Protein AF-A0A7W5HGT6-F1 (afdb_monomer)

Mean predicted aligned error: 14.91 Å

Nearest PDB structures (foldseek):
  8cgm-assembly2_B  TM=2.294E-01  e=2.022E+00  Porphyromonas gingivalis ATCC 33277
  1k1x-assembly2_B  TM=2.881E-01  e=6.699E+00  Thermococcus litoralis

pLDDT: mean 79.39, std 22.46, range [26.78, 98.5]

Radius of gyration: 27.7 Å; Cα contacts (8 Å, |Δi|>4): 678; chains: 1; bounding box: 78×86×66 Å

Solvent-accessible surface area (backbone atoms only — not comparable to full-atom values): 24335 Å² total; per-residue (Å²): 142,84,90,82,86,81,83,86,85,85,80,81,90,80,87,81,89,77,80,88,76,83,77,79,81,73,81,77,75,82,81,78,83,77,76,74,78,76,84,65,77,84,66,85,77,46,35,70,59,36,45,49,50,52,50,36,47,47,54,49,59,38,70,46,61,30,38,87,65,56,42,66,70,56,50,25,62,51,67,74,44,77,58,46,75,80,46,97,55,34,27,38,36,75,44,79,59,59,98,71,29,30,38,36,42,37,36,32,55,61,50,103,90,34,60,31,28,46,34,44,34,57,41,35,81,56,85,82,58,74,42,44,54,59,54,65,38,33,70,66,57,52,46,65,52,30,42,86,56,63,30,46,77,42,59,42,67,33,97,73,65,53,67,41,28,48,33,37,34,33,70,90,26,40,46,30,29,44,52,78,30,49,48,63,25,94,80,76,47,65,19,51,35,36,44,30,28,61,70,31,72,82,72,47,59,32,86,71,71,42,46,52,69,53,48,51,53,48,48,57,48,47,59,51,52,48,67,66,53,72,79,73,76,82,89,88,82,87,89,80,90,82,90,86,89,83,91,78,87,85,77,92,61,83,76,68,73,73,70,41,41,50,62,54,56,49,52,52,49,49,52,50,62,44,67,45,75,30,32,89,65,56,43,71,67,57,50,27,62,73,70,69,47,75,64,47,76,48,74,82,68,27,29,34,38,78,45,67,39,66,48,79,80,74,33,27,39,31,42,35,38,37,58,66,55,101,87,43,62,23,28,47,32,46,29,60,45,50,82,50,90,82,59,67,45,58,69,52,54,70,38,37,71,66,56,52,50,68,54,32,42,85,59,64,30,46,79,52,72,43,69,34,97,86,64,60,63,43,27,46,35,36,35,35,88,58,27,27,43,38,33,46,55,84,29,51,47,66,22,91,84,72,49,69,18,44,39,33,41,35,40,42,58,89,123

Structure (mmCIF, N/CA/C/O backbone):
data_AF-A0A7W5HGT6-F1
#
_entry.id   AF-A0A7W5HGT6-F1
#
loop_
_atom_site.group_PDB
_atom_site.id
_atom_site.type_symbol
_atom_site.label_atom_id
_atom_site.label_alt_id
_atom_site.label_comp_id
_atom_site.label_asym_id
_atom_site.label_entity_id
_atom_site.label_seq_id
_atom_site.pdbx_PDB_ins_code
_atom_site.Cartn_x
_atom_site.Cartn_y
_atom_site.Cartn_z
_atom_site.occupancy
_atom_site.B_iso_or_equiv
_atom_site.auth_seq_id
_atom_site.auth_comp_id
_atom_site.auth_asym_id
_atom_site.auth_atom_id
_atom_site.pdbx_PDB_model_num
ATOM 1 N N . MET A 1 1 ? 51.230 -29.986 37.903 1.00 49.47 1 MET A N 1
ATOM 2 C CA . MET A 1 1 ? 51.004 -31.434 37.758 1.00 49.47 1 MET A CA 1
ATOM 3 C C . MET A 1 1 ? 50.325 -31.876 39.030 1.00 49.47 1 MET A C 1
ATOM 5 O O . MET A 1 1 ? 50.980 -31.807 40.050 1.00 49.47 1 MET A O 1
ATOM 9 N N . ASP A 1 2 ? 49.024 -32.147 38.969 1.00 49.47 2 ASP A N 1
ATOM 10 C CA . ASP A 1 2 ? 48.313 -33.095 39.834 1.00 49.47 2 ASP A CA 1
ATOM 11 C C . ASP A 1 2 ? 46.868 -33.190 39.334 1.00 49.47 2 ASP A C 1
ATOM 13 O O . ASP A 1 2 ? 46.125 -32.210 39.281 1.00 49.47 2 ASP A O 1
ATOM 17 N N . ASN A 1 3 ? 46.537 -34.387 38.851 1.00 42.62 3 ASN A N 1
ATOM 18 C CA . ASN A 1 3 ? 45.282 -34.751 38.208 1.00 42.62 3 ASN A CA 1
ATOM 19 C C . ASN A 1 3 ? 44.178 -34.927 39.251 1.00 42.62 3 ASN A C 1
ATOM 21 O O . ASN A 1 3 ? 44.339 -35.703 40.194 1.00 42.62 3 ASN A O 1
ATOM 25 N N . LYS A 1 4 ? 43.012 -34.314 39.019 1.00 54.56 4 LYS A N 1
ATOM 26 C CA . LYS A 1 4 ? 41.766 -34.727 39.670 1.00 54.56 4 LYS A CA 1
ATOM 27 C C . LYS A 1 4 ? 40.753 -35.200 38.635 1.00 54.56 4 LYS A C 1
ATOM 29 O O . LYS A 1 4 ? 40.168 -34.426 37.887 1.00 54.56 4 LYS A O 1
ATOM 34 N N . THR A 1 5 ? 40.615 -36.516 38.626 1.00 52.94 5 THR A N 1
ATOM 35 C CA . THR A 1 5 ? 39.651 -37.354 37.922 1.00 52.94 5 THR A CA 1
ATOM 36 C C . THR A 1 5 ? 38.223 -36.983 38.326 1.00 52.94 5 THR A C 1
ATOM 38 O O . THR A 1 5 ? 37.915 -36.960 39.518 1.00 52.94 5 THR A O 1
ATOM 41 N N . ILE A 1 6 ? 37.345 -36.730 37.352 1.00 60.34 6 ILE A N 1
ATOM 42 C CA . ILE A 1 6 ? 35.894 -36.654 37.567 1.00 60.34 6 ILE A CA 1
ATOM 43 C C . ILE A 1 6 ? 35.242 -37.769 36.751 1.00 60.34 6 ILE A C 1
ATOM 45 O O . ILE A 1 6 ? 35.359 -37.831 35.529 1.00 60.34 6 ILE A O 1
ATOM 49 N N . THR A 1 7 ? 34.597 -38.673 37.477 1.00 57.16 7 THR A N 1
ATOM 50 C CA . THR A 1 7 ? 33.832 -39.828 37.003 1.00 57.16 7 THR A CA 1
ATOM 51 C C . THR A 1 7 ? 32.498 -39.380 36.389 1.00 57.16 7 THR A C 1
ATOM 53 O O . THR A 1 7 ? 31.822 -38.551 37.001 1.00 57.16 7 THR A O 1
ATOM 56 N N . PRO A 1 8 ? 32.050 -39.935 35.247 1.00 55.66 8 PRO A N 1
ATOM 57 C CA . PRO A 1 8 ? 30.702 -39.697 34.747 1.00 55.66 8 PRO A CA 1
ATOM 58 C C . PRO A 1 8 ? 29.702 -40.646 35.425 1.00 55.66 8 PRO A C 1
ATOM 60 O O . PRO A 1 8 ? 29.887 -41.863 35.436 1.00 55.66 8 PRO A O 1
ATOM 63 N N . VAL A 1 9 ? 28.621 -40.087 35.971 1.00 55.00 9 VAL A N 1
ATOM 64 C CA . VAL A 1 9 ? 27.439 -40.847 36.395 1.00 55.00 9 VAL A CA 1
ATOM 65 C C . VAL A 1 9 ? 26.492 -40.952 35.204 1.00 55.00 9 VAL A C 1
ATOM 67 O O . VAL A 1 9 ? 25.949 -39.958 34.732 1.00 55.00 9 VAL A O 1
ATOM 70 N N . ALA A 1 10 ? 26.303 -42.181 34.733 1.00 45.44 10 ALA A N 1
ATOM 71 C CA . ALA A 1 10 ? 25.196 -42.570 33.878 1.00 45.44 10 ALA A CA 1
ATOM 72 C C . ALA A 1 10 ? 23.921 -42.682 34.726 1.00 45.44 10 ALA A C 1
ATOM 74 O O . ALA A 1 10 ? 23.933 -43.375 35.742 1.00 45.44 10 ALA A O 1
ATOM 75 N N . MET A 1 11 ? 22.813 -42.073 34.293 1.00 44.81 11 MET A N 1
ATOM 76 C CA . MET A 1 11 ? 21.482 -42.467 34.759 1.00 44.81 11 MET A CA 1
ATOM 77 C C . MET A 1 11 ? 20.435 -42.404 33.643 1.00 44.81 11 MET A C 1
ATOM 79 O O . MET A 1 11 ? 20.136 -41.352 33.092 1.00 44.81 11 MET A O 1
ATOM 83 N N . ALA A 1 12 ? 19.897 -43.599 33.391 1.00 47.81 12 ALA A N 1
ATOM 84 C CA . ALA A 1 12 ? 18.493 -43.940 33.191 1.00 47.81 12 ALA A CA 1
ATOM 85 C C . ALA A 1 12 ? 17.704 -43.250 32.065 1.00 47.81 12 ALA A C 1
ATOM 87 O O . ALA A 1 12 ? 17.107 -42.189 32.220 1.00 47.81 12 ALA A O 1
ATOM 88 N N . ALA A 1 13 ? 17.573 -44.003 30.972 1.00 42.81 13 ALA A N 1
ATOM 89 C CA . ALA A 1 13 ? 16.436 -43.948 30.070 1.00 42.81 13 ALA A CA 1
ATOM 90 C C . ALA A 1 13 ? 15.128 -44.285 30.816 1.00 42.81 13 ALA A C 1
ATOM 92 O O . ALA A 1 13 ? 15.040 -45.322 31.475 1.00 42.81 13 ALA A O 1
ATOM 93 N N . MET A 1 14 ? 14.097 -43.452 30.654 1.00 50.00 14 MET A N 1
ATOM 94 C CA . MET A 1 14 ? 12.705 -43.850 30.870 1.00 50.00 14 MET A CA 1
ATOM 95 C C . MET A 1 14 ? 12.014 -43.986 29.517 1.00 50.00 14 MET A C 1
ATOM 97 O O . MET A 1 14 ? 11.868 -43.021 28.770 1.00 50.00 14 MET A O 1
ATOM 101 N N . ALA A 1 15 ? 11.594 -45.212 29.219 1.00 47.47 15 ALA A N 1
ATOM 102 C CA . ALA A 1 15 ? 10.674 -45.520 28.142 1.00 47.47 15 ALA A CA 1
ATOM 103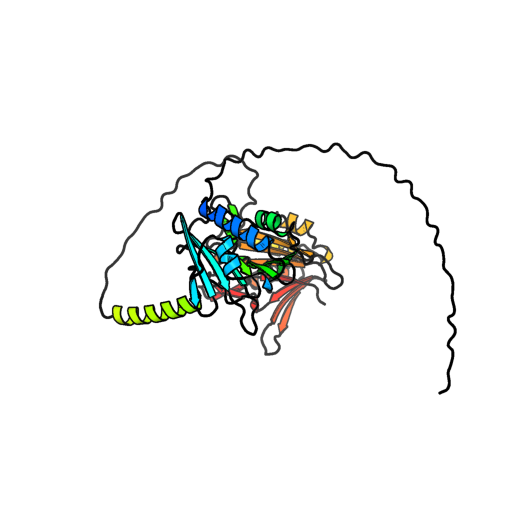 C C . ALA A 1 15 ? 9.259 -45.095 28.557 1.00 47.47 15 ALA A C 1
ATOM 105 O O . ALA A 1 15 ? 8.732 -45.587 29.554 1.00 47.47 15 ALA A O 1
ATOM 106 N N . VAL A 1 16 ? 8.634 -44.213 27.778 1.00 53.81 16 VAL A N 1
ATOM 107 C CA . VAL A 1 16 ? 7.191 -43.962 27.854 1.00 53.81 16 VAL A CA 1
ATOM 108 C C . VAL A 1 16 ? 6.536 -44.745 26.723 1.00 53.81 16 VAL A C 1
ATOM 110 O O . VAL A 1 16 ? 6.652 -44.394 25.551 1.00 53.81 16 VAL A O 1
ATOM 113 N N . ALA A 1 17 ? 5.868 -45.837 27.088 1.00 50.50 17 ALA A N 1
ATOM 114 C CA . ALA A 1 17 ? 4.910 -46.517 26.231 1.00 50.50 17 ALA A CA 1
ATOM 115 C C . ALA A 1 17 ? 3.614 -45.691 26.200 1.00 50.50 17 ALA A C 1
ATOM 117 O O . ALA A 1 17 ? 3.025 -45.423 27.245 1.00 50.50 17 ALA A O 1
ATOM 118 N N . GLY A 1 18 ? 3.178 -45.286 25.006 1.00 37.19 18 GLY A N 1
ATOM 119 C CA . GLY A 1 18 ? 1.977 -44.478 24.799 1.00 37.19 18 GLY A CA 1
ATOM 120 C C . GLY A 1 18 ? 1.190 -44.936 23.574 1.00 37.19 18 GLY A C 1
ATOM 121 O O . GLY A 1 18 ? 1.466 -44.507 22.464 1.00 37.19 18 GLY A O 1
ATOM 122 N N . LEU A 1 19 ? 0.250 -45.850 23.828 1.00 42.34 19 LEU A N 1
ATOM 123 C CA . LEU A 1 19 ? -1.029 -46.111 23.148 1.00 42.34 19 LEU A CA 1
ATOM 124 C C . LEU A 1 19 ? -1.162 -45.741 21.657 1.00 42.34 19 LEU A C 1
ATOM 126 O O . LEU A 1 19 ? -1.397 -44.596 21.278 1.00 42.34 19 LEU A O 1
ATOM 130 N N . SER A 1 20 ? -1.175 -46.783 20.825 1.00 40.31 20 SER A N 1
ATOM 131 C CA . SER A 1 20 ? -1.692 -46.767 19.458 1.00 40.31 20 SER A CA 1
ATOM 132 C C . SER A 1 20 ? -3.186 -46.415 19.447 1.00 40.31 20 SER A C 1
ATOM 134 O O . SER A 1 20 ? -4.017 -47.208 19.887 1.00 40.31 20 SER A O 1
ATOM 136 N N . GLN A 1 21 ? -3.542 -45.248 18.910 1.00 48.22 21 GLN A N 1
ATOM 137 C CA . GLN A 1 21 ? -4.915 -44.966 18.492 1.00 48.22 21 GLN A CA 1
ATOM 138 C C . GLN A 1 21 ? -5.109 -45.491 17.067 1.00 48.22 21 GLN A C 1
ATOM 140 O O . GLN A 1 21 ? -4.453 -45.046 16.125 1.00 48.22 21 GLN A O 1
ATOM 145 N N . ALA A 1 22 ? -6.004 -46.466 16.915 1.00 42.09 22 ALA A N 1
ATOM 146 C CA . ALA A 1 22 ? -6.499 -46.899 15.620 1.00 42.09 22 ALA A CA 1
ATOM 147 C C . ALA A 1 22 ? -7.291 -45.744 14.991 1.00 42.09 22 ALA A C 1
ATOM 149 O O . ALA A 1 22 ? -8.395 -45.423 15.424 1.00 42.09 22 ALA A O 1
ATOM 150 N N . SER A 1 23 ? -6.708 -45.100 13.982 1.00 44.94 23 SER A N 1
ATOM 151 C CA . SER A 1 23 ? -7.397 -44.097 13.179 1.00 44.94 23 SER A CA 1
ATOM 152 C C . SER A 1 23 ? -8.302 -44.820 12.181 1.00 44.94 23 SER A C 1
ATOM 154 O O . SER A 1 23 ? -7.845 -45.383 11.184 1.00 44.94 23 SER A O 1
ATOM 156 N N . THR A 1 24 ? -9.600 -44.869 12.475 1.00 47.44 24 THR A N 1
ATOM 157 C CA . THR A 1 24 ? -10.623 -45.243 11.497 1.00 47.44 24 THR A CA 1
ATOM 158 C C . THR A 1 24 ? -10.604 -44.223 10.365 1.00 47.44 24 THR A C 1
ATOM 160 O O . THR A 1 24 ? -10.987 -43.069 10.538 1.00 47.44 24 THR A O 1
ATOM 163 N N . LYS A 1 25 ? -10.125 -44.673 9.205 1.00 46.06 25 LYS A N 1
ATOM 164 C CA . LYS A 1 25 ? -10.094 -43.950 7.935 1.00 46.06 25 LYS A CA 1
ATOM 165 C C . LYS A 1 25 ? -11.521 -43.559 7.535 1.00 46.06 25 LYS A C 1
ATOM 167 O O . LYS A 1 25 ? -12.269 -44.386 7.020 1.00 46.06 25 LYS A O 1
ATOM 172 N N . ILE A 1 26 ? -11.894 -42.309 7.796 1.00 51.31 26 ILE A N 1
ATOM 173 C CA . ILE A 1 26 ? -13.119 -41.703 7.267 1.00 51.31 26 ILE A CA 1
ATOM 174 C C . ILE A 1 26 ? -12.934 -41.580 5.742 1.00 51.31 26 ILE A C 1
ATOM 176 O O . ILE A 1 26 ? -11.910 -41.044 5.308 1.00 51.31 26 ILE A O 1
ATOM 180 N N . PRO A 1 27 ? -13.848 -42.108 4.909 1.00 50.38 27 PRO A N 1
ATOM 181 C CA . PRO A 1 27 ? -13.774 -41.924 3.465 1.00 50.38 27 PRO A CA 1
ATOM 182 C C . PRO A 1 27 ? -13.894 -40.433 3.132 1.00 50.38 27 PRO A C 1
ATOM 184 O O . PRO A 1 27 ? -14.812 -39.757 3.594 1.00 50.38 27 PRO A O 1
ATOM 187 N N . ALA A 1 28 ? -12.941 -39.929 2.347 1.00 52.34 28 ALA A N 1
ATOM 188 C CA . ALA A 1 28 ? -12.975 -38.566 1.839 1.00 52.34 28 ALA A CA 1
ATOM 189 C C . ALA A 1 28 ? -14.273 -38.346 1.036 1.00 52.34 28 ALA A C 1
ATOM 191 O O . ALA A 1 28 ? -14.639 -39.219 0.241 1.00 52.34 28 ALA A O 1
ATOM 192 N N . PRO A 1 29 ? -14.975 -37.214 1.222 1.00 52.47 29 PRO A N 1
ATOM 193 C CA . PRO A 1 29 ? -16.090 -36.861 0.358 1.00 52.47 29 PRO A CA 1
ATOM 194 C C . PRO A 1 29 ? -15.592 -36.699 -1.089 1.00 52.47 29 PRO A C 1
ATOM 196 O O . PRO A 1 29 ? -14.430 -36.336 -1.301 1.00 52.47 29 PRO A O 1
ATOM 199 N N . PRO A 1 30 ? -16.442 -36.985 -2.090 1.00 47.34 30 PRO A N 1
ATOM 200 C CA . PRO A 1 30 ? -16.075 -36.834 -3.489 1.00 47.34 30 PRO A CA 1
ATOM 201 C C . PRO A 1 30 ? -15.625 -35.395 -3.750 1.00 47.34 30 PRO A C 1
ATOM 203 O O . PRO A 1 30 ? -16.349 -34.442 -3.463 1.00 47.34 30 PRO A O 1
ATOM 206 N N . VAL A 1 31 ? -14.411 -35.259 -4.287 1.00 38.34 31 VAL A N 1
ATOM 207 C CA . VAL A 1 31 ? -13.892 -34.007 -4.832 1.00 38.34 31 VAL A CA 1
ATOM 208 C C . VAL A 1 31 ? -14.835 -33.604 -5.962 1.00 38.34 31 VAL A C 1
ATOM 210 O O . VAL A 1 31 ? -14.863 -34.239 -7.015 1.00 38.34 31 VAL A O 1
ATOM 213 N N . LEU A 1 32 ? -15.661 -32.588 -5.716 1.00 38.69 32 LEU A N 1
ATOM 214 C CA . LEU A 1 32 ? -16.380 -31.898 -6.775 1.00 38.69 32 LEU A CA 1
ATOM 215 C C . LEU A 1 32 ? -15.331 -31.174 -7.622 1.00 38.69 32 LEU A C 1
ATOM 217 O O . LEU A 1 32 ? -14.803 -30.139 -7.218 1.00 38.69 32 LEU A O 1
ATOM 221 N N . ASP A 1 33 ? -15.034 -31.743 -8.789 1.00 40.06 33 ASP A N 1
ATOM 222 C CA . ASP A 1 33 ? -14.357 -31.074 -9.898 1.00 40.06 33 ASP A CA 1
ATOM 223 C C . ASP A 1 33 ? -15.244 -29.918 -10.395 1.00 40.06 33 ASP A C 1
ATOM 225 O O . ASP A 1 33 ? -15.897 -29.980 -11.437 1.00 40.06 33 ASP A O 1
ATOM 229 N N . SER A 1 34 ? -15.279 -28.823 -9.635 1.00 38.06 34 SER A N 1
ATOM 230 C CA . SER A 1 34 ? -15.801 -27.538 -10.094 1.00 38.06 34 SER A CA 1
ATOM 231 C C . SER A 1 34 ? -14.736 -26.859 -10.943 1.00 38.06 34 SER A C 1
ATOM 233 O O . SER A 1 34 ? -14.168 -25.830 -10.583 1.00 38.06 34 SER A O 1
ATOM 235 N N . ARG A 1 35 ? -14.464 -27.441 -12.113 1.00 36.66 35 ARG A N 1
ATOM 236 C CA . ARG A 1 35 ? -13.770 -26.748 -13.198 1.00 36.66 35 ARG A CA 1
ATOM 237 C C . ARG A 1 35 ? -14.776 -25.796 -13.844 1.00 36.66 35 ARG A C 1
ATOM 239 O O . ARG A 1 35 ? -15.299 -26.050 -14.926 1.00 36.66 35 ARG A O 1
ATOM 246 N N . ALA A 1 36 ? -15.093 -24.717 -13.132 1.00 38.06 36 ALA A N 1
ATOM 247 C CA . ALA A 1 36 ? -15.781 -23.580 -13.714 1.00 38.06 36 ALA A CA 1
ATOM 248 C C . ALA A 1 36 ? -14.837 -22.985 -14.764 1.00 38.06 36 ALA A C 1
ATOM 250 O O . ALA A 1 36 ? -13.840 -22.338 -14.449 1.00 38.06 36 ALA A O 1
ATOM 251 N N . THR A 1 37 ? -15.115 -23.279 -16.030 1.00 35.91 37 THR A N 1
ATOM 252 C CA . THR A 1 37 ? -14.542 -22.558 -17.160 1.00 35.91 37 THR A CA 1
ATOM 253 C C . THR A 1 37 ? -15.118 -21.149 -17.105 1.00 35.91 37 THR A C 1
ATOM 255 O O . THR A 1 37 ? -16.231 -20.894 -17.556 1.00 35.91 37 THR A O 1
ATOM 258 N N . SER A 1 38 ? -14.393 -20.243 -16.445 1.00 36.16 38 SER A N 1
ATOM 259 C CA . SER A 1 38 ? -14.712 -18.819 -16.465 1.00 36.16 38 SER A CA 1
ATOM 260 C C . SER A 1 38 ? -14.553 -18.334 -17.900 1.00 36.16 38 SER A C 1
ATOM 262 O O . SER A 1 38 ? -13.443 -18.086 -18.364 1.00 36.16 38 SER A O 1
ATOM 264 N N . ASN A 1 39 ? -15.673 -18.244 -18.618 1.00 38.56 39 ASN A N 1
ATOM 265 C CA . ASN A 1 39 ? -15.778 -17.613 -19.930 1.00 38.56 39 ASN A CA 1
ATOM 266 C C . ASN A 1 39 ? -15.731 -16.089 -19.765 1.00 38.56 39 ASN A C 1
ATOM 268 O O . ASN A 1 39 ? -16.678 -15.379 -20.102 1.00 38.56 39 ASN A O 1
ATOM 272 N N . THR A 1 40 ? -14.638 -15.591 -19.197 1.00 42.12 40 THR A N 1
ATOM 273 C CA . THR A 1 40 ? -14.333 -14.167 -19.206 1.00 42.12 40 THR A CA 1
ATOM 274 C C . THR A 1 40 ? -13.893 -13.814 -20.629 1.00 42.12 40 THR A C 1
ATOM 276 O O . THR A 1 40 ? -13.033 -14.518 -21.170 1.00 42.12 40 THR A O 1
ATOM 279 N N . PRO A 1 41 ? -14.481 -12.790 -21.274 1.00 46.03 41 PRO A N 1
ATOM 280 C CA . PRO A 1 41 ? -14.025 -12.326 -22.579 1.00 46.03 41 PRO A CA 1
ATOM 281 C C . PRO A 1 41 ? -12.505 -12.107 -22.556 1.00 46.03 41 PRO A C 1
ATOM 283 O O . PRO A 1 41 ? -11.998 -11.593 -21.556 1.00 46.03 41 PRO A O 1
ATOM 286 N N . PRO A 1 42 ? -11.762 -12.505 -23.604 1.00 56.78 42 PRO A N 1
ATOM 287 C CA . PRO A 1 42 ? -10.334 -12.242 -23.663 1.00 56.78 42 PRO A CA 1
ATOM 288 C C . PRO A 1 42 ? -10.122 -10.728 -23.621 1.00 56.78 42 PRO A C 1
ATOM 290 O O . PRO A 1 42 ? -10.569 -10.005 -24.512 1.00 56.78 42 PRO A O 1
ATOM 293 N N . TYR A 1 43 ? -9.488 -10.266 -22.547 1.00 51.53 43 TYR A N 1
ATOM 294 C CA . TYR A 1 43 ? -9.083 -8.878 -22.372 1.00 51.53 43 TYR A CA 1
ATOM 295 C C . TYR A 1 43 ? -8.221 -8.426 -23.557 1.00 51.53 43 TYR A C 1
ATOM 297 O O . TYR A 1 43 ? -7.528 -9.266 -24.150 1.00 51.53 43 TYR A O 1
ATOM 305 N N . PRO A 1 44 ? -8.231 -7.128 -23.917 1.00 59.44 44 PRO A N 1
ATOM 306 C CA . PRO A 1 44 ? -7.251 -6.617 -24.862 1.00 59.44 44 PRO A CA 1
ATOM 307 C C . PRO A 1 44 ? -5.853 -7.027 -24.373 1.00 59.44 44 PRO A C 1
ATOM 309 O O . PRO A 1 44 ? -5.549 -6.864 -23.187 1.00 59.44 44 PRO A O 1
ATOM 312 N N . PRO A 1 45 ? -5.030 -7.645 -25.236 1.00 68.94 45 PRO A N 1
ATOM 313 C CA . PRO A 1 45 ? -3.749 -8.170 -24.807 1.00 68.94 45 PRO A CA 1
ATOM 314 C C . PRO A 1 45 ? -2.882 -7.008 -24.337 1.00 68.94 45 PRO A C 1
ATOM 316 O O . PRO A 1 45 ? -2.763 -5.988 -25.021 1.00 68.94 45 PRO A O 1
ATOM 319 N N . ALA A 1 46 ? -2.274 -7.168 -23.165 1.00 74.25 46 ALA A N 1
ATOM 320 C CA . ALA A 1 46 ? -1.215 -6.273 -22.741 1.00 74.25 46 ALA A CA 1
ATOM 321 C C . ALA A 1 46 ? -0.091 -6.262 -23.791 1.00 74.25 46 ALA A C 1
ATOM 323 O O . ALA A 1 46 ? 0.043 -7.192 -24.591 1.00 74.25 46 ALA A O 1
ATOM 324 N N . SER A 1 47 ? 0.727 -5.211 -23.799 1.00 85.50 47 SER A N 1
ATOM 325 C CA . SER A 1 47 ? 1.804 -5.111 -24.779 1.00 85.50 47 SER A CA 1
ATOM 326 C C . SER A 1 47 ? 2.777 -6.284 -24.637 1.00 85.50 47 SER A C 1
ATOM 328 O O . SER A 1 47 ? 3.335 -6.499 -23.558 1.00 85.50 47 SER A O 1
ATOM 330 N N . ASP A 1 48 ? 3.069 -6.979 -25.742 1.00 92.12 48 ASP A N 1
ATOM 331 C CA . ASP A 1 48 ? 4.090 -8.037 -25.795 1.00 92.12 48 ASP A CA 1
ATOM 332 C C . ASP A 1 48 ? 5.439 -7.562 -25.231 1.00 92.12 48 ASP A C 1
ATOM 334 O O . ASP A 1 48 ? 6.207 -8.344 -24.670 1.00 92.12 48 ASP A O 1
ATOM 338 N N . VAL A 1 49 ? 5.737 -6.265 -25.365 1.00 94.69 49 VAL A N 1
ATOM 339 C CA . VAL A 1 49 ? 6.956 -5.651 -24.832 1.00 94.69 49 VAL A CA 1
ATOM 340 C C . VAL A 1 49 ? 6.931 -5.610 -23.303 1.00 94.69 49 VAL A C 1
ATOM 342 O O . VAL A 1 49 ? 7.936 -5.948 -22.675 1.00 94.69 49 VAL A O 1
ATOM 345 N N . ALA A 1 50 ? 5.805 -5.220 -22.698 1.00 96.19 50 ALA A N 1
ATOM 346 C CA . ALA A 1 50 ? 5.655 -5.206 -21.244 1.00 96.19 50 ALA A CA 1
ATOM 347 C C . ALA A 1 50 ? 5.708 -6.629 -20.676 1.00 96.19 50 ALA A C 1
ATOM 349 O O . ALA A 1 50 ? 6.438 -6.883 -19.718 1.00 96.19 50 ALA A O 1
ATOM 350 N N . GLU A 1 51 ? 5.015 -7.564 -21.324 1.00 96.81 51 GLU A N 1
ATOM 351 C CA . GLU A 1 51 ? 4.958 -8.977 -20.946 1.00 96.81 51 GLU A CA 1
ATOM 352 C C . GLU A 1 51 ? 6.352 -9.628 -20.960 1.00 96.81 51 GLU A C 1
ATOM 354 O O . GLU A 1 51 ? 6.765 -10.300 -20.006 1.00 96.81 51 GLU A O 1
ATOM 359 N N . GLN A 1 52 ? 7.131 -9.366 -22.015 1.00 96.94 52 GLN A N 1
ATOM 360 C CA . GLN A 1 52 ? 8.518 -9.817 -22.112 1.00 96.94 52 GLN A CA 1
ATOM 361 C C . GLN A 1 52 ? 9.410 -9.171 -21.049 1.00 96.94 52 GLN A C 1
ATOM 363 O O . GLN A 1 52 ? 10.246 -9.861 -20.465 1.00 96.94 52 GLN A O 1
ATOM 368 N N . ALA A 1 53 ? 9.251 -7.871 -20.780 1.00 97.44 53 ALA A N 1
ATOM 369 C CA . ALA A 1 53 ? 10.034 -7.177 -19.759 1.00 97.44 53 ALA A CA 1
ATOM 370 C C . ALA A 1 53 ? 9.758 -7.737 -18.354 1.00 97.44 53 ALA A C 1
ATOM 372 O O . ALA A 1 53 ? 10.705 -8.032 -17.624 1.00 97.44 53 ALA A O 1
ATOM 373 N N . ALA A 1 54 ? 8.486 -7.946 -17.998 1.00 98.00 54 ALA A N 1
ATOM 374 C CA . ALA A 1 54 ? 8.089 -8.537 -16.723 1.00 98.00 54 ALA A CA 1
ATOM 375 C C . ALA A 1 54 ? 8.606 -9.977 -16.578 1.00 98.00 54 ALA A C 1
ATOM 377 O O . ALA A 1 54 ? 9.176 -10.323 -15.546 1.00 98.00 54 ALA A O 1
ATOM 378 N N . THR A 1 55 ? 8.490 -10.798 -17.627 1.00 98.25 55 THR A N 1
ATOM 379 C CA . THR A 1 55 ? 8.997 -12.181 -17.618 1.00 98.25 55 THR A CA 1
ATOM 380 C C . THR A 1 55 ? 10.510 -12.227 -17.411 1.00 98.25 55 THR A C 1
ATOM 382 O O . THR A 1 55 ? 10.980 -12.867 -16.473 1.00 98.25 55 THR A O 1
ATOM 385 N N . ARG A 1 56 ? 11.279 -11.479 -18.217 1.00 98.38 56 ARG A N 1
ATOM 386 C CA . ARG A 1 56 ? 12.748 -11.410 -18.097 1.00 98.38 56 ARG A CA 1
ATOM 387 C C . ARG A 1 56 ? 13.186 -10.925 -16.718 1.00 98.38 56 ARG A C 1
ATOM 389 O O . ARG A 1 56 ? 14.159 -11.432 -16.163 1.00 98.38 56 ARG A O 1
ATOM 396 N N . PHE A 1 57 ? 12.466 -9.954 -16.158 1.00 98.44 57 PHE A N 1
ATOM 397 C CA . PHE A 1 57 ? 12.733 -9.452 -14.818 1.00 98.44 57 PHE A CA 1
ATOM 398 C C . PHE A 1 57 ? 12.505 -10.511 -13.743 1.00 98.44 57 PHE A C 1
ATOM 400 O O . PHE A 1 57 ? 13.379 -10.731 -12.909 1.00 98.44 57 PHE A O 1
ATOM 407 N N . LEU A 1 58 ? 11.343 -11.167 -13.756 1.00 98.50 58 LEU 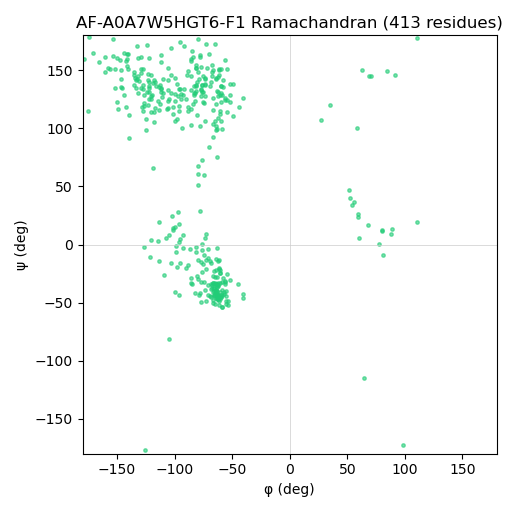A N 1
ATOM 408 C CA . LEU A 1 58 ? 11.010 -12.184 -12.765 1.00 98.50 58 LEU A CA 1
ATOM 409 C C . LEU A 1 58 ? 11.960 -13.379 -12.858 1.00 98.50 58 LEU A C 1
ATOM 411 O O . LEU A 1 58 ? 12.414 -13.852 -11.821 1.00 98.50 58 LEU A O 1
ATOM 415 N N . ASP A 1 59 ? 12.343 -13.794 -14.067 1.00 98.50 59 ASP A N 1
ATOM 416 C CA . ASP A 1 59 ? 13.356 -14.832 -14.280 1.00 98.50 59 ASP A CA 1
ATOM 417 C C . ASP A 1 59 ? 14.728 -14.419 -13.731 1.00 98.50 59 ASP A C 1
ATOM 419 O O . ASP A 1 59 ? 15.393 -15.214 -13.059 1.00 98.50 59 ASP A O 1
ATOM 423 N N . PHE A 1 60 ? 15.139 -13.166 -13.962 1.00 98.50 60 PHE A N 1
ATOM 424 C CA . PHE A 1 60 ? 16.365 -12.614 -13.389 1.00 98.50 60 PHE A CA 1
ATOM 425 C C . PHE A 1 60 ? 16.332 -12.670 -11.860 1.00 98.50 60 PHE A C 1
ATOM 427 O O . PHE A 1 60 ? 17.233 -13.256 -11.265 1.00 98.50 60 PHE A O 1
ATOM 434 N N . VAL A 1 61 ? 15.286 -12.127 -11.224 1.00 98.31 61 VAL A N 1
ATOM 435 C CA . VAL A 1 61 ? 15.158 -12.085 -9.757 1.00 98.31 61 VAL A CA 1
ATOM 436 C C . VAL A 1 61 ? 15.081 -13.493 -9.165 1.00 98.31 61 VAL A C 1
ATOM 438 O O . VAL A 1 61 ? 15.772 -13.788 -8.191 1.00 98.31 61 VAL A O 1
ATOM 441 N N . ALA A 1 62 ? 14.306 -14.388 -9.776 1.00 98.31 62 ALA A N 1
ATOM 442 C CA . ALA A 1 62 ? 14.174 -15.785 -9.371 1.00 98.31 62 ALA A CA 1
ATOM 443 C C . ALA A 1 62 ? 15.512 -16.548 -9.379 1.00 98.31 62 ALA A C 1
ATOM 445 O O . ALA A 1 62 ? 15.707 -17.470 -8.576 1.00 98.31 62 ALA A O 1
ATOM 446 N N . GLY A 1 63 ? 16.421 -16.178 -10.288 1.00 98.31 63 GLY A N 1
ATOM 447 C CA . GLY A 1 63 ? 17.765 -16.740 -10.406 1.00 98.31 63 GLY A CA 1
ATOM 448 C C . GLY A 1 63 ? 18.757 -16.256 -9.345 1.00 98.31 63 GLY A C 1
ATOM 449 O O . GLY A 1 63 ? 19.781 -16.908 -9.140 1.00 98.31 63 GLY A O 1
ATOM 450 N N . LEU A 1 64 ? 18.465 -15.158 -8.642 1.00 98.06 64 LEU A N 1
ATOM 451 C CA . LEU A 1 64 ? 19.346 -14.620 -7.605 1.00 98.06 64 LEU A CA 1
ATOM 452 C C . LEU A 1 64 ? 19.272 -15.466 -6.327 1.00 98.06 64 LEU A C 1
ATOM 454 O O . LEU A 1 64 ? 18.214 -15.982 -5.943 1.00 98.06 64 LEU A O 1
ATOM 458 N N . SER A 1 65 ? 20.409 -15.595 -5.646 1.00 97.44 65 SER A N 1
ATOM 459 C CA . SER A 1 65 ? 20.511 -16.212 -4.320 1.00 97.44 65 SER A CA 1
ATOM 460 C C . SER A 1 65 ? 20.798 -15.185 -3.228 1.00 97.44 65 SER A C 1
ATOM 462 O O . SER A 1 65 ? 20.425 -15.410 -2.081 1.00 97.44 65 SER A O 1
ATOM 464 N N . SER A 1 66 ? 21.431 -14.064 -3.575 1.00 96.50 66 SER A N 1
ATOM 465 C CA . SER A 1 66 ? 21.711 -12.942 -2.677 1.00 96.50 66 SER A CA 1
ATOM 466 C C . SER A 1 66 ? 21.828 -11.625 -3.452 1.00 96.50 66 SER A C 1
ATOM 468 O O . SER A 1 66 ? 21.806 -11.604 -4.683 1.00 96.50 66 SER A O 1
ATOM 470 N N . THR A 1 67 ? 22.023 -10.505 -2.751 1.00 95.31 67 THR A N 1
ATOM 471 C CA . THR A 1 67 ? 22.328 -9.227 -3.413 1.00 95.31 67 THR A CA 1
ATOM 472 C C . THR A 1 67 ? 23.650 -9.264 -4.180 1.00 95.31 67 THR A C 1
ATOM 474 O O . THR A 1 67 ? 23.780 -8.560 -5.167 1.00 95.31 67 THR A O 1
ATOM 477 N N . ALA A 1 68 ? 24.631 -10.081 -3.779 1.00 95.00 68 ALA A N 1
ATOM 478 C CA . ALA A 1 68 ? 25.929 -10.144 -4.461 1.00 95.00 68 ALA A CA 1
ATOM 479 C C . ALA A 1 68 ? 25.829 -10.661 -5.910 1.00 95.00 68 ALA A C 1
ATOM 481 O O . ALA A 1 68 ? 26.694 -10.357 -6.728 1.00 95.00 68 ALA A O 1
ATOM 482 N N . ASP A 1 69 ? 24.756 -11.387 -6.234 1.00 97.38 69 ASP A N 1
ATOM 483 C CA . ASP A 1 69 ? 24.489 -11.883 -7.587 1.00 97.38 69 ASP A CA 1
ATOM 484 C C . ASP A 1 69 ? 23.954 -10.775 -8.515 1.00 97.38 69 ASP A C 1
ATOM 486 O O . ASP A 1 69 ? 23.949 -10.919 -9.742 1.00 97.38 69 ASP A O 1
ATOM 490 N N . ILE A 1 70 ? 23.514 -9.646 -7.944 1.00 97.12 70 ILE A N 1
ATOM 491 C CA . ILE A 1 70 ? 23.059 -8.484 -8.702 1.00 97.12 70 ILE A CA 1
ATOM 492 C C . ILE A 1 70 ? 24.283 -7.799 -9.301 1.00 97.12 70 ILE A C 1
ATOM 494 O O . ILE A 1 70 ? 25.040 -7.108 -8.621 1.00 97.12 70 ILE A O 1
ATOM 498 N N . THR A 1 71 ? 24.446 -7.954 -10.609 1.00 97.75 71 THR A N 1
ATOM 499 C CA . THR A 1 71 ? 25.527 -7.338 -11.378 1.00 97.75 71 THR A CA 1
ATOM 500 C C . THR A 1 71 ? 24.962 -6.605 -12.588 1.00 97.75 71 THR A C 1
ATOM 502 O O . THR A 1 71 ? 23.944 -7.021 -13.147 1.00 97.75 71 THR A O 1
ATOM 505 N N . GLN A 1 72 ? 25.654 -5.552 -13.036 1.00 97.62 72 GLN A N 1
ATOM 506 C CA . GLN A 1 72 ? 25.303 -4.843 -14.272 1.00 97.62 72 GLN A CA 1
ATOM 507 C C . GLN A 1 72 ? 25.210 -5.819 -15.450 1.00 97.62 72 GLN A C 1
ATOM 509 O O . GLN A 1 72 ? 24.177 -5.898 -16.103 1.00 97.62 72 GLN A O 1
ATOM 514 N N . ALA A 1 73 ? 26.253 -6.628 -15.656 1.00 98.31 73 ALA A N 1
ATOM 515 C CA . ALA A 1 73 ? 26.317 -7.592 -16.753 1.00 98.31 73 ALA A CA 1
ATOM 516 C C . ALA A 1 73 ? 25.212 -8.660 -16.677 1.00 98.31 73 ALA A C 1
ATOM 518 O O . ALA A 1 73 ? 24.714 -9.116 -17.705 1.00 98.31 73 ALA A O 1
ATOM 519 N N . GLY A 1 74 ? 24.819 -9.078 -15.468 1.00 98.06 74 GLY A N 1
ATOM 520 C CA . GLY A 1 74 ? 23.687 -9.983 -15.274 1.00 98.06 74 GLY A CA 1
ATOM 521 C C . GLY A 1 74 ? 22.374 -9.364 -15.749 1.00 98.06 74 GLY A C 1
ATOM 522 O O . GLY A 1 74 ? 21.608 -10.023 -16.449 1.00 98.06 74 GLY A O 1
ATOM 523 N N . MET A 1 75 ? 22.151 -8.089 -15.430 1.00 97.62 75 MET A N 1
ATOM 524 C CA . MET A 1 75 ? 20.958 -7.359 -15.851 1.00 97.62 75 MET A CA 1
ATOM 525 C C . MET A 1 75 ? 20.963 -7.043 -17.352 1.00 97.62 75 MET A C 1
ATOM 527 O O . MET A 1 75 ? 19.956 -7.265 -18.018 1.00 97.62 75 MET A O 1
ATOM 531 N N . GLU A 1 76 ? 22.094 -6.610 -17.909 1.00 98.25 76 GLU A N 1
ATOM 532 C CA . GLU A 1 76 ? 22.246 -6.384 -19.354 1.00 98.25 76 GLU A CA 1
ATOM 533 C C . GLU A 1 76 ? 21.942 -7.653 -20.153 1.00 98.25 76 GLU A C 1
ATOM 535 O O . GLU A 1 76 ? 21.218 -7.608 -21.146 1.00 98.25 76 GLU A O 1
ATOM 540 N N . ARG A 1 77 ? 22.426 -8.805 -19.669 1.00 98.44 77 ARG A N 1
ATOM 541 C CA . ARG A 1 77 ? 22.134 -10.113 -20.263 1.00 98.44 77 ARG A CA 1
ATOM 542 C C . ARG A 1 77 ? 20.661 -10.492 -20.137 1.00 98.44 77 ARG A C 1
ATOM 544 O O . ARG A 1 77 ? 20.093 -10.991 -21.100 1.00 98.44 77 ARG A O 1
ATOM 551 N N . ALA A 1 78 ? 20.048 -10.278 -18.972 1.00 97.81 78 ALA A N 1
ATOM 552 C CA . ALA A 1 78 ? 18.643 -10.618 -18.751 1.00 97.81 78 ALA A CA 1
ATOM 553 C C . ALA A 1 78 ? 17.700 -9.825 -19.669 1.00 97.81 78 ALA A C 1
ATOM 555 O O . ALA A 1 78 ? 16.698 -10.363 -20.137 1.00 97.81 78 ALA A O 1
ATOM 556 N N . PHE A 1 79 ? 18.026 -8.562 -19.954 1.00 97.00 79 PHE A N 1
ATOM 557 C CA . PHE A 1 79 ? 17.187 -7.688 -20.775 1.00 97.00 79 PHE A CA 1
ATOM 558 C C . PHE A 1 79 ? 17.616 -7.576 -22.234 1.00 97.00 79 PHE A C 1
ATOM 560 O O . PHE A 1 79 ? 16.859 -6.995 -23.013 1.00 97.00 79 PHE A O 1
ATOM 567 N N . ASP A 1 80 ? 18.755 -8.160 -22.609 1.00 96.88 80 ASP A N 1
ATOM 568 C CA . ASP A 1 80 ? 19.360 -8.016 -23.937 1.00 96.88 80 ASP A CA 1
ATOM 569 C C . ASP A 1 80 ? 19.501 -6.534 -24.330 1.00 96.88 80 ASP A C 1
ATOM 571 O O . ASP A 1 80 ? 19.069 -6.081 -25.390 1.00 96.88 80 ASP A O 1
ATOM 575 N N . SER A 1 81 ? 20.012 -5.732 -23.394 1.00 94.50 81 SER A N 1
ATOM 576 C CA . SER A 1 81 ? 20.173 -4.289 -23.567 1.00 94.50 81 SER A CA 1
ATOM 577 C C . SER A 1 81 ? 21.340 -3.785 -22.727 1.00 94.50 81 SER A C 1
ATOM 579 O O . SER A 1 81 ? 21.397 -4.113 -21.541 1.00 94.50 81 SER A O 1
ATOM 581 N N . PRO A 1 82 ? 22.227 -2.937 -23.277 1.00 97.44 82 PRO A N 1
ATOM 582 C CA . PRO A 1 82 ? 23.239 -2.267 -22.470 1.00 97.44 82 PRO A CA 1
ATOM 583 C C . PRO A 1 82 ? 22.569 -1.322 -21.465 1.00 97.44 82 PRO A C 1
ATOM 585 O O . PRO A 1 82 ? 21.567 -0.673 -21.790 1.00 97.44 82 PRO A O 1
ATOM 588 N N . LEU A 1 83 ? 23.125 -1.233 -20.256 1.00 96.69 83 LEU A N 1
ATOM 589 C CA . LEU A 1 83 ? 22.725 -0.243 -19.265 1.00 96.69 83 LEU A CA 1
ATOM 590 C C . LEU A 1 83 ? 23.695 0.935 -19.341 1.00 96.69 83 LEU A C 1
ATOM 592 O O . LEU A 1 83 ? 24.910 0.770 -19.260 1.00 96.69 83 LEU A O 1
ATOM 596 N N . ASN A 1 84 ? 23.156 2.142 -19.465 1.00 95.62 84 ASN A N 1
ATOM 597 C CA . ASN A 1 84 ? 23.964 3.353 -19.533 1.00 95.62 84 ASN A CA 1
ATOM 598 C C . ASN A 1 84 ? 24.076 3.969 -18.144 1.00 95.62 84 ASN A C 1
ATOM 600 O O . ASN A 1 84 ? 23.070 4.103 -17.443 1.00 95.62 84 ASN A O 1
ATOM 604 N N . GLU A 1 85 ? 25.288 4.357 -17.752 1.00 95.31 85 GLU A N 1
ATOM 605 C CA . GLU A 1 85 ? 25.493 5.090 -16.509 1.00 95.31 85 GLU A CA 1
ATOM 606 C C . GLU A 1 85 ? 24.845 6.469 -16.619 1.00 95.31 85 GLU A C 1
ATOM 608 O O . GLU A 1 85 ? 25.240 7.293 -17.441 1.00 95.31 85 GLU A O 1
ATOM 613 N N . VAL A 1 86 ? 23.832 6.719 -15.794 1.00 92.06 86 VAL A N 1
ATOM 614 C CA . VAL A 1 86 ? 23.165 8.031 -15.733 1.00 92.06 86 VAL A CA 1
ATOM 615 C C . VAL A 1 86 ? 23.688 8.891 -14.596 1.00 92.06 86 VAL A C 1
ATOM 617 O O . VAL A 1 86 ? 23.532 10.108 -14.611 1.00 92.06 86 VAL A O 1
ATOM 620 N N . ARG A 1 87 ? 24.326 8.257 -13.610 1.00 87.31 87 ARG A N 1
ATOM 621 C CA . ARG A 1 87 ? 25.091 8.900 -12.543 1.00 87.31 87 ARG A CA 1
ATOM 622 C C . ARG A 1 87 ? 26.051 7.883 -11.925 1.00 87.31 87 ARG A C 1
ATOM 624 O O . ARG A 1 87 ? 25.773 6.688 -12.030 1.00 87.31 87 ARG A O 1
ATOM 631 N N . PRO A 1 88 ? 27.097 8.326 -11.205 1.00 92.62 88 PRO A N 1
ATOM 632 C CA . PRO A 1 88 ? 28.087 7.433 -10.616 1.00 92.62 88 PRO A CA 1
ATOM 633 C C . PRO A 1 88 ? 27.466 6.268 -9.834 1.00 92.62 88 PRO A C 1
ATOM 635 O O . PRO A 1 88 ? 26.881 6.460 -8.755 1.00 92.62 88 PRO A O 1
ATOM 638 N N . GLY A 1 89 ? 27.600 5.057 -10.374 1.00 92.00 89 GLY A N 1
ATOM 639 C CA . GLY A 1 89 ? 27.087 3.821 -9.785 1.00 92.00 89 GLY A CA 1
ATOM 640 C C . GLY A 1 89 ? 25.594 3.543 -10.004 1.00 92.00 89 GLY A C 1
ATOM 641 O O . GLY A 1 89 ? 25.047 2.686 -9.315 1.00 92.00 89 GLY A O 1
ATOM 642 N N . THR A 1 90 ? 24.899 4.255 -10.894 1.00 92.81 90 THR A N 1
ATOM 643 C CA . THR A 1 90 ? 23.513 3.953 -11.306 1.00 92.81 90 THR A CA 1
ATOM 644 C C . THR A 1 90 ? 23.439 3.842 -12.822 1.00 92.81 90 THR A C 1
ATOM 646 O O . THR A 1 90 ? 23.734 4.796 -13.542 1.00 92.81 90 THR A O 1
ATOM 649 N N . TYR A 1 91 ? 22.984 2.688 -13.289 1.00 95.62 91 TYR A N 1
ATOM 650 C CA . TYR A 1 91 ? 22.933 2.322 -14.695 1.00 95.62 91 TYR A CA 1
ATOM 651 C C . TYR A 1 91 ? 21.493 2.001 -15.063 1.00 95.62 91 TYR A C 1
ATOM 653 O O . TYR A 1 91 ? 20.810 1.320 -14.298 1.00 95.62 91 TYR A O 1
ATOM 661 N N . LEU A 1 92 ? 21.017 2.475 -16.212 1.00 95.44 92 LEU A N 1
ATOM 662 C CA . LEU A 1 92 ? 19.653 2.201 -16.650 1.00 95.44 92 LEU A CA 1
ATOM 663 C C . LEU A 1 92 ? 19.533 1.945 -18.147 1.00 95.44 92 LEU A C 1
ATOM 665 O O . LEU A 1 92 ? 20.311 2.452 -18.956 1.00 95.44 92 LEU A O 1
ATOM 669 N N . ALA A 1 93 ? 18.502 1.185 -18.502 1.00 95.12 93 ALA A N 1
ATOM 670 C CA . ALA A 1 93 ? 17.969 1.106 -19.852 1.00 95.12 93 ALA A CA 1
ATOM 671 C C . ALA A 1 93 ? 16.486 1.468 -19.824 1.00 95.12 93 ALA A C 1
ATOM 673 O O . ALA A 1 93 ? 15.759 1.106 -18.897 1.00 95.12 93 ALA A O 1
ATOM 674 N N . LYS A 1 94 ? 16.054 2.193 -20.855 1.00 95.06 94 LYS A N 1
ATOM 675 C CA . LYS A 1 94 ? 14.671 2.627 -21.065 1.00 95.06 94 LYS A CA 1
ATOM 676 C C . LYS A 1 94 ? 14.192 2.099 -22.402 1.00 95.06 94 LYS A C 1
ATOM 678 O O . LYS A 1 94 ? 14.942 2.144 -23.377 1.00 95.06 94 LYS A O 1
ATOM 683 N N . ARG A 1 95 ? 12.944 1.646 -22.466 1.00 95.94 95 ARG A N 1
ATOM 684 C CA . ARG A 1 95 ? 12.335 1.207 -23.722 1.00 95.94 95 ARG A CA 1
ATOM 685 C C . ARG A 1 95 ? 10.853 1.545 -23.754 1.00 95.94 95 ARG A C 1
ATOM 687 O O . ARG A 1 95 ? 10.139 1.323 -22.778 1.00 95.94 95 ARG A O 1
ATOM 694 N N . ALA A 1 96 ? 10.415 2.090 -24.883 1.00 95.75 96 ALA A N 1
ATOM 695 C CA . ALA A 1 96 ? 9.007 2.365 -25.127 1.00 95.75 96 ALA A CA 1
ATOM 696 C C . ALA A 1 96 ? 8.206 1.056 -25.167 1.00 95.75 96 ALA A C 1
ATOM 698 O O . ALA A 1 96 ? 8.694 0.043 -25.672 1.00 95.75 96 ALA A O 1
ATOM 699 N N . VAL A 1 97 ? 6.986 1.107 -24.637 1.00 95.25 97 VAL A N 1
ATOM 700 C CA . VAL A 1 97 ? 6.007 0.018 -24.668 1.00 95.25 97 VAL A CA 1
ATOM 701 C C . VAL A 1 97 ? 4.932 0.360 -25.704 1.00 95.25 97 VAL A C 1
ATOM 703 O O . VAL A 1 97 ? 5.022 -0.085 -26.844 1.00 95.25 97 VAL A O 1
ATOM 706 N N . SER A 1 98 ? 3.954 1.190 -25.333 1.00 92.69 98 SER A N 1
ATOM 707 C CA . SER A 1 98 ? 2.866 1.693 -26.183 1.00 92.69 98 SER A CA 1
ATOM 708 C C . SER A 1 98 ? 2.173 2.871 -25.488 1.00 92.69 98 SER A C 1
ATOM 710 O O . SER A 1 98 ? 2.263 2.993 -24.274 1.00 92.69 98 SER A O 1
ATOM 712 N N . GLU A 1 99 ? 1.492 3.750 -26.232 1.00 92.25 99 GLU A N 1
ATOM 713 C CA . GLU A 1 99 ? 0.615 4.793 -25.646 1.00 92.25 99 GLU A CA 1
ATOM 714 C C . GLU A 1 99 ? 1.312 5.712 -24.618 1.00 92.25 99 GLU A C 1
ATOM 716 O O . GLU A 1 99 ? 0.756 6.105 -23.597 1.00 92.25 99 GLU A O 1
ATOM 721 N N . GLY A 1 100 ? 2.584 6.035 -24.868 1.00 93.44 100 GLY A N 1
ATOM 722 C CA . GLY A 1 100 ? 3.399 6.853 -23.962 1.00 93.44 100 GLY A CA 1
ATOM 723 C C . GLY A 1 100 ? 3.995 6.089 -22.774 1.00 93.44 100 GLY A C 1
ATOM 724 O O . GLY A 1 100 ? 4.893 6.614 -22.110 1.00 93.44 100 GLY A O 1
ATOM 725 N N . TRP A 1 101 ? 3.593 4.836 -22.550 1.00 96.69 101 TRP A N 1
ATOM 726 C CA . TRP A 1 101 ? 4.208 3.970 -21.554 1.00 96.69 101 TRP A CA 1
ATOM 727 C C . TRP A 1 101 ? 5.631 3.586 -21.945 1.00 96.69 101 TRP A C 1
ATOM 729 O O . TRP A 1 101 ? 5.948 3.272 -23.096 1.00 96.69 101 TRP A O 1
ATOM 739 N N . THR A 1 102 ? 6.503 3.580 -20.947 1.00 95.81 102 THR A N 1
ATOM 740 C CA . THR A 1 102 ? 7.906 3.183 -21.046 1.00 95.81 102 THR A CA 1
ATOM 741 C C . THR A 1 102 ? 8.225 2.279 -19.865 1.00 95.81 102 THR A C 1
ATOM 743 O O . THR A 1 102 ? 7.753 2.526 -18.753 1.00 95.81 102 THR A O 1
ATOM 746 N N . TYR A 1 103 ? 9.055 1.257 -20.073 1.00 96.75 103 TYR A N 1
ATOM 747 C CA . TYR A 1 103 ? 9.668 0.545 -18.957 1.00 96.75 103 TYR A CA 1
ATOM 748 C C . TYR A 1 103 ? 11.124 0.969 -18.774 1.00 96.75 103 TYR A C 1
ATOM 750 O O . TYR A 1 103 ? 11.838 1.273 -19.733 1.00 96.75 103 TYR A O 1
ATOM 758 N N . THR A 1 104 ? 11.562 1.002 -17.519 1.00 96.12 104 THR A N 1
ATOM 759 C CA . THR A 1 104 ? 12.948 1.240 -17.122 1.00 96.12 104 THR A CA 1
ATOM 760 C C . THR A 1 104 ? 13.436 0.065 -16.300 1.00 96.12 104 THR A C 1
ATOM 762 O O . THR A 1 104 ? 12.753 -0.369 -15.374 1.00 96.12 104 THR A O 1
ATOM 765 N N . VAL A 1 105 ? 14.638 -0.404 -16.607 1.00 97.12 105 VAL A N 1
ATOM 766 C CA . VAL A 1 105 ? 15.398 -1.300 -15.736 1.00 97.12 105 VAL A CA 1
ATOM 767 C C . VAL A 1 105 ? 16.602 -0.548 -15.214 1.00 97.12 105 VAL A C 1
ATOM 769 O O . VAL A 1 105 ? 17.271 0.155 -15.972 1.00 97.12 105 VAL A O 1
ATOM 772 N N . ALA A 1 106 ? 16.848 -0.654 -13.917 1.00 96.44 106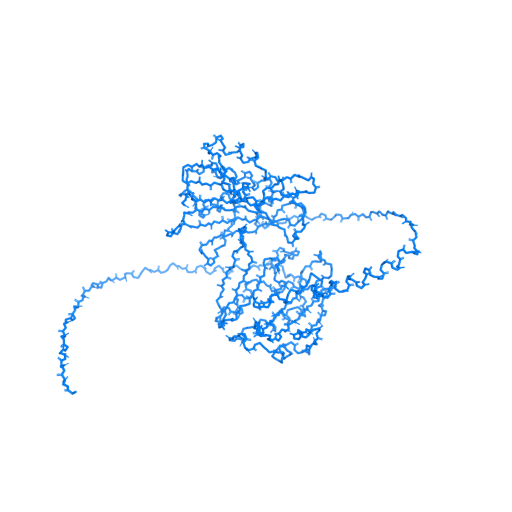 ALA A N 1
ATOM 773 C CA . ALA A 1 106 ? 17.944 0.034 -13.264 1.00 96.44 106 ALA A CA 1
ATOM 774 C C . ALA A 1 106 ? 18.782 -0.950 -12.458 1.00 96.44 106 ALA A C 1
ATOM 776 O O . ALA A 1 106 ? 18.243 -1.777 -11.726 1.00 96.44 106 ALA A O 1
ATOM 777 N N . TYR A 1 107 ? 20.096 -0.796 -12.557 1.00 96.75 107 TYR A N 1
ATOM 778 C CA . TYR A 1 107 ? 21.088 -1.424 -11.702 1.00 96.75 107 TYR A CA 1
ATOM 779 C C . TYR A 1 107 ? 21.783 -0.343 -10.880 1.00 96.75 107 TYR A C 1
ATOM 781 O O . TYR A 1 107 ? 22.194 0.698 -11.402 1.00 96.75 107 TYR A O 1
ATOM 789 N N . ARG A 1 108 ? 21.957 -0.605 -9.588 1.00 95.38 108 ARG A N 1
ATOM 790 C CA . ARG A 1 108 ? 22.783 0.214 -8.708 1.00 95.38 108 ARG A CA 1
ATOM 791 C C . ARG A 1 108 ? 24.002 -0.586 -8.284 1.00 95.38 108 ARG A C 1
ATOM 793 O O . ARG A 1 108 ? 23.862 -1.633 -7.660 1.00 95.38 108 ARG A O 1
ATOM 800 N N . ALA A 1 109 ? 25.180 -0.065 -8.602 1.00 95.38 109 ALA A N 1
ATOM 801 C CA . ALA A 1 109 ? 26.439 -0.611 -8.125 1.00 95.38 109 ALA A CA 1
ATOM 802 C C . ALA A 1 109 ? 26.565 -0.420 -6.604 1.00 95.38 109 ALA A C 1
ATOM 804 O O . ALA A 1 109 ? 26.056 0.574 -6.071 1.00 95.38 109 ALA A O 1
ATOM 805 N N . PRO A 1 110 ? 27.248 -1.339 -5.901 1.00 94.12 110 PRO A N 1
ATOM 806 C CA . PRO A 1 110 ? 27.467 -1.189 -4.471 1.00 94.12 110 PRO A CA 1
ATOM 807 C C . PRO A 1 110 ? 28.285 0.073 -4.169 1.00 94.12 110 PRO A C 1
ATOM 809 O O . PRO A 1 110 ? 29.206 0.421 -4.911 1.00 94.12 110 PRO A O 1
ATOM 812 N N . LYS A 1 111 ? 27.974 0.738 -3.054 1.00 89.69 111 LYS A N 1
ATOM 813 C CA . LYS A 1 111 ? 28.820 1.782 -2.440 1.00 89.69 111 LYS A CA 1
ATOM 814 C C . LYS A 1 111 ? 29.113 1.393 -0.988 1.00 89.69 111 LYS A C 1
ATOM 816 O O . LYS A 1 111 ? 28.554 0.415 -0.509 1.00 89.69 111 LYS A O 1
ATOM 821 N N . MET A 1 112 ? 30.003 2.125 -0.307 1.00 85.50 112 MET A N 1
ATOM 822 C CA . MET A 1 112 ? 30.585 1.729 0.994 1.00 85.50 112 MET A CA 1
ATOM 823 C C . MET A 1 112 ? 29.583 1.178 2.026 1.00 85.50 112 MET A C 1
ATOM 825 O O . MET A 1 112 ? 29.932 0.285 2.789 1.00 85.50 112 MET A O 1
ATOM 829 N N . ASP A 1 113 ? 28.353 1.681 2.030 1.00 85.19 113 ASP A N 1
ATOM 830 C CA . ASP A 1 113 ? 27.270 1.342 2.954 1.00 85.19 113 ASP A CA 1
ATOM 831 C C . ASP A 1 113 ? 26.012 0.775 2.266 1.00 85.19 113 ASP A C 1
ATOM 833 O O . ASP A 1 113 ? 25.008 0.515 2.928 1.00 85.19 113 ASP A O 1
ATOM 837 N N . THR A 1 114 ? 26.034 0.571 0.945 1.00 87.25 114 THR A N 1
ATOM 838 C CA . THR A 1 114 ? 24.862 0.125 0.177 1.00 87.25 114 THR A CA 1
ATOM 839 C C . THR A 1 114 ? 25.172 -1.107 -0.657 1.00 87.25 114 THR A C 1
ATOM 841 O O . THR A 1 114 ? 26.130 -1.155 -1.431 1.00 87.25 114 THR A O 1
ATOM 844 N N . LYS A 1 115 ? 24.314 -2.118 -0.514 1.00 93.69 115 LYS A N 1
ATOM 845 C CA . LYS A 1 115 ? 24.338 -3.323 -1.345 1.00 93.69 115 LYS A CA 1
ATOM 846 C C . LYS A 1 115 ? 23.954 -2.970 -2.789 1.00 93.69 115 LYS A C 1
ATOM 848 O O . LYS A 1 115 ? 23.237 -1.984 -2.996 1.00 93.69 115 LYS A O 1
ATOM 853 N N . PRO A 1 116 ? 24.391 -3.755 -3.791 1.00 95.69 116 PRO A N 1
ATOM 854 C CA . PRO A 1 116 ? 23.886 -3.575 -5.144 1.00 95.69 116 PRO A CA 1
ATOM 855 C C . PRO A 1 116 ? 22.367 -3.768 -5.174 1.00 95.69 116 PRO A C 1
ATOM 857 O O . PRO A 1 116 ? 21.799 -4.513 -4.369 1.00 95.69 116 PRO A O 1
ATOM 860 N N . GLY A 1 117 ? 21.717 -3.096 -6.113 1.00 96.31 117 GLY A N 1
ATOM 861 C CA . GLY A 1 117 ? 20.266 -3.087 -6.206 1.00 96.31 117 GLY A CA 1
ATOM 862 C C . GLY A 1 117 ? 19.757 -3.134 -7.629 1.00 96.31 117 GLY A C 1
ATOM 863 O O . GLY A 1 117 ? 20.491 -2.862 -8.581 1.00 96.31 117 GLY A O 1
ATOM 864 N N . PHE A 1 118 ? 18.476 -3.453 -7.752 1.00 97.12 118 PHE A N 1
ATOM 865 C CA . PHE A 1 118 ? 17.757 -3.402 -9.014 1.00 97.12 118 PHE A CA 1
ATOM 866 C C . PHE A 1 118 ? 16.424 -2.677 -8.876 1.00 97.12 118 PHE A C 1
ATOM 868 O O . PHE A 1 118 ? 15.868 -2.575 -7.779 1.00 97.12 118 PHE A O 1
ATOM 875 N N . ALA A 1 119 ? 15.888 -2.236 -10.010 1.00 97.12 119 ALA A N 1
ATOM 876 C CA . ALA A 1 119 ? 14.483 -1.886 -10.152 1.00 97.12 119 ALA A CA 1
ATOM 877 C C . ALA A 1 119 ? 13.979 -2.218 -11.563 1.00 97.12 119 ALA A C 1
ATOM 879 O O . ALA A 1 119 ? 14.701 -1.997 -12.536 1.00 97.12 119 ALA A O 1
ATOM 880 N N . LEU A 1 120 ? 12.739 -2.694 -11.667 1.00 97.50 120 LEU A N 1
ATOM 881 C CA . LEU A 1 120 ? 11.932 -2.630 -12.887 1.00 97.50 120 LEU A CA 1
ATOM 882 C C . LEU A 1 120 ? 10.781 -1.668 -12.621 1.00 97.50 120 LEU A C 1
ATOM 884 O O . LEU A 1 120 ? 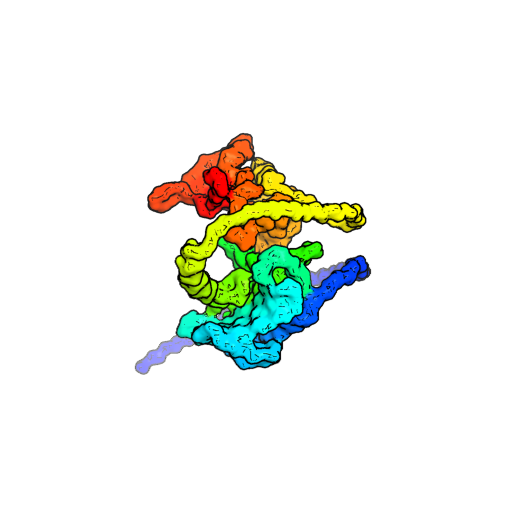10.089 -1.811 -11.616 1.00 97.50 120 LEU A O 1
ATOM 888 N N . ARG A 1 121 ? 10.565 -0.724 -13.535 1.00 95.88 121 ARG A N 1
ATOM 889 C CA . ARG A 1 121 ? 9.457 0.224 -13.471 1.00 95.88 121 ARG A CA 1
ATOM 890 C C . ARG A 1 121 ? 8.742 0.355 -14.802 1.00 95.88 121 ARG A C 1
ATOM 892 O O . ARG A 1 121 ? 9.407 0.620 -15.798 1.00 95.88 121 ARG A O 1
ATOM 899 N N . PHE A 1 122 ? 7.418 0.337 -14.785 1.00 96.19 122 PHE A N 1
ATOM 900 C CA . PHE A 1 122 ? 6.564 0.879 -15.837 1.00 96.19 122 PHE A CA 1
ATOM 901 C C . PHE A 1 122 ? 6.132 2.299 -15.463 1.00 96.19 122 PHE A C 1
ATOM 903 O O . PHE A 1 122 ? 5.781 2.572 -14.314 1.00 96.19 122 PHE A O 1
ATOM 910 N N . TYR A 1 123 ? 6.220 3.238 -16.401 1.00 92.81 123 TYR A N 1
ATOM 911 C CA . TYR A 1 123 ? 5.802 4.617 -16.163 1.00 92.81 123 TYR A CA 1
ATOM 912 C C . TYR A 1 123 ? 5.227 5.260 -17.422 1.00 92.81 123 TYR A C 1
ATOM 914 O O . TYR A 1 123 ? 5.649 4.956 -18.541 1.00 92.81 123 TYR A O 1
ATOM 922 N N . ASN A 1 124 ? 4.301 6.190 -17.211 1.00 93.38 124 ASN A N 1
ATOM 923 C CA . ASN A 1 124 ? 3.794 7.111 -18.214 1.00 93.38 124 ASN A CA 1
ATOM 924 C C . ASN A 1 124 ? 4.017 8.542 -17.707 1.00 93.38 124 ASN A C 1
ATOM 926 O O . ASN A 1 124 ? 4.020 8.788 -16.499 1.00 93.38 124 ASN A O 1
ATOM 930 N N . LYS A 1 125 ? 4.276 9.484 -18.619 1.00 86.56 125 LYS A N 1
ATOM 931 C CA . LYS A 1 125 ? 4.378 10.904 -18.249 1.00 86.56 125 LYS A CA 1
ATOM 932 C C . LYS A 1 125 ? 3.024 11.455 -17.812 1.00 86.56 125 LYS A C 1
ATOM 934 O O . LYS A 1 125 ? 2.986 12.294 -16.916 1.00 86.56 125 LYS A O 1
ATOM 939 N N . ASP A 1 126 ? 1.954 10.974 -18.439 1.00 86.31 126 ASP A N 1
ATOM 940 C CA . ASP A 1 126 ? 0.590 11.207 -17.997 1.00 86.31 126 ASP A CA 1
ATOM 941 C C . ASP A 1 126 ? 0.265 10.241 -16.852 1.00 86.31 126 ASP A C 1
ATOM 943 O O . ASP A 1 126 ? 0.177 9.030 -17.041 1.00 86.31 126 ASP A O 1
ATOM 947 N N . LEU A 1 127 ? 0.113 10.786 -15.647 1.00 79.50 127 LEU A N 1
ATOM 948 C CA . LEU A 1 127 ? -0.179 10.014 -14.436 1.00 79.50 127 LEU A CA 1
ATOM 949 C C . LEU A 1 127 ? -1.605 9.454 -14.411 1.00 79.50 127 LEU A C 1
ATOM 951 O O . LEU A 1 127 ? -1.913 8.644 -13.542 1.00 79.50 127 LEU A O 1
ATOM 955 N N . THR A 1 128 ? -2.462 9.913 -15.322 1.00 81.06 128 THR A N 1
ATOM 956 C CA . THR A 1 128 ? -3.846 9.458 -15.478 1.00 81.06 128 THR A CA 1
ATOM 957 C C . THR A 1 128 ? -4.004 8.431 -16.597 1.00 81.06 128 THR A C 1
ATOM 959 O O . THR A 1 128 ? -5.107 7.936 -16.814 1.00 81.06 128 THR A O 1
ATOM 962 N N . ALA A 1 129 ? -2.914 8.090 -17.296 1.00 88.50 129 ALA A N 1
ATOM 963 C CA . ALA A 1 129 ? -2.938 7.091 -18.353 1.00 88.50 129 ALA A CA 1
ATOM 964 C C . ALA A 1 129 ? -3.400 5.728 -17.818 1.00 88.50 129 ALA A C 1
ATOM 966 O O . ALA A 1 129 ? -2.925 5.269 -16.778 1.00 88.50 129 ALA A O 1
ATOM 967 N N . ASP A 1 130 ? -4.278 5.061 -18.571 1.00 92.12 130 ASP A N 1
ATOM 968 C CA . ASP A 1 130 ? -4.730 3.702 -18.268 1.00 92.12 130 ASP A CA 1
ATOM 969 C C . ASP A 1 130 ? -3.518 2.746 -18.247 1.00 92.12 130 ASP A C 1
ATOM 971 O O . ASP A 1 130 ? -2.783 2.669 -19.243 1.00 92.12 130 ASP A O 1
ATOM 975 N N . PRO A 1 131 ? -3.264 2.026 -17.136 1.00 93.25 131 PRO A N 1
ATOM 976 C CA . PRO A 1 131 ? -2.143 1.104 -17.038 1.00 93.25 131 PRO A CA 1
ATOM 977 C C . PRO A 1 131 ? -2.371 -0.207 -17.792 1.00 93.25 131 PRO A C 1
ATOM 979 O O . PRO A 1 131 ? -1.425 -0.986 -17.877 1.00 93.25 131 PRO A O 1
ATOM 982 N N . THR A 1 132 ? -3.551 -0.463 -18.377 1.00 94.56 132 THR A N 1
ATOM 983 C CA . THR A 1 132 ? -3.869 -1.695 -19.132 1.00 94.56 132 THR A CA 1
ATOM 984 C C . THR A 1 132 ? -2.720 -2.190 -20.030 1.00 94.56 132 THR A C 1
ATOM 986 O O . THR A 1 132 ? -2.380 -3.374 -19.939 1.00 94.56 132 THR A O 1
ATOM 989 N N . PRO A 1 133 ? -2.027 -1.346 -20.830 1.00 95.75 133 PRO A N 1
ATOM 990 C CA . PRO A 1 133 ? -0.953 -1.815 -21.712 1.00 95.75 133 PRO A CA 1
ATOM 991 C C . PRO A 1 133 ? 0.285 -2.373 -20.990 1.00 95.75 133 PRO A C 1
ATOM 993 O O . PRO A 1 133 ? 1.044 -3.144 -21.582 1.00 95.75 133 PRO A O 1
ATOM 996 N N . VAL A 1 134 ? 0.503 -1.977 -19.732 1.00 96.25 134 VAL A N 1
ATOM 997 C CA . VAL A 1 134 ? 1.619 -2.402 -18.868 1.00 96.25 134 VAL A CA 1
ATOM 998 C C . VAL A 1 134 ? 1.163 -3.218 -17.655 1.00 96.25 134 VAL A C 1
ATOM 1000 O O . VAL A 1 134 ? 1.993 -3.615 -16.837 1.00 96.25 134 VAL A O 1
ATOM 1003 N N . CYS A 1 135 ? -0.135 -3.500 -17.536 1.00 95.50 135 CYS A N 1
ATOM 1004 C CA . CYS A 1 135 ? -0.736 -4.249 -16.438 1.00 95.50 135 CYS A CA 1
ATOM 1005 C C . CYS A 1 135 ? -0.531 -5.760 -16.639 1.00 95.50 135 CYS A C 1
ATOM 1007 O O . CYS A 1 135 ? -1.467 -6.537 -16.820 1.00 95.50 135 CYS A O 1
ATOM 1009 N N . VAL A 1 136 ? 0.743 -6.157 -16.690 1.00 95.94 136 VAL A N 1
ATOM 1010 C CA . VAL A 1 136 ? 1.210 -7.525 -16.980 1.00 95.94 136 VAL A CA 1
ATOM 1011 C C . VAL A 1 136 ? 1.666 -8.276 -15.735 1.00 95.94 136 VAL A C 1
ATOM 1013 O O . VAL A 1 136 ? 1.857 -9.488 -15.765 1.00 95.94 136 VAL A O 1
ATOM 1016 N N . MET A 1 137 ? 1.898 -7.566 -14.636 1.00 95.38 137 MET A N 1
ATOM 1017 C CA . MET A 1 137 ? 2.481 -8.128 -13.428 1.00 95.38 137 MET A CA 1
ATOM 1018 C C . MET A 1 137 ? 1.563 -7.846 -12.249 1.00 95.38 137 MET A C 1
ATOM 1020 O O . MET A 1 137 ? 1.597 -6.755 -11.702 1.00 95.38 137 MET A O 1
ATOM 1024 N N . ASP A 1 138 ? 0.752 -8.820 -11.860 1.00 94.00 138 ASP A N 1
ATOM 1025 C CA . ASP A 1 138 ? 0.011 -8.801 -10.597 1.00 94.00 138 ASP A CA 1
ATOM 1026 C C . ASP A 1 138 ? 0.813 -9.498 -9.478 1.00 94.00 138 ASP A C 1
ATOM 1028 O O . ASP A 1 138 ? 1.867 -10.107 -9.711 1.00 94.00 138 ASP A O 1
ATOM 1032 N N . LEU A 1 139 ? 0.334 -9.394 -8.236 1.00 92.38 139 LEU A N 1
ATOM 1033 C CA . LEU A 1 139 ? 0.992 -10.021 -7.086 1.00 92.38 139 LEU A CA 1
ATOM 1034 C C . LEU A 1 139 ? 1.027 -11.553 -7.189 1.00 92.38 139 LEU A C 1
ATOM 1036 O O . LEU A 1 139 ? 2.009 -12.163 -6.764 1.00 92.38 139 LEU A O 1
ATOM 1040 N N . ASP A 1 140 ? 0.011 -12.186 -7.775 1.00 92.38 140 ASP A N 1
ATOM 1041 C CA . ASP A 1 140 ? -0.069 -13.646 -7.883 1.00 92.38 140 ASP A CA 1
ATOM 1042 C C . ASP A 1 140 ? 0.949 -14.206 -8.878 1.00 92.38 140 ASP A C 1
ATOM 1044 O O . ASP A 1 140 ? 1.567 -15.249 -8.629 1.00 92.38 140 ASP A O 1
ATOM 1048 N N . ARG A 1 141 ? 1.223 -13.479 -9.960 1.00 96.75 141 ARG A N 1
ATOM 1049 C CA . ARG A 1 141 ? 2.302 -13.772 -10.899 1.00 96.75 141 ARG A CA 1
ATOM 1050 C C . ARG A 1 141 ? 3.662 -13.666 -10.220 1.00 96.75 141 ARG A C 1
ATOM 1052 O O . ARG A 1 141 ? 4.493 -14.560 -10.387 1.00 96.75 141 ARG A O 1
ATOM 1059 N N . ILE A 1 142 ? 3.893 -12.616 -9.428 1.00 98.06 142 ILE A N 1
ATOM 1060 C CA . ILE A 1 142 ? 5.148 -12.454 -8.676 1.00 98.06 142 ILE A CA 1
ATOM 1061 C C . ILE A 1 142 ? 5.320 -13.600 -7.675 1.00 98.06 142 ILE A C 1
ATOM 1063 O O . ILE A 1 142 ? 6.377 -14.231 -7.640 1.00 98.06 142 ILE A O 1
ATOM 1067 N N . ARG A 1 143 ? 4.274 -13.932 -6.910 1.00 97.75 143 ARG A N 1
ATOM 1068 C CA . ARG A 1 143 ? 4.267 -15.080 -5.989 1.00 97.75 143 ARG A CA 1
ATOM 1069 C C . ARG A 1 143 ? 4.607 -16.378 -6.709 1.00 97.75 143 ARG A C 1
ATOM 1071 O O . ARG A 1 143 ? 5.497 -17.105 -6.269 1.00 97.75 143 ARG A O 1
ATOM 1078 N N . SER A 1 144 ? 3.949 -16.635 -7.838 1.00 97.00 144 SER A N 1
ATOM 1079 C CA . SER A 1 144 ? 4.147 -17.838 -8.652 1.00 97.00 144 SER A CA 1
ATOM 1080 C C . SER A 1 144 ? 5.568 -17.941 -9.212 1.00 97.00 144 SER A C 1
ATOM 1082 O O . SER A 1 144 ? 6.104 -19.043 -9.321 1.00 97.00 144 SER A O 1
ATOM 1084 N N . ALA A 1 145 ? 6.204 -16.811 -9.528 1.00 98.06 145 ALA A N 1
ATOM 1085 C CA . ALA A 1 145 ? 7.584 -16.780 -10.002 1.00 98.06 145 ALA A CA 1
ATOM 1086 C C . ALA A 1 145 ? 8.612 -16.948 -8.868 1.00 98.06 145 ALA A C 1
ATOM 1088 O O . ALA A 1 145 ? 9.610 -17.654 -9.032 1.00 98.06 145 ALA A O 1
ATOM 1089 N N . LEU A 1 146 ? 8.388 -16.305 -7.718 1.00 98.25 146 LEU A N 1
ATOM 1090 C CA . LEU A 1 146 ? 9.408 -16.162 -6.677 1.00 98.25 146 LEU A CA 1
ATOM 1091 C C . LEU A 1 146 ? 9.308 -17.217 -5.566 1.00 98.25 146 LEU A C 1
ATOM 1093 O O . LEU A 1 146 ? 10.333 -17.783 -5.175 1.00 98.25 146 LEU A O 1
ATOM 1097 N N . ILE A 1 147 ? 8.110 -17.536 -5.066 1.00 97.75 147 ILE A N 1
ATOM 1098 C CA . ILE A 1 147 ? 7.942 -18.452 -3.919 1.00 97.75 147 ILE A CA 1
ATOM 1099 C C . ILE A 1 147 ? 8.497 -19.857 -4.219 1.00 97.75 147 ILE A C 1
ATOM 1101 O O . ILE A 1 147 ? 9.308 -20.349 -3.428 1.00 97.75 147 ILE A O 1
ATOM 1105 N N . PRO A 1 148 ? 8.201 -20.495 -5.374 1.00 97.88 148 PRO A N 1
ATOM 1106 C CA . PRO A 1 148 ? 8.777 -21.803 -5.709 1.00 97.88 148 PRO A CA 1
ATOM 1107 C C . PRO A 1 148 ? 10.308 -21.797 -5.841 1.00 97.88 148 PRO A C 1
ATOM 1109 O O . PRO A 1 148 ? 10.936 -22.854 -5.862 1.00 97.88 148 PRO A O 1
ATOM 1112 N N . ARG A 1 149 ? 10.925 -20.613 -5.943 1.00 98.38 149 ARG A N 1
ATOM 1113 C CA . ARG A 1 149 ? 12.377 -20.415 -6.065 1.00 98.38 149 ARG A CA 1
ATOM 1114 C C . ARG A 1 149 ? 13.038 -20.033 -4.741 1.00 98.38 149 ARG A C 1
ATOM 1116 O O . ARG A 1 149 ? 14.201 -19.619 -4.735 1.00 98.38 149 ARG A O 1
ATOM 1123 N N . GLY A 1 150 ? 12.324 -20.224 -3.631 1.00 97.12 150 GLY A N 1
ATOM 1124 C CA . GLY A 1 150 ? 12.837 -20.082 -2.272 1.00 97.12 150 GLY A CA 1
ATOM 1125 C C . GLY A 1 150 ? 12.724 -18.672 -1.699 1.00 97.12 150 GLY A C 1
ATOM 1126 O O . GLY A 1 150 ? 13.354 -18.398 -0.680 1.00 97.12 150 GLY A O 1
ATOM 1127 N N . PHE A 1 151 ? 11.960 -17.781 -2.336 1.00 98.19 151 PHE A N 1
ATOM 1128 C CA . PHE A 1 151 ? 11.632 -16.494 -1.732 1.00 98.19 151 PHE A CA 1
ATOM 1129 C C . PHE A 1 151 ? 10.551 -16.663 -0.663 1.00 98.19 151 PHE A C 1
ATOM 1131 O O . PHE A 1 151 ? 9.552 -17.353 -0.868 1.00 98.19 151 PHE A O 1
ATOM 1138 N N . ARG A 1 152 ? 10.735 -15.982 0.466 1.00 97.25 152 ARG A N 1
ATOM 1139 C CA . ARG A 1 152 ? 9.728 -15.830 1.514 1.00 97.25 152 ARG A CA 1
ATOM 1140 C C . ARG A 1 152 ? 8.996 -14.508 1.315 1.00 97.25 152 ARG A C 1
ATOM 1142 O O . ARG A 1 152 ? 9.626 -13.455 1.380 1.00 97.25 152 ARG A O 1
ATOM 1149 N N . GLU A 1 153 ? 7.686 -14.566 1.098 1.00 95.12 153 GLU A N 1
ATOM 1150 C CA . GLU A 1 153 ? 6.832 -13.374 1.090 1.00 95.12 153 GLU A CA 1
ATOM 1151 C C . GLU A 1 153 ? 6.576 -12.896 2.524 1.00 95.12 153 GLU A C 1
ATOM 1153 O O . GLU A 1 153 ? 6.317 -13.693 3.430 1.00 95.12 153 GLU A O 1
ATOM 1158 N N . TRP A 1 154 ? 6.652 -11.587 2.734 1.00 89.00 154 TRP A N 1
ATOM 1159 C CA . TRP A 1 154 ? 6.273 -10.925 3.970 1.00 89.00 154 TRP A CA 1
ATOM 1160 C C . TRP A 1 154 ? 5.828 -9.484 3.663 1.00 89.00 154 TRP A C 1
ATOM 1162 O O . TRP A 1 154 ? 6.246 -8.887 2.678 1.00 89.00 154 TRP A O 1
ATOM 1172 N N . MET A 1 155 ? 4.942 -8.919 4.470 1.00 84.25 155 MET A N 1
ATOM 1173 C CA . MET A 1 155 ? 4.397 -7.575 4.298 1.00 84.25 155 MET A CA 1
ATOM 1174 C C . MET A 1 155 ? 4.927 -6.647 5.396 1.00 84.25 155 MET A C 1
ATOM 1176 O O . MET A 1 155 ? 5.122 -7.060 6.542 1.00 84.25 155 MET A O 1
ATOM 1180 N N . GLU A 1 156 ? 5.203 -5.398 5.036 1.00 80.94 156 GLU A N 1
ATOM 1181 C CA . GLU A 1 156 ? 5.562 -4.341 5.979 1.00 80.94 156 GLU A CA 1
ATOM 1182 C C . GLU A 1 156 ? 4.331 -3.463 6.208 1.00 80.94 156 GLU A C 1
ATOM 1184 O O . GLU A 1 156 ? 3.912 -2.778 5.271 1.00 80.94 156 GLU A O 1
ATOM 1189 N N . PRO A 1 157 ? 3.726 -3.455 7.405 1.00 70.56 157 PRO A N 1
ATOM 1190 C CA . PRO A 1 157 ? 2.666 -2.505 7.694 1.00 70.56 157 PRO A CA 1
ATOM 1191 C C . PRO A 1 157 ? 3.235 -1.085 7.715 1.00 70.56 157 PRO A C 1
ATOM 1193 O O . PRO A 1 157 ? 4.400 -0.862 8.051 1.00 70.56 157 PRO A O 1
ATOM 1196 N N . MET A 1 158 ? 2.412 -0.108 7.364 1.00 68.12 158 MET A N 1
ATOM 1197 C CA . MET A 1 158 ? 2.767 1.294 7.565 1.00 68.12 158 MET A CA 1
ATOM 1198 C C . MET A 1 158 ? 2.490 1.726 9.010 1.00 68.12 158 MET A C 1
ATOM 1200 O O . MET A 1 158 ? 1.610 1.188 9.679 1.00 68.12 158 MET A O 1
ATOM 1204 N N . MET A 1 159 ? 3.248 2.719 9.490 1.00 48.34 159 MET A N 1
ATOM 1205 C CA . MET A 1 159 ? 3.134 3.259 10.857 1.00 48.34 159 MET A CA 1
ATOM 1206 C C . MET A 1 159 ? 1.712 3.743 11.185 1.00 48.34 159 MET A C 1
ATOM 1208 O O . MET A 1 159 ? 1.263 3.654 12.326 1.00 48.34 159 MET A O 1
ATOM 1212 N N . ILE A 1 160 ? 1.004 4.217 10.160 1.00 51.81 160 ILE A N 1
ATOM 1213 C CA . ILE A 1 160 ? -0.355 4.753 10.230 1.00 51.81 160 ILE A CA 1
ATOM 1214 C C . ILE A 1 160 ? -1.420 3.708 9.857 1.00 51.81 160 ILE A C 1
ATOM 1216 O O . ILE A 1 160 ? -2.475 4.069 9.365 1.00 51.81 160 ILE A O 1
ATOM 1220 N N . GLY A 1 161 ? -1.160 2.411 10.060 1.00 51.22 161 GLY A N 1
ATOM 1221 C CA . GLY A 1 161 ? -2.099 1.346 9.689 1.00 51.22 161 GLY A CA 1
ATOM 1222 C C . GLY A 1 161 ? -2.248 1.185 8.171 1.00 51.22 161 GLY A C 1
ATOM 1223 O O . GLY A 1 161 ? -2.144 2.138 7.416 1.00 51.22 161 GLY A O 1
ATOM 1224 N N . GLY A 1 162 ? -2.438 -0.044 7.699 1.00 64.38 162 GLY A N 1
ATOM 1225 C CA . GLY A 1 162 ? -2.399 -0.359 6.267 1.00 64.38 162 GLY A CA 1
ATOM 1226 C C . GLY A 1 162 ? -1.052 -0.931 5.828 1.00 64.38 162 GLY A C 1
ATOM 1227 O O . GLY A 1 162 ? -0.189 -1.264 6.648 1.00 64.38 162 GLY A O 1
ATOM 1228 N N . LEU A 1 163 ? -0.884 -1.097 4.521 1.00 71.19 163 LEU A N 1
ATOM 1229 C CA . LEU A 1 163 ? 0.237 -1.822 3.938 1.00 71.19 163 LEU A CA 1
ATOM 1230 C C . LEU A 1 163 ? 1.247 -0.858 3.311 1.00 71.19 163 LEU A C 1
ATOM 1232 O O . LEU A 1 163 ? 0.935 -0.150 2.358 1.00 71.19 163 LEU A O 1
ATOM 1236 N N . SER A 1 164 ? 2.472 -0.839 3.839 1.00 83.19 164 SER A N 1
ATOM 1237 C CA . SER A 1 164 ? 3.585 -0.077 3.262 1.00 83.19 164 SER A CA 1
ATOM 1238 C C . SER A 1 164 ? 4.146 -0.797 2.041 1.00 83.19 164 SER A C 1
ATOM 1240 O O . SER A 1 164 ? 4.315 -0.198 0.976 1.00 83.19 164 SER A O 1
ATOM 1242 N N . SER A 1 165 ? 4.435 -2.097 2.185 1.00 87.88 165 SER A N 1
ATOM 1243 C CA . SER A 1 165 ? 5.043 -2.874 1.107 1.00 87.88 165 SER A CA 1
ATOM 1244 C C . SER A 1 165 ? 4.831 -4.384 1.188 1.00 87.88 165 SER A C 1
ATOM 1246 O O . SER A 1 165 ? 4.747 -4.957 2.274 1.00 87.88 165 SER A O 1
ATOM 1248 N N . TRP A 1 166 ? 4.830 -5.037 0.026 1.00 93.94 166 TRP A N 1
ATOM 1249 C CA . TRP A 1 166 ? 5.052 -6.475 -0.119 1.00 93.94 166 TRP A CA 1
ATOM 1250 C C . TRP A 1 166 ? 6.537 -6.712 -0.354 1.00 93.94 166 TRP A C 1
ATOM 1252 O O . TRP A 1 166 ? 7.166 -6.039 -1.170 1.00 93.94 166 TRP A O 1
ATOM 1262 N N . ASN A 1 167 ? 7.097 -7.682 0.351 1.00 95.50 167 ASN A N 1
ATOM 1263 C CA . ASN A 1 167 ? 8.511 -8.005 0.321 1.00 95.50 167 ASN A CA 1
ATOM 1264 C C . ASN A 1 167 ? 8.694 -9.492 0.030 1.00 95.50 167 ASN A C 1
ATOM 1266 O O . ASN A 1 167 ? 8.065 -10.343 0.650 1.00 95.50 167 ASN A O 1
ATOM 1270 N N . PHE A 1 168 ? 9.607 -9.806 -0.878 1.00 97.75 168 PHE A N 1
ATOM 1271 C CA . PHE A 1 168 ? 10.021 -11.158 -1.219 1.00 97.75 168 PHE A CA 1
ATOM 1272 C C . PHE A 1 168 ? 11.500 -11.289 -0.883 1.00 97.75 168 PHE A C 1
ATOM 1274 O O . PHE A 1 168 ? 12.348 -10.629 -1.489 1.00 97.75 168 PHE A O 1
ATOM 1281 N N . GLU A 1 169 ? 11.816 -12.132 0.095 1.00 97.38 169 GLU A N 1
ATOM 1282 C CA . GLU A 1 169 ? 13.162 -12.256 0.646 1.00 97.38 169 GLU A CA 1
ATOM 1283 C C . GLU A 1 169 ? 13.821 -13.598 0.317 1.00 97.38 169 GLU A C 1
ATOM 1285 O O . GLU A 1 169 ? 13.219 -14.651 0.517 1.00 97.38 169 GLU A O 1
ATOM 1290 N N . LYS A 1 170 ? 15.089 -13.568 -0.108 1.00 97.75 170 LYS A N 1
ATOM 1291 C CA . LYS A 1 170 ? 15.934 -14.757 -0.293 1.00 97.75 170 LYS A CA 1
ATOM 1292 C C . LYS A 1 170 ? 17.403 -14.416 -0.047 1.00 97.75 170 LYS A C 1
ATOM 1294 O O . LYS A 1 170 ? 17.941 -13.528 -0.690 1.00 97.75 170 LYS A O 1
ATOM 1299 N N . GLY A 1 171 ? 18.065 -15.094 0.894 1.00 94.06 171 GLY A N 1
ATOM 1300 C CA . GLY A 1 171 ? 19.509 -14.919 1.137 1.00 94.06 171 GLY A CA 1
ATOM 1301 C C . GLY A 1 171 ? 19.958 -13.463 1.352 1.00 94.06 171 GLY A C 1
ATOM 1302 O O . GLY A 1 171 ? 20.988 -13.042 0.829 1.00 94.06 171 GLY A O 1
ATOM 1303 N N . GLY A 1 172 ? 19.162 -12.670 2.081 1.00 92.50 172 GLY A N 1
ATOM 1304 C CA . GLY A 1 172 ? 19.436 -11.253 2.353 1.00 92.50 172 GLY A CA 1
ATOM 1305 C C . GLY A 1 172 ? 19.136 -10.288 1.197 1.00 92.50 172 GLY A C 1
ATOM 1306 O O . GLY A 1 172 ? 19.352 -9.085 1.354 1.00 92.50 172 GLY A O 1
ATOM 1307 N N . LEU A 1 173 ? 18.643 -10.788 0.057 1.00 96.06 173 LEU A N 1
ATOM 1308 C CA . LEU A 1 173 ? 17.977 -10.002 -0.981 1.00 96.06 173 LEU A CA 1
ATOM 1309 C C . LEU A 1 173 ? 16.519 -9.776 -0.582 1.00 96.06 173 LEU A C 1
ATOM 1311 O O . LEU A 1 173 ? 15.837 -10.741 -0.259 1.00 96.06 173 LEU A O 1
ATOM 1315 N N . VAL A 1 174 ? 16.033 -8.537 -0.679 1.00 97.19 174 VAL A N 1
ATOM 1316 C CA . VAL A 1 174 ? 14.614 -8.197 -0.492 1.00 97.19 174 VAL A CA 1
ATOM 1317 C C . VAL A 1 174 ? 14.106 -7.454 -1.725 1.00 97.19 174 VAL A C 1
ATOM 1319 O O . VAL A 1 174 ? 14.470 -6.294 -1.931 1.00 97.19 174 VAL A O 1
ATOM 1322 N N . ALA A 1 175 ? 13.278 -8.119 -2.533 1.00 97.31 175 ALA A N 1
ATOM 1323 C CA . ALA A 1 175 ? 12.504 -7.489 -3.599 1.00 97.31 175 ALA A CA 1
ATOM 1324 C C . ALA A 1 175 ? 11.216 -6.912 -3.000 1.00 97.31 175 ALA A C 1
ATOM 1326 O O . ALA A 1 175 ? 10.437 -7.631 -2.386 1.00 97.31 175 ALA A O 1
ATOM 1327 N N . MET A 1 176 ? 11.025 -5.612 -3.146 1.00 96.50 176 MET A N 1
ATOM 1328 C CA . MET A 1 176 ? 10.004 -4.812 -2.489 1.00 96.50 176 MET A CA 1
ATOM 1329 C C . MET A 1 176 ? 9.082 -4.179 -3.531 1.00 96.50 176 MET A C 1
ATOM 1331 O O . MET A 1 176 ? 9.544 -3.657 -4.550 1.00 96.50 176 MET A O 1
ATOM 1335 N N . ILE A 1 177 ? 7.794 -4.179 -3.215 1.00 95.50 177 ILE A N 1
ATOM 1336 C CA . ILE A 1 177 ? 6.716 -3.504 -3.935 1.00 95.50 177 ILE A CA 1
ATOM 1337 C C . ILE A 1 177 ? 6.044 -2.589 -2.927 1.00 95.50 177 ILE A C 1
ATOM 1339 O O . ILE A 1 177 ? 5.566 -3.074 -1.904 1.00 95.50 177 ILE A O 1
ATOM 1343 N N . LEU A 1 178 ? 6.024 -1.282 -3.170 1.00 87.62 178 LEU A N 1
ATOM 1344 C CA . LEU A 1 178 ? 5.287 -0.370 -2.297 1.00 87.62 178 LEU A CA 1
ATOM 1345 C C . LEU A 1 178 ? 3.805 -0.376 -2.679 1.00 87.62 178 LEU A C 1
ATOM 1347 O O . LEU A 1 178 ? 3.474 -0.564 -3.844 1.00 87.62 178 LEU A O 1
ATOM 1351 N N . SER A 1 179 ? 2.913 -0.100 -1.732 1.00 83.62 179 SER A N 1
ATOM 1352 C CA . SER A 1 179 ? 1.477 0.061 -2.027 1.00 83.62 179 SER A CA 1
ATOM 1353 C C . SER A 1 179 ? 1.184 1.134 -3.059 1.00 83.62 179 SER A C 1
ATOM 1355 O O . SER A 1 179 ? 0.432 0.880 -3.990 1.00 83.62 179 SER A O 1
ATOM 1357 N N . LYS A 1 180 ? 1.885 2.267 -2.994 1.00 81.19 180 LYS A N 1
ATOM 1358 C CA . LYS A 1 180 ? 1.804 3.323 -4.017 1.00 81.19 180 LYS A CA 1
ATOM 1359 C C . LYS A 1 180 ? 2.304 2.915 -5.413 1.00 81.19 180 LYS A C 1
ATOM 1361 O O . LYS A 1 180 ? 2.181 3.694 -6.353 1.00 81.19 180 LYS A O 1
ATOM 1366 N N . ASP A 1 181 ? 2.990 1.775 -5.517 1.00 90.44 181 ASP A N 1
ATOM 1367 C CA . ASP A 1 181 ? 3.511 1.237 -6.776 1.00 90.44 181 ASP A CA 1
ATOM 1368 C C . ASP A 1 181 ? 2.538 0.211 -7.395 1.00 90.44 181 ASP A C 1
ATOM 1370 O O . ASP A 1 181 ? 2.854 -0.395 -8.424 1.00 90.44 181 ASP A O 1
ATOM 1374 N N . LEU A 1 182 ? 1.363 0.024 -6.783 1.00 86.88 182 LEU A N 1
ATOM 1375 C CA . LEU A 1 182 ? 0.226 -0.676 -7.363 1.00 86.88 182 LEU A CA 1
ATOM 1376 C C . LEU A 1 182 ? -0.650 0.295 -8.152 1.00 86.88 182 LEU A C 1
ATOM 1378 O O . LEU A 1 182 ? -0.759 1.475 -7.832 1.00 86.88 182 LEU A O 1
ATOM 1382 N N . SER A 1 183 ? -1.292 -0.218 -9.187 1.00 86.69 183 SER A N 1
ATOM 1383 C CA . SER A 1 183 ? -2.281 0.505 -9.973 1.00 86.69 183 SER A CA 1
ATOM 1384 C C . SER A 1 183 ? -3.419 -0.433 -10.339 1.00 86.69 183 SER A C 1
ATOM 1386 O O . SER A 1 183 ? -3.277 -1.650 -10.237 1.00 86.69 183 SER A O 1
ATOM 1388 N N . THR A 1 184 ? -4.542 0.135 -10.755 1.00 83.06 184 THR A N 1
ATOM 1389 C CA . THR A 1 184 ? -5.713 -0.614 -11.196 1.00 83.06 184 THR A CA 1
ATOM 1390 C C . THR A 1 184 ? -6.008 -0.222 -12.634 1.00 83.06 184 THR A C 1
ATOM 1392 O O . THR A 1 184 ? -6.052 0.967 -12.948 1.00 83.06 184 THR A O 1
ATOM 1395 N N . ASP A 1 185 ? -6.141 -1.209 -13.513 1.00 85.69 185 ASP A N 1
ATOM 1396 C CA . ASP A 1 185 ? -6.458 -0.964 -14.918 1.00 85.69 185 ASP A CA 1
ATOM 1397 C C . ASP A 1 185 ? -7.950 -0.696 -15.154 1.00 85.69 185 ASP A C 1
ATOM 1399 O O . ASP A 1 185 ? -8.767 -0.756 -14.235 1.00 85.69 185 ASP A O 1
ATOM 1403 N N . SER A 1 186 ? -8.327 -0.399 -16.401 1.00 83.38 186 SER A N 1
ATOM 1404 C CA . SER A 1 186 ? -9.728 -0.150 -16.777 1.00 83.38 186 SER A CA 1
ATOM 1405 C C . SER A 1 186 ? -10.669 -1.353 -16.594 1.00 83.38 186 SER A C 1
ATOM 1407 O O . SER A 1 186 ? -11.875 -1.224 -16.806 1.00 83.38 186 SER A O 1
ATOM 1409 N N . HIS A 1 187 ? -10.142 -2.509 -16.184 1.00 83.31 187 HIS A N 1
ATOM 1410 C CA . HIS A 1 187 ? -10.881 -3.739 -15.912 1.00 83.31 187 HIS A CA 1
ATOM 1411 C C . HIS A 1 187 ? -10.843 -4.128 -14.425 1.00 83.31 187 HIS A C 1
ATOM 1413 O O . HIS A 1 187 ? -11.077 -5.292 -14.095 1.00 83.31 187 HIS A O 1
ATOM 1419 N N . ASP A 1 188 ? -10.529 -3.180 -13.537 1.00 79.06 188 ASP A N 1
ATOM 1420 C CA . ASP A 1 188 ? -10.402 -3.386 -12.091 1.00 79.06 188 ASP A CA 1
ATOM 1421 C C . ASP A 1 188 ? -9.332 -4.422 -11.693 1.00 79.06 188 ASP A C 1
ATOM 1423 O O . ASP A 1 188 ? -9.381 -5.006 -10.605 1.00 79.06 188 ASP A O 1
ATOM 1427 N N . ARG A 1 189 ? -8.327 -4.664 -12.548 1.00 83.88 189 ARG A N 1
ATOM 1428 C CA . ARG A 1 189 ? -7.213 -5.560 -12.216 1.00 83.88 189 ARG A CA 1
ATOM 1429 C C . ARG A 1 189 ? -6.095 -4.773 -11.562 1.00 83.88 189 ARG A C 1
ATOM 1431 O O . ARG A 1 189 ? -5.588 -3.806 -12.125 1.00 83.88 189 ARG A O 1
ATOM 1438 N N . GLU A 1 190 ? -5.689 -5.213 -10.378 1.00 84.38 190 GLU A N 1
ATOM 1439 C CA . GLU A 1 190 ? -4.529 -4.654 -9.696 1.00 84.38 190 GLU A CA 1
ATOM 1440 C C . GLU A 1 190 ? -3.228 -5.180 -10.315 1.00 84.38 190 GLU A C 1
ATOM 1442 O O . GLU A 1 190 ? -3.056 -6.383 -10.519 1.00 84.38 190 GLU A O 1
ATOM 1447 N N . CYS A 1 191 ? -2.287 -4.283 -10.586 1.00 93.50 191 CYS A N 1
ATOM 1448 C CA . CYS A 1 191 ? -0.967 -4.625 -11.092 1.00 93.50 191 CYS A CA 1
ATOM 1449 C C . CYS A 1 191 ? 0.133 -3.750 -10.506 1.00 93.50 191 CYS A C 1
ATOM 1451 O O . CYS A 1 191 ? -0.072 -2.641 -10.023 1.00 93.50 191 CYS A O 1
ATOM 1453 N N . VAL A 1 192 ? 1.339 -4.292 -10.566 1.00 95.75 192 VAL A N 1
ATOM 1454 C CA . VAL A 1 192 ? 2.564 -3.764 -9.996 1.00 95.75 192 VAL A CA 1
ATOM 1455 C C . VAL A 1 192 ? 3.320 -2.991 -11.067 1.00 95.75 192 VAL A C 1
ATOM 1457 O O . VAL A 1 192 ? 3.824 -3.563 -12.037 1.00 95.75 192 VAL A O 1
ATOM 1460 N N . LEU A 1 193 ? 3.456 -1.683 -10.862 1.00 95.06 193 LEU A N 1
ATOM 1461 C CA . LEU A 1 193 ? 4.202 -0.801 -11.756 1.00 95.06 193 LEU A CA 1
ATOM 1462 C C . LEU A 1 193 ? 5.681 -0.688 -11.378 1.00 95.06 193 LEU A C 1
ATOM 1464 O O . LEU A 1 193 ? 6.487 -0.311 -12.228 1.00 95.06 193 LEU A O 1
ATOM 1468 N N . LEU A 1 194 ? 6.068 -1.002 -10.137 1.00 95.25 194 LEU A N 1
ATOM 1469 C CA . LEU A 1 194 ? 7.464 -0.963 -9.694 1.00 95.25 194 LEU A CA 1
ATOM 1470 C C . LEU A 1 194 ? 7.791 -2.088 -8.707 1.00 95.25 194 LEU A C 1
ATOM 1472 O O . LEU A 1 194 ? 7.148 -2.256 -7.676 1.00 95.25 194 LEU A O 1
ATOM 1476 N N . VAL A 1 195 ? 8.871 -2.809 -9.010 1.00 96.88 195 VAL A N 1
ATOM 1477 C CA . VAL A 1 195 ? 9.548 -3.734 -8.092 1.00 96.88 195 VAL A CA 1
ATOM 1478 C C . VAL A 1 195 ? 10.997 -3.283 -7.950 1.00 96.88 195 VAL A C 1
ATOM 1480 O O . VAL A 1 195 ? 11.679 -3.065 -8.954 1.00 96.88 195 VAL A O 1
ATOM 1483 N N . LYS A 1 196 ? 11.501 -3.165 -6.721 1.00 96.06 196 LYS A N 1
ATOM 1484 C CA . LYS A 1 196 ? 12.885 -2.734 -6.453 1.00 96.06 196 LYS A CA 1
ATOM 1485 C C . LYS A 1 196 ? 13.506 -3.445 -5.264 1.00 96.06 196 LYS A C 1
ATOM 1487 O O . LYS A 1 196 ? 12.809 -4.012 -4.439 1.00 96.06 196 LYS A O 1
ATOM 1492 N N . THR A 1 197 ? 14.821 -3.375 -5.121 1.00 96.25 197 THR A N 1
ATOM 1493 C CA . THR A 1 197 ? 15.491 -3.855 -3.903 1.00 96.25 197 THR A CA 1
ATOM 1494 C C . THR A 1 197 ? 15.337 -2.874 -2.738 1.00 96.25 197 THR A C 1
ATOM 1496 O O . THR A 1 197 ? 15.620 -1.686 -2.916 1.00 96.25 197 THR A O 1
ATOM 1499 N N . ARG A 1 198 ? 14.986 -3.364 -1.539 1.00 91.50 198 ARG A N 1
ATOM 1500 C CA . ARG A 1 198 ? 14.823 -2.543 -0.315 1.00 91.50 198 ARG A CA 1
ATOM 1501 C C . ARG A 1 198 ? 16.066 -1.720 0.037 1.00 91.50 198 ARG A C 1
ATOM 1503 O O . ARG A 1 198 ? 15.962 -0.528 0.306 1.00 91.50 198 ARG A O 1
ATOM 1510 N N . ASP A 1 199 ? 17.242 -2.341 -0.042 1.00 80.62 199 ASP A N 1
ATOM 1511 C CA . ASP A 1 199 ? 18.530 -1.754 0.367 1.00 80.62 199 ASP A CA 1
ATOM 1512 C C . ASP A 1 199 ? 19.060 -0.681 -0.604 1.00 80.62 199 ASP A C 1
ATOM 1514 O O . ASP A 1 199 ? 20.167 -0.165 -0.452 1.00 80.62 199 ASP A O 1
ATOM 1518 N N . SER A 1 200 ? 18.271 -0.316 -1.617 1.00 71.38 200 SER A N 1
ATOM 1519 C CA . SER A 1 200 ? 18.582 0.763 -2.551 1.00 71.38 200 SER A CA 1
ATOM 1520 C C . SER A 1 200 ? 17.536 1.875 -2.490 1.00 71.38 200 SER A C 1
ATOM 1522 O O . SER A 1 200 ? 16.870 2.143 -3.492 1.00 71.38 200 SER A O 1
ATOM 1524 N N . PRO A 1 201 ? 17.418 2.595 -1.356 1.00 61.06 201 PRO A N 1
ATOM 1525 C CA . PRO A 1 201 ? 16.427 3.654 -1.206 1.00 61.06 201 PRO A CA 1
ATOM 1526 C C . PRO A 1 201 ? 16.614 4.780 -2.226 1.00 61.06 201 PRO A C 1
ATOM 1528 O O . PRO A 1 201 ? 15.633 5.418 -2.561 1.00 61.06 201 PRO A O 1
ATOM 1531 N N . SER A 1 202 ? 17.813 4.997 -2.787 1.00 53.56 202 SER A N 1
ATOM 1532 C CA . SER A 1 202 ? 18.033 6.013 -3.830 1.00 53.56 202 SER A CA 1
ATOM 1533 C C . SER A 1 202 ? 17.649 5.565 -5.247 1.00 53.56 202 SER A C 1
ATOM 1535 O O . SER A 1 202 ? 17.730 6.374 -6.167 1.00 53.56 202 SER A O 1
ATOM 1537 N N . LEU A 1 203 ? 17.205 4.315 -5.444 1.00 59.91 203 LEU A N 1
ATOM 1538 C CA . LEU A 1 203 ? 16.474 3.910 -6.655 1.00 59.91 203 LEU A CA 1
ATOM 1539 C C . LEU A 1 203 ? 15.003 4.372 -6.580 1.00 59.91 203 LEU A C 1
ATOM 1541 O O . LEU A 1 203 ? 14.114 3.740 -7.153 1.00 59.91 203 LEU A O 1
ATOM 1545 N N . GLN A 1 204 ? 14.719 5.479 -5.875 1.00 57.28 204 GLN A N 1
ATOM 1546 C CA . GLN A 1 204 ? 13.485 6.231 -6.086 1.00 57.28 204 GLN A CA 1
ATOM 1547 C C . GLN A 1 204 ? 13.593 6.902 -7.453 1.00 57.28 204 GLN A C 1
ATOM 1549 O O . GLN A 1 204 ? 13.974 8.062 -7.583 1.00 57.28 204 GLN A O 1
ATOM 1554 N N . LEU A 1 205 ? 13.258 6.151 -8.497 1.00 58.72 205 LEU A N 1
ATOM 1555 C CA . LEU A 1 205 ? 12.820 6.775 -9.733 1.00 58.72 205 LEU A CA 1
ATOM 1556 C C . LEU A 1 205 ? 11.653 7.698 -9.332 1.00 58.72 205 LEU A C 1
ATOM 1558 O O . LEU A 1 205 ? 10.708 7.269 -8.665 1.00 58.72 205 LEU A O 1
ATOM 1562 N N . ASN A 1 206 ? 11.732 8.981 -9.651 1.00 58.22 206 ASN A N 1
ATOM 1563 C CA . ASN A 1 206 ? 10.642 9.920 -9.434 1.00 58.22 206 ASN A CA 1
ATOM 1564 C C . ASN A 1 206 ? 9.436 9.543 -10.310 1.00 58.22 206 ASN A C 1
ATOM 1566 O O . ASN A 1 206 ? 9.509 8.646 -11.152 1.00 58.22 206 ASN A O 1
ATOM 1570 N N . ARG A 1 207 ? 8.298 10.214 -10.114 1.00 52.78 207 ARG A N 1
ATOM 1571 C CA . ARG A 1 207 ? 7.045 9.903 -10.824 1.00 52.78 207 ARG A CA 1
ATOM 1572 C C . ARG A 1 207 ? 7.164 9.894 -12.353 1.00 52.78 207 ARG A C 1
ATOM 1574 O O . ARG A 1 207 ? 6.418 9.170 -12.995 1.00 52.78 207 ARG A O 1
ATOM 1581 N N . HIS A 1 208 ? 8.130 10.620 -12.910 1.00 52.88 208 HIS A N 1
ATOM 1582 C CA . HIS A 1 208 ? 8.333 10.790 -14.349 1.00 52.88 208 HIS A CA 1
ATOM 1583 C C . HIS A 1 208 ? 9.315 9.779 -14.966 1.00 52.88 208 HIS A C 1
ATOM 1585 O O . HIS A 1 208 ? 9.705 9.930 -16.123 1.00 52.88 208 HIS A O 1
ATOM 1591 N N . GLY A 1 209 ? 9.751 8.761 -14.211 1.00 52.09 209 GLY A N 1
ATOM 1592 C CA . GLY A 1 209 ? 10.783 7.824 -14.676 1.00 52.09 209 GLY A CA 1
ATOM 1593 C C . GLY A 1 209 ? 12.166 8.477 -14.810 1.00 52.09 209 GLY A C 1
ATOM 1594 O O . GLY A 1 209 ? 13.062 7.951 -15.479 1.00 52.09 209 GLY A O 1
ATOM 1595 N N . GLU A 1 210 ? 12.342 9.637 -14.188 1.00 53.12 210 GLU A N 1
ATOM 1596 C CA . GLU A 1 210 ? 13.608 10.336 -14.013 1.00 53.12 210 GLU A CA 1
ATOM 1597 C C . GLU A 1 210 ? 14.085 10.121 -12.568 1.00 53.12 210 GLU A C 1
ATOM 1599 O O . GLU A 1 210 ? 13.378 9.565 -11.735 1.00 53.12 210 GLU A O 1
ATOM 1604 N N . ASP A 1 211 ? 15.316 10.474 -12.236 1.00 52.22 211 ASP A N 1
ATOM 1605 C CA . ASP A 1 211 ? 15.775 10.428 -10.843 1.00 52.22 211 ASP A CA 1
ATOM 1606 C C . ASP A 1 211 ? 15.274 11.683 -10.109 1.00 52.22 211 ASP A C 1
ATOM 1608 O O . ASP A 1 211 ? 15.285 12.767 -10.692 1.00 52.22 211 ASP A O 1
ATOM 1612 N N . SER A 1 212 ? 14.822 11.590 -8.854 1.00 45.06 212 SER A N 1
ATOM 1613 C CA . SER A 1 212 ? 14.321 12.750 -8.092 1.00 45.06 212 SER A CA 1
ATOM 1614 C C . SER A 1 212 ? 15.341 13.885 -7.980 1.00 45.06 212 SER A C 1
ATOM 1616 O O . SER A 1 212 ? 14.959 15.048 -8.052 1.00 45.06 212 SER A O 1
ATOM 1618 N N . GLU A 1 213 ? 16.636 13.577 -7.893 1.00 41.16 213 GLU A N 1
ATOM 1619 C CA . GLU A 1 213 ? 17.686 14.609 -7.867 1.00 41.16 213 GLU A CA 1
ATOM 1620 C C . GLU A 1 213 ? 17.920 15.241 -9.241 1.00 41.16 213 GLU A C 1
ATOM 1622 O O . GLU A 1 213 ? 18.217 16.430 -9.348 1.00 41.16 213 GLU A O 1
ATOM 1627 N N . MET A 1 214 ? 17.739 14.466 -10.310 1.00 44.44 214 MET A N 1
ATOM 1628 C CA . MET A 1 214 ? 17.876 14.957 -11.675 1.00 44.44 214 MET A CA 1
ATOM 1629 C C . MET A 1 214 ? 16.653 15.776 -12.090 1.00 44.44 214 MET A C 1
ATOM 1631 O O . MET A 1 214 ? 16.820 16.763 -12.793 1.00 44.44 214 MET A O 1
ATOM 1635 N N . ALA A 1 215 ? 15.452 15.456 -11.598 1.00 44.28 215 ALA A N 1
ATOM 1636 C CA . ALA A 1 215 ? 14.306 16.355 -11.692 1.00 44.28 215 ALA A CA 1
ATOM 1637 C C . ALA A 1 215 ? 14.543 17.641 -10.903 1.00 44.28 215 ALA A C 1
ATOM 1639 O O . ALA A 1 215 ? 14.247 18.696 -11.429 1.00 44.28 215 ALA A O 1
ATOM 1640 N N . ILE A 1 216 ? 15.159 17.609 -9.716 1.00 40.47 216 ILE A N 1
ATOM 1641 C CA . ILE A 1 216 ? 15.531 18.846 -9.006 1.00 40.47 216 ILE A CA 1
ATOM 1642 C C . ILE A 1 216 ? 16.552 19.662 -9.818 1.00 40.47 216 ILE A C 1
ATOM 1644 O O . ILE A 1 216 ? 16.396 20.873 -9.949 1.00 40.47 216 ILE A O 1
ATOM 1648 N N . ALA A 1 217 ? 17.564 19.026 -10.417 1.00 41.41 217 ALA A N 1
ATOM 1649 C CA . ALA A 1 217 ? 18.559 19.706 -11.252 1.00 41.41 217 ALA A CA 1
ATOM 1650 C C . ALA A 1 217 ? 17.972 20.231 -12.577 1.00 41.41 217 ALA A C 1
ATOM 1652 O O . ALA A 1 217 ? 18.307 21.336 -13.002 1.00 41.41 217 ALA A O 1
ATOM 1653 N N . THR A 1 218 ? 17.065 19.473 -13.195 1.00 39.53 218 THR A N 1
ATOM 1654 C CA . THR A 1 218 ? 16.362 19.834 -14.435 1.00 39.53 218 THR A CA 1
ATOM 1655 C C . THR A 1 218 ? 15.317 20.908 -14.163 1.00 39.53 218 THR A C 1
ATOM 1657 O O . THR A 1 218 ? 15.244 21.865 -14.914 1.00 39.53 218 THR A O 1
ATOM 1660 N N . MET A 1 219 ? 14.597 20.850 -13.041 1.00 37.53 219 MET A N 1
ATOM 1661 C CA . MET A 1 219 ? 13.712 21.916 -12.562 1.00 37.53 219 MET A CA 1
ATOM 1662 C C . MET A 1 219 ? 14.502 23.165 -12.164 1.00 37.53 219 MET A C 1
ATOM 1664 O O . MET A 1 219 ? 14.023 24.266 -12.383 1.00 37.53 219 MET A O 1
ATOM 1668 N N . ALA A 1 220 ? 15.723 23.042 -11.635 1.00 39.78 220 ALA A N 1
ATOM 1669 C CA . ALA A 1 220 ? 16.598 24.184 -11.353 1.00 39.78 220 ALA A CA 1
ATOM 1670 C C . ALA A 1 220 ? 17.260 24.774 -12.616 1.00 39.78 220 ALA A C 1
ATOM 1672 O O . ALA A 1 220 ? 17.688 25.931 -12.611 1.00 39.78 220 ALA A O 1
ATOM 1673 N N . ALA A 1 221 ? 17.392 23.993 -13.691 1.00 41.34 221 ALA A N 1
ATOM 1674 C CA . ALA A 1 221 ? 17.787 24.476 -15.014 1.00 41.34 221 ALA A CA 1
ATOM 1675 C C . ALA A 1 221 ? 16.597 25.134 -15.733 1.00 41.34 221 ALA A C 1
ATOM 1677 O O . ALA A 1 221 ? 16.718 26.253 -16.217 1.00 41.34 221 ALA A O 1
ATOM 1678 N N . TRP A 1 222 ? 15.422 24.512 -15.665 1.00 43.19 222 TRP A N 1
ATOM 1679 C CA . TRP A 1 222 ? 14.166 25.019 -16.206 1.00 43.19 222 TRP A CA 1
ATOM 1680 C C . TRP A 1 222 ? 13.693 26.290 -15.487 1.00 43.19 222 TRP A C 1
ATOM 1682 O O . TRP A 1 222 ? 13.337 27.258 -16.137 1.00 43.19 222 TRP A O 1
ATOM 1692 N N . ALA A 1 223 ? 13.822 26.381 -14.158 1.00 40.41 223 ALA A N 1
ATOM 1693 C CA . ALA A 1 223 ? 13.549 27.604 -13.394 1.00 40.41 223 ALA A CA 1
ATOM 1694 C C . ALA A 1 223 ? 14.568 28.733 -13.656 1.00 40.41 223 ALA A C 1
ATOM 1696 O O . ALA A 1 223 ? 14.315 29.886 -13.296 1.00 40.41 223 ALA A O 1
ATOM 1697 N N . ARG A 1 224 ? 15.730 28.422 -14.254 1.00 47.53 224 ARG A N 1
ATOM 1698 C CA . ARG A 1 224 ? 16.669 29.425 -14.780 1.00 47.53 224 ARG A CA 1
ATOM 1699 C C . ARG A 1 224 ? 16.250 29.891 -16.175 1.00 47.53 224 ARG A C 1
ATOM 1701 O O . ARG A 1 224 ? 16.232 31.095 -16.393 1.00 47.53 224 ARG A O 1
ATOM 1708 N N . GLU A 1 225 ? 15.821 28.983 -17.050 1.00 41.88 225 GLU A N 1
ATOM 1709 C CA . GLU A 1 225 ? 15.274 29.328 -18.373 1.00 41.88 225 GLU A CA 1
ATOM 1710 C C . GLU A 1 225 ? 13.921 30.066 -18.293 1.00 41.88 225 GLU A C 1
ATOM 1712 O O . GLU A 1 225 ? 13.705 31.026 -19.026 1.00 41.88 225 GLU A O 1
ATOM 1717 N N . GLU A 1 226 ? 13.026 29.719 -17.361 1.00 42.53 226 GLU A N 1
ATOM 1718 C CA . GLU A 1 226 ? 11.748 30.423 -17.169 1.00 42.53 226 GLU A CA 1
ATOM 1719 C C . GLU A 1 226 ? 11.928 31.848 -16.631 1.00 42.53 226 GLU A C 1
ATOM 1721 O O . GLU A 1 226 ? 11.191 32.749 -17.032 1.00 42.53 226 GLU A O 1
ATOM 1726 N N . ARG A 1 227 ? 12.937 32.100 -15.781 1.00 47.28 227 ARG A N 1
ATOM 1727 C CA . ARG A 1 227 ? 13.271 33.475 -15.355 1.00 47.28 227 ARG A CA 1
ATOM 1728 C C . ARG A 1 227 ? 13.756 34.344 -16.509 1.00 47.28 227 ARG A C 1
ATOM 1730 O O . ARG A 1 227 ? 13.581 35.558 -16.451 1.00 47.28 227 ARG A O 1
ATOM 1737 N N . GLU A 1 228 ? 14.348 33.743 -17.535 1.00 45.00 228 GLU A N 1
ATOM 1738 C CA . GLU A 1 228 ? 14.784 34.445 -18.744 1.00 45.00 228 GLU A CA 1
ATOM 1739 C C . GLU A 1 228 ? 13.641 34.569 -19.772 1.00 45.00 228 GLU A C 1
ATOM 1741 O O . GLU A 1 228 ? 13.567 35.565 -20.491 1.00 45.00 228 GLU A O 1
ATOM 1746 N N . GLY A 1 229 ? 12.689 33.629 -19.785 1.00 38.72 229 GLY A N 1
ATOM 1747 C CA . GLY A 1 229 ? 11.521 33.636 -20.674 1.00 38.72 229 GLY A CA 1
ATOM 1748 C C . GLY A 1 229 ? 10.365 34.552 -20.242 1.00 38.72 229 GLY A C 1
ATOM 1749 O O . GLY A 1 229 ? 9.667 35.107 -21.092 1.00 38.72 229 GLY A O 1
ATOM 1750 N N . TRP A 1 230 ? 10.174 34.788 -18.939 1.00 37.31 230 TRP A N 1
ATOM 1751 C CA . TRP A 1 230 ? 9.073 35.621 -18.418 1.00 37.31 230 TRP A CA 1
ATOM 1752 C C . TRP A 1 230 ? 9.279 37.137 -18.595 1.00 37.31 230 TRP A C 1
ATOM 1754 O O . TRP A 1 230 ? 8.397 37.929 -18.266 1.00 37.31 230 TRP A O 1
ATOM 1764 N N . ALA A 1 231 ? 10.400 37.559 -19.188 1.00 39.59 231 ALA A N 1
ATOM 1765 C CA . ALA A 1 231 ? 10.592 38.935 -19.639 1.00 39.59 231 ALA A CA 1
ATOM 1766 C C . ALA A 1 231 ? 9.939 39.235 -21.009 1.00 39.59 231 ALA A C 1
ATOM 1768 O O . ALA A 1 231 ? 9.956 40.393 -21.428 1.00 39.59 231 ALA A O 1
ATOM 1769 N N . ALA A 1 232 ? 9.378 38.242 -21.720 1.00 44.09 232 ALA A N 1
ATOM 1770 C CA . ALA A 1 232 ? 9.111 38.389 -23.157 1.00 44.09 232 ALA A CA 1
ATOM 1771 C C . ALA A 1 232 ? 7.685 38.120 -23.680 1.00 44.09 232 ALA A C 1
ATOM 1773 O O . ALA A 1 232 ? 7.474 38.338 -24.871 1.00 44.09 232 ALA A O 1
ATOM 1774 N N . ALA A 1 233 ? 6.679 37.714 -22.895 1.00 35.66 233 ALA A N 1
ATOM 1775 C CA . ALA A 1 233 ? 5.347 37.496 -23.485 1.00 35.66 233 ALA A CA 1
ATOM 1776 C C . ALA A 1 233 ? 4.176 37.765 -22.534 1.00 35.66 233 ALA A C 1
ATOM 1778 O O . ALA A 1 233 ? 3.987 37.084 -21.531 1.00 35.66 233 ALA A O 1
ATOM 1779 N N . GLY A 1 234 ? 3.370 38.767 -22.895 1.00 31.48 234 GLY A N 1
ATOM 1780 C CA . GLY A 1 234 ? 2.093 39.084 -22.268 1.00 31.48 234 GLY A CA 1
ATOM 1781 C C . GLY A 1 234 ? 0.905 38.348 -22.904 1.00 31.48 234 GLY A C 1
ATOM 1782 O O . GLY A 1 234 ? 0.872 38.142 -24.111 1.00 31.48 234 GLY A O 1
ATOM 1783 N N . LEU A 1 235 ? -0.055 38.010 -22.035 1.00 32.56 235 LEU A N 1
ATOM 1784 C CA . LEU A 1 235 ? -1.523 37.940 -22.186 1.00 32.56 235 LEU A CA 1
ATOM 1785 C C . LEU A 1 235 ? -2.150 37.504 -23.531 1.00 32.56 235 LEU A C 1
ATOM 1787 O O . LEU A 1 235 ? -2.118 38.261 -24.494 1.00 32.56 235 LEU A O 1
ATOM 1791 N N . ALA A 1 236 ? -2.934 36.411 -23.500 1.00 30.84 236 ALA A N 1
ATOM 1792 C CA . ALA A 1 236 ? -4.298 36.321 -24.063 1.00 30.84 236 ALA A CA 1
ATOM 1793 C C . ALA A 1 236 ? -5.010 34.999 -23.671 1.00 30.84 236 ALA A C 1
ATOM 1795 O O . ALA A 1 236 ? -4.399 34.065 -23.170 1.00 30.84 236 ALA A O 1
ATOM 1796 N N . THR A 1 237 ? -6.327 34.984 -23.868 1.00 30.12 237 THR A N 1
ATOM 1797 C CA . THR A 1 237 ? -7.412 34.356 -23.089 1.00 30.12 237 THR A CA 1
ATOM 1798 C C . THR A 1 237 ? -8.071 33.085 -23.670 1.00 30.12 237 THR A C 1
ATOM 1800 O O . THR A 1 237 ? -8.256 33.010 -24.876 1.00 30.12 237 THR A O 1
ATOM 1803 N N . ALA A 1 238 ? -8.578 32.238 -22.753 1.00 28.83 238 ALA A N 1
ATOM 1804 C CA . ALA A 1 238 ? -9.896 31.553 -22.665 1.00 28.83 238 ALA A CA 1
ATOM 1805 C C . ALA A 1 238 ? -10.426 30.517 -23.699 1.00 28.83 238 ALA A C 1
ATOM 1807 O O . ALA A 1 238 ? -10.287 30.679 -24.905 1.00 28.83 238 ALA A O 1
ATOM 1808 N N . SER A 1 239 ? -11.249 29.600 -23.130 1.00 30.12 239 SER A N 1
ATOM 1809 C CA . SER A 1 239 ? -12.378 28.811 -23.699 1.00 30.12 239 SER A CA 1
ATOM 1810 C C . SER A 1 239 ? -12.044 27.429 -24.292 1.00 30.12 239 SER A C 1
ATOM 1812 O O . SER A 1 239 ? -11.034 27.305 -24.967 1.00 30.12 239 SER A O 1
ATOM 1814 N N . ASP A 1 240 ? -12.855 26.361 -24.239 1.00 26.78 240 ASP A N 1
ATOM 1815 C CA . ASP A 1 240 ? -13.989 25.839 -23.432 1.00 26.78 240 ASP A CA 1
ATOM 1816 C C . ASP A 1 240 ? -14.345 24.449 -24.052 1.00 26.78 240 ASP A C 1
ATOM 1818 O O . ASP A 1 240 ? -14.057 24.246 -25.233 1.00 26.78 240 ASP A O 1
ATOM 1822 N N . GLN A 1 241 ? -15.039 23.568 -23.305 1.00 28.44 241 GLN A N 1
ATOM 1823 C CA . GLN A 1 241 ? -15.914 22.461 -23.787 1.00 28.44 241 GLN A CA 1
ATOM 1824 C C . GLN A 1 241 ? -15.274 21.202 -24.460 1.00 28.44 241 GLN A C 1
ATOM 1826 O O . GLN A 1 241 ? -14.289 21.294 -25.173 1.00 28.44 241 GLN A O 1
ATOM 1831 N N . THR A 1 242 ? -15.747 19.944 -24.338 1.00 28.81 242 THR A N 1
ATOM 1832 C CA . THR A 1 242 ? -17.005 19.334 -23.846 1.00 28.81 242 THR A CA 1
ATOM 1833 C C . THR A 1 242 ? -16.778 17.845 -23.517 1.00 28.81 242 THR A C 1
ATOM 1835 O O . THR A 1 242 ? -16.024 17.163 -24.208 1.00 28.81 242 THR A O 1
ATOM 1838 N N . THR A 1 243 ? -17.510 17.327 -22.532 1.00 30.17 243 THR A N 1
ATOM 1839 C CA . THR A 1 243 ? -17.671 15.901 -22.194 1.00 30.17 243 THR A CA 1
ATOM 1840 C C . THR A 1 243 ? -18.661 15.207 -23.142 1.00 30.17 243 THR A C 1
ATOM 1842 O O . THR A 1 243 ? -19.692 15.791 -23.473 1.00 30.17 243 THR A O 1
ATOM 1845 N N . GLN A 1 244 ? -18.410 13.946 -23.519 1.00 28.03 244 GLN A N 1
ATOM 1846 C CA . GLN A 1 244 ? -19.401 13.088 -24.182 1.00 28.03 244 GLN A CA 1
ATOM 1847 C C . GLN A 1 244 ? -19.531 11.748 -23.444 1.00 28.03 244 GLN A C 1
ATOM 1849 O O . GLN A 1 244 ? -18.596 10.956 -23.374 1.00 28.03 244 GLN A O 1
ATOM 1854 N N . GLU A 1 245 ? -20.716 11.534 -22.877 1.00 29.38 245 GLU A N 1
ATOM 1855 C CA . GLU A 1 245 ? -21.138 10.370 -22.100 1.00 29.38 245 GLU A CA 1
ATOM 1856 C C . GLU A 1 245 ? -21.810 9.343 -23.028 1.00 29.38 245 GLU A C 1
ATOM 1858 O O . GLU A 1 245 ? -22.715 9.689 -23.793 1.00 29.38 245 GLU A O 1
ATOM 1863 N N . VAL A 1 246 ? -21.382 8.076 -22.977 1.00 29.52 246 VAL A N 1
ATOM 1864 C CA . VAL A 1 246 ? -22.036 6.963 -23.685 1.00 29.52 246 VAL A CA 1
ATOM 1865 C C . VAL A 1 246 ? -22.477 5.918 -22.667 1.00 29.52 246 VAL A C 1
ATOM 1867 O O . VAL A 1 246 ? -21.673 5.272 -22.004 1.00 29.52 246 VAL A O 1
ATOM 1870 N N . SER A 1 247 ? -23.796 5.777 -22.565 1.00 30.64 247 SER A N 1
ATOM 1871 C CA . SER A 1 247 ? -24.509 4.850 -21.692 1.00 30.64 247 SER A CA 1
ATOM 1872 C C . SER A 1 247 ? -24.474 3.417 -22.237 1.00 30.64 247 SER A C 1
ATOM 1874 O O . SER A 1 247 ? -24.883 3.173 -23.375 1.00 30.64 247 SER A O 1
ATOM 1876 N N . ALA A 1 248 ? -24.062 2.454 -21.407 1.00 31.27 248 ALA A N 1
ATOM 1877 C CA . ALA A 1 248 ? -24.248 1.025 -21.651 1.00 31.27 248 ALA A CA 1
ATOM 1878 C C . ALA A 1 248 ? -24.821 0.336 -20.400 1.00 31.27 248 ALA A C 1
ATOM 1880 O O . ALA A 1 248 ? -24.345 0.522 -19.283 1.00 31.27 248 ALA A O 1
ATOM 1881 N N . LYS A 1 249 ? -25.886 -0.452 -20.598 1.00 28.88 249 LYS A N 1
ATOM 1882 C CA . LYS A 1 249 ? -26.579 -1.232 -19.559 1.00 28.88 249 LYS A CA 1
ATOM 1883 C C . LYS A 1 249 ? -25.703 -2.389 -19.050 1.00 28.88 249 LYS A C 1
ATOM 1885 O O . LYS A 1 249 ? -25.196 -3.134 -19.888 1.00 28.88 249 LYS A O 1
ATOM 1890 N N . PRO A 1 250 ? -25.624 -2.645 -17.730 1.00 31.50 250 PRO A N 1
ATOM 1891 C CA . PRO A 1 250 ? -24.900 -3.798 -17.217 1.00 31.50 250 PRO A CA 1
ATOM 1892 C C . PRO A 1 250 ? -25.741 -5.082 -17.257 1.00 31.50 250 PRO A C 1
ATOM 1894 O O . PRO A 1 250 ? -26.916 -5.119 -16.885 1.00 31.50 250 PRO A O 1
ATOM 1897 N N . VAL A 1 251 ? -25.078 -6.149 -17.698 1.00 30.22 251 VAL A N 1
ATOM 1898 C CA . VAL A 1 251 ? -25.446 -7.554 -17.501 1.00 30.22 251 VAL A CA 1
ATOM 1899 C C . VAL A 1 251 ? -24.978 -7.961 -16.097 1.00 30.22 251 VAL A C 1
ATOM 1901 O O . VAL A 1 251 ? -23.879 -7.599 -15.689 1.00 30.22 251 VAL A O 1
ATOM 1904 N N . MET A 1 252 ? -25.816 -8.683 -15.345 1.00 30.41 252 MET A N 1
ATOM 1905 C CA . MET A 1 252 ? -25.541 -9.113 -13.965 1.00 30.41 252 MET A CA 1
ATOM 1906 C C . MET A 1 252 ? -24.325 -10.057 -13.878 1.00 30.41 252 MET A C 1
ATOM 1908 O O . MET A 1 252 ? -24.458 -11.261 -14.093 1.00 30.41 252 MET A O 1
ATOM 1912 N N . LEU A 1 253 ? -23.162 -9.516 -13.503 1.00 32.56 253 LEU A N 1
ATOM 1913 C CA . LEU A 1 253 ? -22.157 -10.222 -12.701 1.00 32.56 253 LEU A CA 1
ATOM 1914 C C . LEU A 1 253 ? -22.529 -10.090 -11.215 1.00 32.56 253 LEU A C 1
ATOM 1916 O O . LEU A 1 253 ? -23.326 -9.221 -10.854 1.00 32.56 253 LEU A O 1
ATOM 1920 N N . GLN A 1 254 ? -21.976 -10.958 -10.359 1.00 38.31 254 GLN A N 1
ATOM 1921 C CA . GLN A 1 254 ? -22.056 -10.812 -8.899 1.00 38.31 254 GLN A CA 1
ATOM 1922 C C . GLN A 1 254 ? -21.866 -9.344 -8.521 1.00 38.31 254 GLN A C 1
ATOM 1924 O O . GLN A 1 254 ? -20.915 -8.716 -8.984 1.00 38.31 254 GLN A O 1
ATOM 1929 N N . ALA A 1 255 ? -22.821 -8.802 -7.760 1.00 30.86 255 ALA A N 1
ATOM 1930 C CA . ALA A 1 255 ? -22.864 -7.379 -7.476 1.00 30.86 255 ALA A CA 1
ATOM 1931 C C . ALA A 1 255 ? -21.494 -6.942 -6.932 1.00 30.86 255 ALA A C 1
ATOM 1933 O O . ALA A 1 255 ? -21.056 -7.530 -5.937 1.00 30.86 255 ALA A O 1
ATOM 1934 N N . PRO A 1 256 ? -20.816 -5.963 -7.565 1.00 43.16 256 PRO A N 1
ATOM 1935 C CA . PRO A 1 256 ? -19.636 -5.371 -6.962 1.00 43.16 256 PRO A CA 1
ATOM 1936 C C . PRO A 1 256 ? -20.035 -4.942 -5.554 1.00 43.16 256 PRO A C 1
ATOM 1938 O O . PRO A 1 256 ? -21.157 -4.454 -5.354 1.00 43.16 256 PRO A O 1
ATOM 1941 N N . ALA A 1 257 ? -19.158 -5.185 -4.575 1.00 52.56 257 ALA A N 1
ATOM 1942 C CA . ALA A 1 257 ? -19.306 -4.583 -3.259 1.00 52.56 257 ALA A CA 1
ATOM 1943 C C . ALA A 1 257 ? -19.663 -3.115 -3.503 1.00 52.56 257 ALA A C 1
ATOM 1945 O O . ALA A 1 257 ? -18.977 -2.430 -4.262 1.00 52.56 257 ALA A O 1
ATOM 1946 N N . ARG A 1 258 ? -20.849 -2.717 -3.036 1.00 60.44 258 ARG A N 1
ATOM 1947 C CA . ARG A 1 258 ? -21.450 -1.430 -3.376 1.00 60.44 258 ARG A CA 1
ATOM 1948 C C . ARG A 1 258 ? -20.407 -0.384 -3.016 1.00 60.44 258 ARG A C 1
ATOM 1950 O O . ARG A 1 258 ? -20.056 -0.318 -1.850 1.00 60.44 258 ARG A O 1
ATOM 1957 N N . ALA A 1 259 ? -19.868 0.323 -4.003 1.00 64.62 259 ALA A N 1
ATOM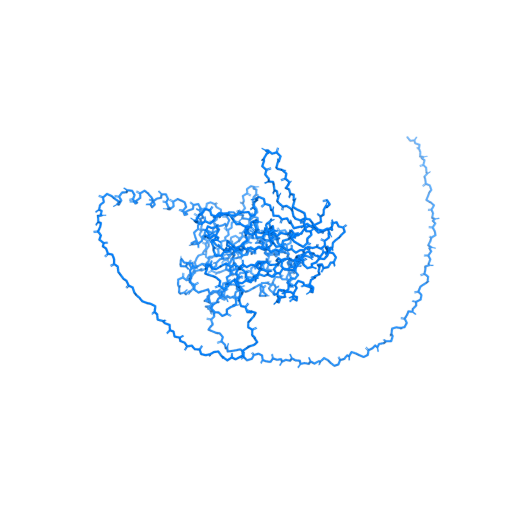 1958 C CA . ALA A 1 259 ? -18.801 1.271 -3.742 1.00 64.62 259 ALA A CA 1
ATOM 1959 C C . ALA A 1 259 ? -19.309 2.269 -2.680 1.00 64.62 259 ALA A C 1
ATOM 1961 O O . ALA A 1 259 ? -20.425 2.786 -2.801 1.00 64.62 259 ALA A O 1
ATOM 1962 N N . GLU A 1 260 ? -18.548 2.419 -1.597 1.00 84.19 260 GLU A N 1
ATOM 1963 C CA . GLU A 1 260 ? -18.959 3.160 -0.402 1.00 84.19 260 GLU A CA 1
ATOM 1964 C C . GLU A 1 260 ? -18.349 4.567 -0.428 1.00 84.19 260 GLU A C 1
ATOM 1966 O O . GLU A 1 260 ? -17.213 4.752 -0.878 1.00 84.19 260 GLU A O 1
ATOM 1971 N N . THR A 1 261 ? -19.100 5.564 0.047 1.00 93.75 261 THR A N 1
ATOM 1972 C CA . THR A 1 261 ? -18.551 6.911 0.288 1.00 93.75 261 THR A CA 1
ATOM 1973 C C . THR A 1 261 ? -17.758 6.928 1.594 1.00 93.75 261 THR A C 1
ATOM 1975 O O . THR A 1 261 ? -17.963 6.078 2.473 1.00 93.75 261 THR A O 1
ATOM 1978 N N . ALA A 1 262 ? -16.895 7.928 1.773 1.00 93.62 262 ALA A N 1
ATOM 1979 C CA . ALA A 1 262 ? -16.176 8.132 3.026 1.00 93.62 262 ALA A CA 1
ATOM 1980 C C . ALA A 1 262 ? -17.148 8.252 4.219 1.00 93.62 262 ALA A C 1
ATOM 1982 O O . ALA A 1 262 ? -16.911 7.696 5.292 1.00 93.62 262 ALA A O 1
ATOM 1983 N N . GLU A 1 263 ? -18.284 8.936 4.060 1.00 94.00 263 GLU A N 1
ATOM 1984 C CA . GLU A 1 263 ? -19.273 9.079 5.133 1.00 94.00 263 GLU A CA 1
ATOM 1985 C C . GLU A 1 263 ? -19.921 7.754 5.519 1.00 94.00 263 GLU A C 1
ATOM 1987 O O . GLU A 1 263 ? -20.218 7.554 6.701 1.00 94.00 263 GLU A O 1
ATOM 1992 N N . GLN A 1 264 ? -20.173 6.881 4.539 1.00 94.81 264 GLN A N 1
ATOM 1993 C CA . GLN A 1 264 ? -20.799 5.581 4.763 1.00 94.81 264 GLN A CA 1
ATOM 1994 C C . GLN A 1 264 ? -19.875 4.672 5.569 1.00 94.81 264 GLN A C 1
ATOM 1996 O O . GLN A 1 264 ? -20.296 4.175 6.617 1.00 94.81 264 GLN A O 1
ATOM 2001 N N . ILE A 1 265 ? -18.611 4.540 5.150 1.00 95.69 265 ILE A N 1
ATOM 2002 C CA . ILE A 1 265 ? -17.640 3.688 5.849 1.00 95.69 265 ILE A CA 1
ATOM 2003 C C . ILE A 1 265 ? -17.371 4.192 7.276 1.00 95.69 265 ILE A C 1
ATOM 2005 O O . ILE A 1 265 ? -17.275 3.404 8.217 1.00 95.69 265 ILE A O 1
ATOM 2009 N N . VAL A 1 266 ? -17.349 5.513 7.484 1.00 95.94 266 VAL A N 1
ATOM 2010 C CA . VAL A 1 266 ? -17.182 6.118 8.818 1.00 95.94 266 VAL A CA 1
ATOM 2011 C C . VAL A 1 266 ? -18.393 5.881 9.702 1.00 95.94 266 VAL A C 1
ATOM 2013 O O . VAL A 1 266 ? -18.239 5.519 10.867 1.00 95.94 266 VAL A O 1
ATOM 2016 N N . ALA A 1 267 ? -19.605 6.067 9.177 1.00 96.12 267 ALA A N 1
ATOM 2017 C CA . ALA A 1 267 ? -20.822 5.798 9.936 1.00 96.12 267 ALA A CA 1
ATOM 2018 C C . ALA A 1 267 ? -20.899 4.323 10.359 1.00 96.12 267 ALA A C 1
ATOM 2020 O O . ALA A 1 267 ? -21.248 4.023 11.502 1.00 96.12 267 ALA A O 1
ATOM 2021 N N . GLN A 1 268 ? -20.518 3.412 9.465 1.00 96.69 268 GLN A N 1
ATOM 2022 C CA . GLN A 1 268 ? -20.455 1.979 9.729 1.00 96.69 268 GLN A CA 1
ATOM 2023 C C . GLN A 1 268 ? -19.397 1.638 10.783 1.00 96.69 268 GLN A C 1
ATOM 2025 O O . GLN A 1 268 ? -19.698 0.901 11.719 1.00 96.69 268 GLN A O 1
ATOM 2030 N N . PHE A 1 269 ? -18.203 2.236 10.704 1.00 97.31 269 PHE A N 1
ATOM 2031 C CA . PHE A 1 269 ? -17.152 2.059 11.708 1.00 97.31 269 PHE A CA 1
ATOM 2032 C C . PHE A 1 269 ? -17.555 2.574 13.087 1.00 97.31 269 PHE A C 1
ATOM 2034 O O . PHE A 1 269 ? -17.407 1.864 14.080 1.00 97.31 269 PHE A O 1
ATOM 2041 N N . LEU A 1 270 ? -18.127 3.775 13.166 1.00 97.69 270 LEU A N 1
ATOM 2042 C CA . LEU A 1 270 ? -18.605 4.324 14.432 1.00 97.69 270 LEU A CA 1
ATOM 2043 C C . LEU A 1 270 ? -19.739 3.474 15.015 1.00 97.69 270 LEU A C 1
ATOM 2045 O O . LEU A 1 270 ? -19.739 3.211 16.213 1.00 97.69 270 LEU A O 1
ATOM 2049 N N . SER A 1 271 ? -20.658 2.983 14.178 1.00 97.31 271 SER A N 1
ATOM 2050 C CA . SER A 1 271 ? -21.720 2.071 14.614 1.00 97.31 271 SER A CA 1
ATOM 2051 C C . SER A 1 271 ? -21.166 0.735 15.118 1.00 97.31 271 SER A C 1
ATOM 2053 O O . SER A 1 271 ? -21.651 0.222 16.126 1.00 97.31 271 SER A O 1
ATOM 2055 N N . PHE A 1 272 ? -20.158 0.175 14.444 1.00 97.75 272 PHE A N 1
ATOM 2056 C CA . PHE A 1 272 ? -19.471 -1.048 14.864 1.00 97.75 272 PHE A CA 1
ATOM 2057 C C . PHE A 1 272 ? -18.850 -0.874 16.253 1.00 97.75 272 PHE A C 1
ATOM 2059 O O . PHE A 1 272 ? -19.159 -1.617 17.183 1.00 97.75 272 PHE A O 1
ATOM 2066 N N . VAL A 1 273 ? -18.034 0.168 16.417 1.00 97.38 273 VAL A N 1
ATOM 2067 C CA . VAL A 1 273 ? -17.323 0.462 17.665 1.00 97.38 273 VAL A CA 1
ATOM 2068 C C . VAL A 1 273 ? -18.288 0.823 18.805 1.00 97.38 273 VAL A C 1
ATOM 2070 O O . VAL A 1 273 ? -18.099 0.412 19.951 1.00 97.38 273 VAL A O 1
ATOM 2073 N N . ALA A 1 274 ? -19.367 1.547 18.508 1.00 97.31 274 ALA A N 1
ATOM 2074 C CA . ALA A 1 274 ? -20.418 1.839 19.476 1.00 97.31 274 ALA A CA 1
ATOM 2075 C C . ALA A 1 274 ? -21.133 0.566 19.968 1.00 97.31 274 ALA A C 1
ATOM 2077 O O . ALA A 1 274 ? -21.506 0.498 21.143 1.00 97.31 274 ALA A O 1
ATOM 2078 N N . GLY A 1 275 ? -21.291 -0.437 19.094 1.00 96.94 275 GLY A N 1
ATOM 2079 C CA . GLY A 1 275 ? -21.995 -1.692 19.364 1.00 96.94 275 GLY A CA 1
ATOM 2080 C C . GLY A 1 275 ? -21.194 -2.757 20.122 1.00 96.94 275 GLY A C 1
ATOM 2081 O O . GLY A 1 275 ? -21.797 -3.557 20.833 1.00 96.94 275 GLY A O 1
ATOM 2082 N N . VAL A 1 276 ? -19.861 -2.765 20.024 1.00 96.06 276 VAL A N 1
ATOM 2083 C CA . VAL A 1 276 ? -19.013 -3.736 20.750 1.00 96.06 276 VAL A CA 1
ATOM 2084 C C . VAL A 1 276 ? -18.936 -3.407 22.244 1.00 96.06 276 VAL A C 1
ATOM 2086 O O . VAL A 1 276 ? -18.800 -2.242 22.612 1.00 96.06 276 VAL A O 1
ATOM 2089 N N . ASN A 1 277 ? -19.011 -4.399 23.134 1.00 93.88 277 ASN A N 1
ATOM 2090 C CA . ASN A 1 277 ? -18.935 -4.187 24.589 1.00 93.88 277 ASN A CA 1
ATOM 2091 C C . ASN A 1 277 ? -17.499 -4.222 25.126 1.00 93.88 277 ASN A C 1
ATOM 2093 O O . ASN A 1 277 ? -17.239 -3.737 26.228 1.00 93.88 277 ASN A O 1
ATOM 2097 N N . GLY A 1 278 ? -16.575 -4.776 24.347 1.00 93.31 278 GLY A N 1
ATOM 2098 C CA . GLY A 1 278 ? -15.156 -4.852 24.657 1.00 93.31 278 GLY A CA 1
ATOM 2099 C C . GLY A 1 278 ? -14.370 -5.431 23.488 1.00 93.31 278 GLY A C 1
ATOM 2100 O O . GLY A 1 278 ? -14.937 -5.806 22.462 1.00 93.31 278 GLY A O 1
ATOM 2101 N N . THR A 1 279 ? -13.055 -5.527 23.646 1.00 94.81 279 THR A N 1
ATOM 2102 C CA . THR A 1 279 ? -12.167 -6.030 22.584 1.00 94.81 279 THR A CA 1
ATOM 2103 C C . THR A 1 279 ? -12.497 -7.468 22.178 1.00 94.81 279 THR A C 1
ATOM 2105 O O . THR A 1 279 ? -12.410 -7.798 21.005 1.00 94.81 279 THR A O 1
ATOM 2108 N N . ALA A 1 280 ? -12.960 -8.315 23.104 1.00 94.62 280 ALA A N 1
ATOM 2109 C CA . ALA A 1 280 ? -13.323 -9.707 22.816 1.00 94.62 280 ALA A CA 1
ATOM 2110 C C . ALA A 1 280 ? -14.454 -9.867 21.778 1.00 94.62 280 ALA A C 1
ATOM 2112 O O . ALA A 1 280 ? -14.538 -10.919 21.145 1.00 94.62 280 ALA A O 1
ATOM 2113 N N . ASP A 1 281 ? -15.284 -8.837 21.584 1.00 96.00 281 ASP A N 1
ATOM 2114 C CA . ASP A 1 281 ? -16.344 -8.828 20.570 1.00 96.00 281 ASP A CA 1
ATOM 2115 C C . ASP A 1 281 ? -15.797 -8.505 19.164 1.00 96.00 281 ASP A C 1
ATOM 2117 O O . ASP A 1 281 ? -16.486 -8.706 18.166 1.00 96.00 281 ASP A O 1
ATOM 2121 N N . ILE A 1 282 ? -14.556 -8.011 19.067 1.00 96.44 282 ILE A N 1
ATOM 2122 C CA . ILE A 1 282 ? -13.884 -7.705 17.804 1.00 96.44 282 ILE A CA 1
ATOM 2123 C C . ILE A 1 282 ? -13.227 -8.985 17.288 1.00 96.44 282 ILE A C 1
ATOM 2125 O O . ILE A 1 282 ? -12.158 -9.395 17.740 1.00 96.44 282 ILE A O 1
ATOM 2129 N N . THR A 1 283 ? -13.862 -9.603 16.300 1.00 96.19 283 THR A N 1
ATOM 2130 C CA . THR A 1 283 ? -13.356 -10.786 15.594 1.00 96.19 283 THR A CA 1
ATOM 2131 C C . THR A 1 283 ? -13.233 -10.512 14.098 1.00 96.19 283 THR A C 1
ATOM 2133 O O . THR A 1 283 ? -13.897 -9.615 13.573 1.00 96.19 283 THR A O 1
ATOM 2136 N N . GLN A 1 284 ? -12.431 -11.310 13.386 1.00 95.19 284 GLN A N 1
ATOM 2137 C CA . GLN A 1 284 ? -12.336 -11.215 11.925 1.00 95.19 284 GLN A CA 1
ATOM 2138 C C . GLN A 1 284 ? -13.723 -11.311 11.280 1.00 95.19 284 GLN A C 1
ATOM 2140 O O . GLN A 1 284 ? -14.075 -10.447 10.484 1.00 95.19 284 GLN A O 1
ATOM 2145 N N . ASP A 1 285 ? -14.520 -12.308 11.676 1.00 96.44 285 ASP A N 1
ATOM 2146 C CA . ASP A 1 285 ? -15.851 -12.554 11.115 1.00 96.44 285 ASP A CA 1
ATOM 2147 C C . ASP A 1 285 ? -16.775 -11.353 11.323 1.00 96.44 285 ASP A C 1
ATOM 2149 O O . ASP A 1 285 ? -17.415 -10.901 10.379 1.00 96.44 285 ASP A O 1
ATOM 2153 N N . THR A 1 286 ? -16.785 -10.768 12.526 1.00 96.81 286 THR A N 1
ATOM 2154 C CA . THR A 1 286 ? -17.606 -9.578 12.800 1.00 96.81 286 THR A CA 1
ATOM 2155 C C . THR A 1 286 ? -17.177 -8.364 11.978 1.00 96.81 286 THR A C 1
ATOM 2157 O O . THR A 1 286 ? -18.030 -7.577 11.573 1.00 96.81 286 THR A O 1
ATOM 2160 N N . VAL A 1 287 ? -15.877 -8.206 11.700 1.00 96.12 287 VAL A N 1
ATOM 2161 C CA . VAL A 1 287 ? -15.365 -7.113 10.862 1.00 96.12 287 VAL A CA 1
ATOM 2162 C C . VAL A 1 287 ? -15.729 -7.369 9.394 1.00 96.12 287 VAL A C 1
ATOM 2164 O O . VAL A 1 287 ? -16.307 -6.500 8.745 1.00 96.12 287 VAL A O 1
ATOM 2167 N N . GLU A 1 288 ? -15.481 -8.569 8.870 1.00 95.81 288 GLU A N 1
ATOM 2168 C CA . GLU A 1 288 ? -15.852 -8.938 7.496 1.00 95.81 288 GLU A CA 1
ATOM 2169 C C . GLU A 1 288 ? -17.359 -8.823 7.245 1.00 95.81 288 GLU A C 1
ATOM 2171 O O . GLU A 1 288 ? -17.777 -8.297 6.215 1.00 95.81 288 GLU A O 1
ATOM 2176 N N . GLU A 1 289 ? -18.185 -9.283 8.186 1.00 95.19 289 GLU A N 1
ATOM 2177 C CA . GLU A 1 289 ? -19.642 -9.204 8.092 1.00 95.19 289 GLU A CA 1
ATOM 2178 C C . GLU A 1 289 ? -20.125 -7.756 8.145 1.00 95.19 289 GLU A C 1
ATOM 2180 O O . GLU A 1 289 ? -20.919 -7.339 7.296 1.00 95.19 289 GLU A O 1
ATOM 2185 N N . THR A 1 290 ? -19.620 -6.977 9.107 1.00 95.06 290 THR A N 1
ATOM 2186 C CA . THR A 1 290 ? -20.051 -5.590 9.292 1.00 95.06 290 THR A CA 1
ATOM 2187 C C . THR A 1 290 ? -19.751 -4.767 8.056 1.00 95.06 290 THR A C 1
ATOM 2189 O O . THR A 1 290 ? -20.653 -4.096 7.570 1.00 95.06 290 THR A O 1
ATOM 2192 N N . PHE A 1 291 ? -18.526 -4.850 7.533 1.00 94.75 291 PHE A N 1
ATOM 2193 C CA . PHE A 1 291 ? -18.045 -4.026 6.422 1.00 94.75 291 PHE A CA 1
ATOM 2194 C C . PHE A 1 291 ? -18.227 -4.673 5.047 1.00 94.75 291 PHE A C 1
ATOM 2196 O O . PHE A 1 291 ? -17.919 -4.060 4.034 1.00 94.75 291 PHE A O 1
ATOM 2203 N N . ARG A 1 292 ? -18.740 -5.909 4.988 1.00 94.19 292 ARG A N 1
ATOM 2204 C CA . ARG A 1 292 ? -18.956 -6.671 3.744 1.00 94.19 292 ARG A CA 1
ATOM 2205 C C . ARG A 1 292 ? -17.697 -6.790 2.881 1.00 94.19 292 ARG A C 1
ATOM 2207 O O . ARG A 1 292 ? -17.779 -6.846 1.655 1.00 94.19 292 ARG A O 1
ATOM 2214 N N . VAL A 1 293 ? -16.542 -6.870 3.533 1.00 91.50 293 VAL A N 1
ATOM 2215 C CA . VAL A 1 293 ? -15.236 -7.070 2.899 1.00 91.50 293 VAL A CA 1
ATOM 2216 C C . VAL A 1 293 ? -14.692 -8.443 3.257 1.00 91.50 293 VAL A C 1
ATOM 2218 O O . VAL A 1 293 ? -15.060 -9.026 4.276 1.00 91.50 293 VAL A O 1
ATOM 2221 N N . LYS A 1 294 ? -13.784 -8.963 2.432 1.00 92.12 294 LYS A N 1
ATOM 2222 C CA . LYS A 1 294 ? -12.935 -10.090 2.822 1.00 92.12 294 LYS A CA 1
ATOM 2223 C C . LYS A 1 294 ? -11.577 -9.565 3.231 1.00 92.12 294 LYS A C 1
ATOM 2225 O O . LYS A 1 294 ? -10.932 -8.868 2.454 1.00 92.12 294 LYS A O 1
ATOM 2230 N N . LEU A 1 295 ? -11.165 -9.887 4.453 1.00 89.62 295 LEU A N 1
ATOM 2231 C CA . LEU A 1 295 ? -9.873 -9.469 4.950 1.00 89.62 295 LEU A CA 1
ATOM 2232 C C . LEU A 1 295 ? -8.817 -10.482 4.507 1.00 89.62 295 LEU A C 1
ATOM 2234 O O . LEU A 1 295 ? -8.968 -11.697 4.636 1.00 89.62 295 LEU A O 1
ATOM 2238 N N . ILE A 1 296 ? -7.712 -9.967 3.993 1.00 84.00 296 ILE A N 1
ATOM 2239 C CA . ILE A 1 296 ? -6.570 -10.749 3.549 1.00 84.00 296 ILE A CA 1
ATOM 2240 C C . ILE A 1 296 ? -5.578 -10.806 4.703 1.00 84.00 296 ILE A C 1
ATOM 2242 O O . ILE A 1 296 ? -5.163 -9.777 5.242 1.00 84.00 296 ILE A O 1
ATOM 2246 N N . ARG A 1 297 ? -5.199 -12.024 5.095 1.00 83.50 297 ARG A N 1
ATOM 2247 C CA . ARG A 1 297 ? -4.191 -12.248 6.134 1.00 83.50 297 ARG A CA 1
ATOM 2248 C C . ARG A 1 297 ? -2.848 -11.675 5.689 1.00 83.50 297 ARG A C 1
ATOM 2250 O O . ARG A 1 297 ? -2.372 -11.975 4.595 1.00 83.50 297 ARG A O 1
ATOM 2257 N N . ASN A 1 298 ? -2.213 -10.910 6.566 1.00 71.94 298 ASN A N 1
ATOM 2258 C CA . ASN A 1 298 ? -0.822 -10.523 6.440 1.00 71.94 298 ASN A CA 1
ATOM 2259 C C . ASN A 1 298 ? 0.112 -11.465 7.224 1.00 71.94 298 ASN A C 1
ATOM 2261 O O . ASN A 1 298 ? -0.295 -12.388 7.924 1.00 71.94 298 ASN A O 1
ATOM 2265 N N . ASN A 1 299 ? 1.410 -11.260 7.067 1.00 56.00 299 ASN A N 1
ATOM 2266 C CA . ASN A 1 299 ? 2.476 -12.050 7.688 1.00 56.00 299 ASN A CA 1
ATOM 2267 C C . ASN A 1 299 ? 2.695 -11.787 9.191 1.00 56.00 299 ASN A C 1
ATOM 2269 O O . ASN A 1 299 ? 3.499 -12.492 9.794 1.00 56.00 299 ASN A O 1
ATOM 2273 N N . GLN A 1 300 ? 2.062 -10.768 9.776 1.00 60.69 300 GLN A N 1
ATOM 2274 C CA . GLN A 1 300 ? 2.165 -10.410 11.198 1.00 60.69 300 GLN A CA 1
ATOM 2275 C C . GLN A 1 300 ? 0.936 -10.865 11.991 1.00 60.69 300 GLN A C 1
ATOM 2277 O O . GLN A 1 300 ? 0.586 -10.277 13.013 1.00 60.69 300 GLN A O 1
ATOM 2282 N N . ASP A 1 301 ? 0.248 -11.884 11.479 1.00 74.19 301 ASP A N 1
ATOM 2283 C CA . ASP A 1 301 ? -1.033 -12.355 11.986 1.00 74.19 301 ASP A CA 1
ATOM 2284 C C . ASP A 1 301 ? -2.153 -11.305 11.962 1.00 74.19 301 ASP A C 1
ATOM 2286 O O . ASP A 1 301 ? -3.239 -11.628 12.406 1.00 74.19 301 ASP A O 1
ATOM 2290 N N . SER A 1 302 ? -1.978 -10.102 11.403 1.00 80.62 302 SER A N 1
ATOM 2291 C CA . SER A 1 302 ? -3.090 -9.174 11.148 1.00 80.62 302 SER A CA 1
ATOM 2292 C C . SER A 1 302 ? -3.772 -9.467 9.814 1.00 80.62 302 SER A C 1
ATOM 2294 O O . SER A 1 302 ? -3.277 -10.218 8.980 1.00 80.62 302 SER A O 1
ATOM 2296 N N . TYR A 1 303 ? -4.941 -8.881 9.606 1.00 88.25 303 TYR A N 1
ATOM 2297 C CA . TYR A 1 303 ? -5.739 -9.005 8.398 1.00 88.25 303 TYR A CA 1
ATOM 2298 C C . TYR A 1 303 ? -6.112 -7.610 7.908 1.00 88.25 303 TYR A C 1
ATOM 2300 O O . TYR A 1 303 ? -6.273 -6.702 8.722 1.00 88.25 303 TYR A O 1
ATOM 2308 N N . TYR A 1 304 ? -6.243 -7.411 6.600 1.00 88.94 304 TYR A N 1
ATOM 2309 C CA . TYR A 1 304 ? -6.621 -6.108 6.057 1.00 88.94 304 TYR A CA 1
ATOM 2310 C C . TYR A 1 304 ? -7.453 -6.217 4.780 1.00 88.94 304 TYR A C 1
ATOM 2312 O O . TYR A 1 304 ? -7.403 -7.219 4.076 1.00 88.94 304 TYR A O 1
ATOM 2320 N N . ALA A 1 305 ? -8.187 -5.158 4.468 1.00 88.12 305 ALA A N 1
ATOM 2321 C CA . ALA A 1 305 ? -8.805 -4.924 3.172 1.00 88.12 305 ALA A CA 1
ATOM 2322 C C . ALA A 1 305 ? -8.499 -3.489 2.730 1.00 88.12 305 ALA A C 1
ATOM 2324 O O . ALA A 1 305 ? -8.422 -2.590 3.570 1.00 88.12 305 ALA A O 1
ATOM 2325 N N . LEU A 1 306 ? -8.317 -3.287 1.425 1.00 87.19 306 LEU A N 1
ATOM 2326 C CA . LEU A 1 306 ? -8.099 -1.981 0.806 1.00 87.19 306 LEU A CA 1
ATOM 2327 C C . LEU A 1 306 ? -9.091 -1.828 -0.346 1.00 87.19 306 LEU A C 1
ATOM 2329 O O . LEU A 1 306 ? -9.041 -2.597 -1.304 1.00 87.19 306 LEU A O 1
ATOM 2333 N N . HIS A 1 307 ? -9.972 -0.836 -0.268 1.00 88.19 307 HIS A N 1
ATOM 2334 C CA . HIS A 1 307 ? -11.048 -0.652 -1.241 1.00 88.19 307 HIS A CA 1
ATOM 2335 C C . HIS A 1 307 ? -11.128 0.804 -1.715 1.00 88.19 307 HIS A C 1
ATOM 2337 O O . HIS A 1 307 ? -10.893 1.718 -0.919 1.00 88.19 307 HIS A O 1
ATOM 2343 N N . PRO A 1 308 ? -11.426 1.041 -3.005 1.00 89.00 308 PRO A N 1
ATOM 2344 C CA . PRO A 1 308 ? -11.669 2.386 -3.514 1.00 89.00 308 PRO A CA 1
ATOM 2345 C C . PRO A 1 308 ? -12.961 2.969 -2.932 1.00 89.00 308 PRO A C 1
ATOM 2347 O O . PRO A 1 308 ? -13.934 2.244 -2.716 1.00 89.00 308 PRO A O 1
ATOM 2350 N N . LEU A 1 309 ? -12.964 4.281 -2.700 1.00 91.00 309 LEU A N 1
ATOM 2351 C CA . LEU A 1 309 ? -14.177 5.037 -2.395 1.00 91.00 309 LEU A CA 1
ATOM 2352 C C . LEU A 1 309 ? -14.877 5.470 -3.687 1.00 91.00 309 LEU A C 1
ATOM 2354 O O . LEU A 1 309 ? -14.247 5.584 -4.738 1.00 91.00 309 LEU A O 1
ATOM 2358 N N . THR A 1 310 ? -16.178 5.755 -3.609 1.00 87.31 310 THR A N 1
ATOM 2359 C CA . THR A 1 310 ? -16.923 6.371 -4.728 1.00 87.31 310 THR A CA 1
ATOM 2360 C C . THR A 1 310 ? -16.606 7.840 -4.946 1.00 87.31 310 THR A C 1
ATOM 2362 O O . THR A 1 310 ? -16.914 8.382 -6.007 1.00 87.31 310 THR A O 1
ATOM 2365 N N . ASP A 1 311 ? -16.074 8.499 -3.921 1.00 76.81 311 ASP A N 1
ATOM 2366 C CA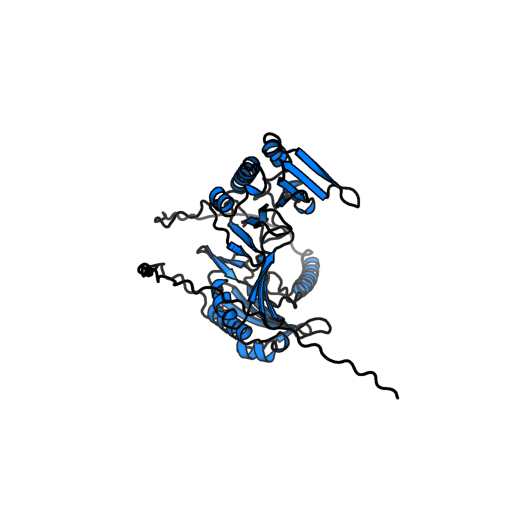 . ASP A 1 311 ? -15.856 9.938 -3.921 1.00 76.81 311 ASP A CA 1
ATOM 2367 C C . ASP A 1 311 ? -14.699 10.321 -4.860 1.00 76.81 311 ASP A C 1
ATOM 2369 O O . ASP A 1 311 ? -13.784 9.525 -5.101 1.00 76.81 311 ASP A O 1
ATOM 2373 N N . PRO A 1 312 ? -14.714 11.539 -5.429 1.00 70.12 312 PRO A N 1
ATOM 2374 C CA . PRO A 1 312 ? -13.680 11.971 -6.358 1.00 70.12 312 PRO A CA 1
ATOM 2375 C C . PRO A 1 312 ? -12.291 11.993 -5.703 1.00 70.12 312 PRO A C 1
ATOM 2377 O O . PRO A 1 312 ? -12.131 12.362 -4.540 1.00 70.12 312 PRO A O 1
ATOM 2380 N N . GLY A 1 313 ? -11.264 11.671 -6.494 1.00 70.62 313 GLY A N 1
ATOM 2381 C CA . GLY A 1 313 ? -9.865 11.900 -6.118 1.00 70.62 313 GLY A CA 1
ATOM 2382 C C . GLY A 1 313 ? -9.032 10.657 -5.823 1.00 70.62 313 GLY A C 1
ATOM 2383 O O . GLY A 1 313 ? -7.994 10.802 -5.191 1.00 70.62 313 GLY A O 1
ATOM 2384 N N . SER A 1 314 ? -9.429 9.465 -6.278 1.00 84.56 314 SER A N 1
ATOM 2385 C CA . SER A 1 314 ? -8.646 8.221 -6.115 1.00 84.56 314 SER A CA 1
ATOM 2386 C C . SER A 1 314 ? -8.370 7.843 -4.654 1.00 84.56 314 SER A C 1
ATOM 2388 O O . SER A 1 314 ? -7.376 7.184 -4.347 1.00 84.56 314 SER A O 1
ATOM 2390 N N . TRP A 1 315 ? -9.243 8.271 -3.740 1.00 90.88 315 TRP A N 1
ATOM 2391 C CA . TRP A 1 315 ? -9.151 7.901 -2.335 1.00 90.88 315 TRP A CA 1
ATOM 2392 C C . TRP A 1 315 ? -9.578 6.447 -2.123 1.00 90.88 315 TRP A C 1
ATOM 2394 O O . TRP A 1 315 ? -10.506 5.937 -2.755 1.00 90.88 315 TRP A O 1
ATOM 2404 N N . ARG A 1 316 ? -8.892 5.776 -1.202 1.00 91.81 316 ARG A N 1
ATOM 2405 C CA . ARG A 1 316 ? -9.164 4.399 -0.781 1.00 91.81 316 ARG A CA 1
ATOM 2406 C C . ARG A 1 316 ? -9.297 4.373 0.736 1.00 91.81 316 ARG A C 1
ATOM 2408 O O . ARG A 1 316 ? -8.653 5.170 1.419 1.00 91.81 316 ARG A O 1
ATOM 2415 N N . TYR A 1 317 ? -10.080 3.444 1.270 1.00 92.81 317 TYR A N 1
ATOM 2416 C CA . TYR A 1 317 ? -10.049 3.140 2.698 1.00 92.81 317 TYR A CA 1
ATOM 2417 C C . TYR A 1 317 ? -9.330 1.815 2.938 1.00 92.81 317 TYR A C 1
ATOM 2419 O O . TYR A 1 317 ? -9.473 0.862 2.167 1.00 92.81 317 TYR A O 1
ATOM 2427 N N . SER A 1 318 ? -8.555 1.757 4.018 1.00 91.62 318 SER A N 1
ATOM 2428 C CA . SER A 1 318 ? -8.030 0.512 4.563 1.00 91.62 318 SER A CA 1
ATOM 2429 C C . SER A 1 318 ? -8.798 0.163 5.823 1.00 91.62 318 SER A C 1
ATOM 2431 O O . SER A 1 318 ? -8.940 0.990 6.724 1.00 91.62 318 SER A O 1
ATOM 2433 N N . LEU A 1 319 ? -9.217 -1.091 5.908 1.00 94.56 319 LEU A N 1
ATOM 2434 C CA . LEU A 1 319 ? -9.727 -1.694 7.126 1.00 94.56 319 LEU A CA 1
ATOM 2435 C C . LEU A 1 319 ? -8.721 -2.738 7.597 1.00 94.56 319 LEU A C 1
ATOM 2437 O O . LEU A 1 319 ? -8.316 -3.590 6.813 1.00 94.56 319 LEU A O 1
ATOM 2441 N N . GLY A 1 320 ? -8.292 -2.661 8.850 1.00 91.81 320 GLY A N 1
ATOM 2442 C CA . GLY A 1 320 ? -7.375 -3.614 9.466 1.00 91.81 320 GLY A CA 1
ATOM 2443 C C . GLY A 1 320 ? -8.033 -4.324 10.639 1.00 91.81 320 GLY A C 1
ATOM 2444 O O . GLY A 1 320 ? -8.752 -3.694 11.406 1.00 91.81 320 GLY A O 1
ATOM 2445 N N . TYR A 1 321 ? -7.754 -5.612 10.804 1.00 94.25 321 TYR A N 1
ATOM 2446 C CA . TYR A 1 321 ? -8.068 -6.395 11.993 1.00 94.25 321 TYR A CA 1
ATOM 2447 C C . TYR A 1 321 ? -6.777 -6.992 12.551 1.00 94.25 321 TYR A C 1
ATOM 2449 O O . TYR A 1 321 ? -6.040 -7.691 11.857 1.00 94.25 321 TYR A O 1
ATOM 2457 N N . GLN A 1 322 ? -6.509 -6.729 13.821 1.00 92.25 322 GLN A N 1
ATOM 2458 C CA . GLN A 1 322 ? -5.441 -7.361 14.576 1.00 92.25 322 GLN A CA 1
ATOM 2459 C C . GLN A 1 322 ? -6.077 -8.437 15.461 1.00 92.25 322 GLN A C 1
ATOM 2461 O O . GLN A 1 322 ? -6.886 -8.081 16.311 1.00 92.25 322 GLN A O 1
ATOM 2466 N N . PRO A 1 323 ? -5.751 -9.731 15.310 1.00 90.00 323 PRO A N 1
ATOM 2467 C CA . PRO A 1 323 ? -6.184 -10.762 16.246 1.00 90.00 323 PRO A CA 1
ATOM 2468 C C . PRO A 1 323 ? -5.484 -10.644 17.602 1.00 90.00 323 PRO A C 1
ATOM 2470 O O . PRO A 1 323 ? -4.424 -10.009 17.700 1.00 90.00 323 PRO A O 1
ATOM 2473 N N . PRO A 1 324 ? -6.022 -11.309 18.644 1.00 91.31 324 PRO A N 1
ATOM 2474 C CA . PRO A 1 324 ? -5.324 -11.430 19.916 1.00 91.31 324 PRO A CA 1
ATOM 2475 C C . PRO A 1 324 ? -3.953 -12.089 19.745 1.00 91.31 324 PRO A C 1
ATOM 2477 O O . PRO A 1 324 ? -3.800 -13.073 19.021 1.00 91.31 324 PRO A O 1
ATOM 2480 N N . SER A 1 325 ? -2.977 -11.593 20.499 1.00 86.38 325 SER A N 1
ATOM 2481 C CA . SER A 1 325 ? -1.671 -12.220 20.694 1.00 86.38 325 SER A CA 1
ATOM 2482 C C . SER A 1 325 ? -1.378 -12.388 22.189 1.00 86.38 325 SER A C 1
ATOM 2484 O O . SER A 1 325 ? -2.195 -12.050 23.045 1.00 86.38 325 SER A O 1
ATOM 2486 N N . ALA A 1 326 ? -0.189 -12.894 22.532 1.00 84.44 326 ALA A N 1
ATOM 2487 C CA . ALA A 1 326 ? 0.243 -12.987 23.927 1.00 84.44 326 ALA A CA 1
ATOM 2488 C C . ALA A 1 326 ? 0.322 -11.614 24.627 1.00 84.44 326 ALA A C 1
ATOM 2490 O O . ALA A 1 326 ? 0.224 -11.542 25.852 1.00 84.44 326 ALA A O 1
ATOM 2491 N N . THR A 1 327 ? 0.508 -10.536 23.860 1.00 82.12 327 THR A N 1
ATOM 2492 C CA . THR A 1 327 ? 0.752 -9.186 24.386 1.00 82.12 327 THR A CA 1
ATOM 2493 C C . THR A 1 327 ? -0.278 -8.156 23.943 1.00 82.12 327 THR A C 1
ATOM 2495 O O . THR A 1 327 ? -0.271 -7.062 24.489 1.00 82.12 327 THR A O 1
ATOM 2498 N N . THR A 1 328 ? -1.154 -8.479 22.989 1.00 84.94 328 THR A N 1
ATOM 2499 C CA . THR A 1 328 ? -2.134 -7.536 22.431 1.00 84.94 328 THR A CA 1
ATOM 2500 C C . THR A 1 328 ? -3.526 -8.146 22.401 1.00 84.94 328 THR A C 1
ATOM 2502 O O . THR A 1 328 ? -3.699 -9.320 22.066 1.00 84.94 328 THR A O 1
ATOM 2505 N N . LYS A 1 329 ? -4.537 -7.343 22.720 1.00 91.06 329 LYS A N 1
ATOM 2506 C CA . LYS A 1 329 ? -5.940 -7.702 22.479 1.00 91.06 329 LYS A CA 1
ATOM 2507 C C . LYS A 1 329 ? -6.301 -7.507 21.005 1.00 91.06 329 LYS A C 1
ATOM 2509 O O . LYS A 1 329 ? -5.551 -6.833 20.293 1.00 91.06 329 LYS A O 1
ATOM 2514 N N . PRO A 1 330 ? -7.411 -8.094 20.527 1.00 93.81 330 PRO A N 1
ATOM 2515 C CA . PRO A 1 330 ? -7.875 -7.801 19.186 1.00 93.81 330 PRO A CA 1
ATOM 2516 C C . PRO A 1 330 ? -8.222 -6.324 19.015 1.00 93.81 330 PRO A C 1
ATOM 2518 O O . PRO A 1 330 ? -8.646 -5.653 19.959 1.00 93.81 330 PRO A O 1
ATOM 2521 N N . GLY A 1 331 ? -8.073 -5.838 17.789 1.00 94.62 331 GLY A N 1
ATOM 2522 C CA . GLY A 1 331 ? -8.405 -4.469 17.436 1.00 94.62 331 GLY A CA 1
ATOM 2523 C C . GLY A 1 331 ? -8.774 -4.313 15.970 1.00 94.62 331 GLY A C 1
ATOM 2524 O O . GLY A 1 331 ? -8.479 -5.172 15.141 1.00 94.62 331 GLY A O 1
ATOM 2525 N N . VAL A 1 332 ? -9.427 -3.200 15.663 1.00 95.75 332 VAL A N 1
ATOM 2526 C CA . VAL A 1 332 ? -9.779 -2.761 14.320 1.00 95.75 332 VAL A CA 1
ATOM 2527 C C . VAL A 1 332 ? -9.145 -1.398 14.037 1.00 95.75 332 VAL A C 1
ATOM 2529 O O . VAL A 1 332 ? -9.026 -0.555 14.929 1.00 95.75 332 VAL A O 1
ATOM 2532 N N . THR A 1 333 ? -8.759 -1.172 12.789 1.00 94.62 333 THR A N 1
ATOM 2533 C CA . THR A 1 333 ? -8.223 0.102 12.305 1.00 94.62 333 THR A CA 1
ATOM 2534 C C . THR A 1 333 ? -8.974 0.506 11.048 1.00 94.62 333 THR A C 1
ATOM 2536 O O . THR A 1 333 ? -9.154 -0.326 10.162 1.00 94.62 333 THR A O 1
ATOM 2539 N N . LEU A 1 334 ? -9.382 1.768 10.954 1.00 95.69 334 LEU A N 1
ATOM 2540 C CA . LEU A 1 334 ? -9.905 2.376 9.733 1.00 95.69 334 LEU A CA 1
ATOM 2541 C C . LEU A 1 334 ? -9.001 3.546 9.356 1.00 95.69 334 LEU A C 1
ATOM 2543 O O . LEU A 1 334 ? -8.763 4.419 10.189 1.00 95.69 334 LEU A O 1
ATOM 2547 N N . GLY A 1 335 ? -8.534 3.581 8.111 1.00 93.25 335 GLY A N 1
ATOM 2548 C CA . GLY A 1 335 ? -7.783 4.718 7.589 1.00 93.25 335 GLY A CA 1
ATOM 2549 C C . GLY A 1 335 ? -8.111 5.053 6.141 1.00 93.25 335 GLY A C 1
ATOM 2550 O O . GLY A 1 335 ? -8.601 4.200 5.401 1.00 93.25 335 GLY A O 1
ATOM 2551 N N . PHE A 1 336 ? -7.806 6.282 5.740 1.00 93.06 336 PHE A N 1
ATOM 2552 C CA . PHE A 1 336 ? -7.972 6.802 4.387 1.00 93.06 336 PHE A CA 1
ATOM 2553 C C . PHE A 1 336 ? -6.624 7.089 3.737 1.00 93.06 336 PHE A C 1
ATOM 2555 O O . PHE A 1 336 ? -5.726 7.658 4.356 1.00 93.06 336 PHE A O 1
ATOM 2562 N N . PHE A 1 337 ? -6.498 6.712 2.467 1.00 88.25 337 PHE A N 1
ATOM 2563 C CA . PHE A 1 337 ? -5.241 6.756 1.732 1.00 88.25 337 PHE A CA 1
ATOM 2564 C C . PHE A 1 337 ? -5.440 7.331 0.339 1.00 88.25 337 PHE A C 1
ATOM 2566 O O . PHE A 1 337 ? -6.453 7.084 -0.319 1.00 88.25 337 PHE A O 1
ATOM 2573 N N . ASN A 1 338 ? -4.420 8.054 -0.112 1.00 88.81 338 ASN A N 1
ATOM 2574 C CA . ASN A 1 338 ? -4.314 8.554 -1.467 1.00 88.81 338 ASN A CA 1
ATOM 2575 C C . ASN A 1 338 ? -2.897 8.316 -1.996 1.00 88.81 338 ASN A C 1
ATOM 2577 O O . ASN A 1 338 ? -1.914 8.580 -1.299 1.00 88.81 338 ASN A O 1
ATOM 2581 N N . ASP A 1 339 ? -2.782 7.867 -3.243 1.00 77.38 339 ASP A N 1
ATOM 2582 C CA . ASP A 1 339 ? -1.484 7.646 -3.890 1.00 77.38 339 ASP A CA 1
ATOM 2583 C C . ASP A 1 339 ? -0.738 8.958 -4.188 1.00 77.38 339 ASP A C 1
ATOM 2585 O O . ASP A 1 339 ? 0.460 8.960 -4.497 1.00 77.38 339 ASP A O 1
ATOM 2589 N N . VAL A 1 340 ? -1.432 10.097 -4.105 1.00 79.31 340 VAL A N 1
ATOM 2590 C CA . VAL A 1 340 ? -0.869 11.445 -4.131 1.00 79.31 340 VAL A CA 1
ATOM 2591 C C . VAL A 1 340 ? -0.732 11.948 -2.685 1.00 79.31 340 VAL A C 1
ATOM 2593 O O . VAL A 1 340 ? -1.730 12.323 -2.080 1.00 79.31 340 VAL A O 1
ATOM 2596 N N . PRO A 1 341 ? 0.493 12.047 -2.124 1.00 72.12 341 PRO A N 1
ATOM 2597 C CA . PRO A 1 341 ? 0.696 12.512 -0.745 1.00 72.12 341 PRO A CA 1
ATOM 2598 C C . PRO A 1 341 ? 0.208 13.941 -0.477 1.00 72.12 341 PRO A C 1
ATOM 2600 O O . PRO A 1 341 ? 0.007 14.317 0.670 1.00 72.12 341 PRO A O 1
ATOM 2603 N N . SER A 1 342 ? 0.064 14.745 -1.534 1.00 81.25 342 SER A N 1
ATOM 2604 C CA . SER A 1 342 ? -0.460 16.111 -1.495 1.00 81.25 342 SER A CA 1
ATOM 2605 C C . SER A 1 342 ? -1.922 16.202 -1.941 1.00 81.25 342 SER A C 1
ATOM 2607 O O . SER A 1 342 ? -2.370 17.296 -2.281 1.00 81.25 342 SER A O 1
ATOM 2609 N N . ALA A 1 343 ? -2.633 15.074 -2.062 1.00 87.56 343 ALA A N 1
ATOM 2610 C CA . ALA A 1 343 ? -4.061 15.107 -2.334 1.00 87.56 343 ALA A CA 1
ATOM 2611 C C . ALA A 1 343 ? -4.766 15.859 -1.212 1.00 87.56 343 ALA A C 1
ATOM 2613 O O . ALA A 1 343 ? -4.480 15.646 -0.034 1.00 87.56 343 ALA A O 1
ATOM 2614 N N . ASP A 1 344 ? -5.701 16.716 -1.599 1.00 91.88 344 ASP A N 1
ATOM 2615 C CA . ASP A 1 344 ? -6.580 17.375 -0.651 1.00 91.88 344 ASP A CA 1
ATOM 2616 C C . ASP A 1 344 ? -7.451 16.315 0.050 1.00 91.88 344 ASP A C 1
ATOM 2618 O O . ASP A 1 344 ? -8.169 15.582 -0.644 1.00 91.88 344 ASP A O 1
ATOM 2622 N N . PRO A 1 345 ? -7.398 16.193 1.391 1.00 92.75 345 PRO A N 1
ATOM 2623 C CA . PRO A 1 345 ? -8.227 15.254 2.133 1.00 92.75 345 PRO A CA 1
ATOM 2624 C C . PRO A 1 345 ? -9.700 15.649 2.172 1.00 92.75 345 PRO A C 1
ATOM 2626 O O . PRO A 1 345 ? -10.483 14.852 2.673 1.00 92.75 345 PRO A O 1
ATOM 2629 N N . ALA A 1 346 ? -10.111 16.806 1.632 1.00 93.19 346 ALA A N 1
ATOM 2630 C CA . ALA A 1 346 ? -11.507 17.253 1.615 1.00 93.19 346 ALA A CA 1
ATOM 2631 C C . ALA A 1 346 ? -12.552 16.148 1.305 1.00 93.19 346 ALA A C 1
ATOM 2633 O O . ALA A 1 346 ? -13.548 16.106 2.031 1.00 93.19 346 ALA A O 1
ATOM 2634 N N . PRO A 1 347 ? -12.350 15.223 0.333 1.00 92.25 347 PRO A N 1
ATOM 2635 C CA . PRO A 1 347 ? -13.302 14.138 0.049 1.00 92.25 347 PRO A CA 1
ATOM 2636 C C . PRO A 1 347 ? -13.445 13.096 1.169 1.00 92.25 347 PRO A C 1
ATOM 2638 O O . PRO A 1 347 ? -14.494 12.482 1.305 1.00 92.25 347 PRO A O 1
ATOM 2641 N N . VAL A 1 348 ? -12.406 12.897 1.983 1.00 92.88 348 VAL A N 1
ATOM 2642 C CA . VAL A 1 348 ? -12.407 11.976 3.136 1.00 92.88 348 VAL A CA 1
ATOM 2643 C C . VAL A 1 348 ? -12.440 12.717 4.474 1.00 92.88 348 VAL A C 1
ATOM 2645 O O . VAL A 1 348 ? -12.384 12.102 5.539 1.00 92.88 348 VAL A O 1
ATOM 2648 N N . CYS A 1 349 ? -12.576 14.046 4.435 1.00 92.69 349 CYS A N 1
ATOM 2649 C CA . CYS A 1 349 ? -12.601 14.945 5.587 1.00 92.69 349 CYS A CA 1
ATOM 2650 C C . CYS A 1 349 ? -13.980 14.933 6.263 1.00 92.69 349 CYS A C 1
ATOM 2652 O O . CYS A 1 349 ? -14.634 15.956 6.461 1.00 92.69 349 CYS A O 1
ATOM 2654 N N . VAL 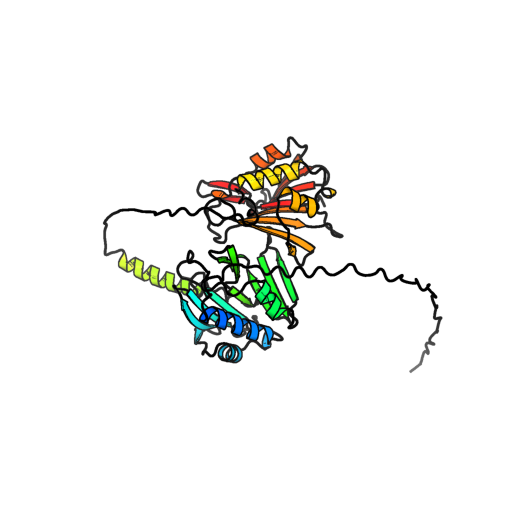A 1 350 ? -14.445 13.721 6.553 1.00 91.19 350 VAL A N 1
ATOM 2655 C CA . VAL A 1 350 ? -15.759 13.394 7.113 1.00 91.19 350 VAL A CA 1
ATOM 2656 C C . VAL A 1 350 ? -15.635 12.819 8.524 1.00 91.19 350 VAL A C 1
ATOM 2658 O O . VAL A 1 350 ? -16.636 12.713 9.239 1.00 91.19 350 VAL A O 1
ATOM 2661 N N . MET A 1 351 ? -14.417 12.422 8.911 1.00 86.75 351 MET A N 1
ATOM 2662 C CA . MET A 1 351 ? -14.042 12.094 10.280 1.00 86.75 351 MET A CA 1
ATOM 2663 C C . MET A 1 351 ? -13.462 13.340 10.941 1.00 86.75 351 MET A C 1
ATOM 2665 O O . MET A 1 351 ? -12.296 13.669 10.744 1.00 86.75 351 MET A O 1
ATOM 2669 N N . ASP A 1 352 ? -14.265 14.017 11.748 1.00 91.50 352 ASP A N 1
ATOM 2670 C CA . ASP A 1 352 ? -13.784 15.027 12.684 1.00 91.50 352 ASP A CA 1
ATOM 2671 C C . ASP A 1 352 ? -13.967 14.535 14.126 1.00 91.50 352 ASP A C 1
ATOM 2673 O O . ASP A 1 352 ? -14.695 13.574 14.403 1.00 91.50 352 ASP A O 1
ATOM 2677 N N . LEU A 1 353 ? -13.276 15.185 15.059 1.00 93.81 353 LEU A N 1
ATOM 2678 C CA . LEU A 1 353 ? -13.285 14.789 16.464 1.00 93.81 353 LEU A CA 1
ATOM 2679 C C . LEU A 1 353 ? -14.674 14.935 17.116 1.00 93.81 353 LEU A C 1
ATOM 2681 O O . LEU A 1 353 ? -15.043 14.121 17.965 1.00 93.81 353 LEU A O 1
ATOM 2685 N N . GLU A 1 354 ? -15.472 15.922 16.698 1.00 95.19 354 GLU A N 1
ATOM 2686 C CA . GLU A 1 354 ? -16.841 16.119 17.196 1.00 95.19 354 GLU A CA 1
ATOM 2687 C C . GLU A 1 354 ? -17.770 14.977 16.786 1.00 95.19 354 GLU A C 1
ATOM 2689 O O . GLU A 1 354 ? -18.653 14.571 17.550 1.00 95.19 354 GLU A O 1
ATOM 2694 N N . ARG A 1 355 ? -17.544 14.390 15.612 1.00 95.00 355 ARG A N 1
ATOM 2695 C CA . ARG A 1 355 ? -18.272 13.216 15.145 1.00 95.00 355 ARG A CA 1
ATOM 2696 C C . ARG A 1 355 ? -17.970 11.992 16.005 1.00 95.00 355 ARG A C 1
ATOM 2698 O O . ARG A 1 355 ? -18.905 11.274 16.360 1.00 95.00 355 ARG A O 1
ATOM 2705 N N . PHE A 1 356 ? -16.713 11.783 16.408 1.00 96.44 356 PHE A N 1
ATOM 2706 C CA . PHE A 1 356 ? -16.364 10.729 17.372 1.00 96.44 356 PHE A CA 1
ATOM 2707 C C . PHE A 1 356 ? -17.033 10.964 18.727 1.00 96.44 356 PHE A C 1
ATOM 2709 O O . PHE A 1 356 ? -17.663 10.049 19.256 1.00 96.44 356 PHE A O 1
ATOM 2716 N N . ARG A 1 357 ? -16.980 12.191 19.260 1.00 97.81 357 ARG A N 1
ATOM 2717 C CA . ARG A 1 357 ? -17.667 12.557 20.512 1.00 97.81 357 ARG A CA 1
ATOM 2718 C C . ARG A 1 357 ? -19.158 12.247 20.444 1.00 97.81 357 ARG A C 1
ATOM 2720 O O . ARG A 1 357 ? -19.684 11.538 21.302 1.00 97.81 357 ARG A O 1
ATOM 2727 N N . SER A 1 358 ? -19.816 12.722 19.390 1.00 97.12 358 SER A N 1
ATOM 2728 C CA . SER A 1 358 ? -21.258 12.575 19.181 1.00 97.12 358 SER A CA 1
ATOM 2729 C C . SER A 1 358 ? -21.684 11.119 18.996 1.00 97.12 358 SER A C 1
ATOM 2731 O O . SER A 1 358 ? -22.774 10.748 19.424 1.00 97.12 358 SER A O 1
ATOM 2733 N N . ALA A 1 359 ? -20.841 10.287 18.379 1.00 97.31 359 ALA A N 1
ATOM 2734 C CA . ALA A 1 359 ? -21.147 8.880 18.143 1.00 97.31 359 ALA A CA 1
ATOM 2735 C C . ALA A 1 359 ? -20.786 7.966 19.323 1.00 97.31 359 ALA A C 1
ATOM 2737 O O . ALA A 1 359 ? -21.466 6.969 19.542 1.00 97.31 359 ALA A O 1
ATOM 2738 N N . LEU A 1 360 ? -19.730 8.268 20.084 1.00 98.06 360 LEU A N 1
ATOM 2739 C CA . LEU A 1 360 ? -19.196 7.346 21.091 1.00 98.06 360 LEU A CA 1
ATOM 2740 C C . LEU A 1 360 ? -19.659 7.679 22.515 1.00 98.06 360 LEU A C 1
ATOM 2742 O O . LEU A 1 360 ? -20.023 6.770 23.262 1.00 98.06 360 LEU A O 1
ATOM 2746 N N . ILE A 1 361 ? -19.716 8.955 22.909 1.00 98.25 361 ILE A N 1
ATOM 2747 C CA . ILE A 1 361 ? -20.085 9.340 24.285 1.00 98.25 361 ILE A CA 1
ATOM 2748 C C . ILE A 1 361 ? -21.494 8.847 24.676 1.00 98.25 361 ILE A C 1
ATOM 2750 O O . ILE A 1 361 ? -21.632 8.276 25.763 1.00 98.25 361 ILE A O 1
ATOM 2754 N N . PRO A 1 362 ? -22.538 8.948 23.821 1.00 98.19 362 PRO A N 1
ATOM 2755 C CA . PRO A 1 362 ? -23.865 8.412 24.147 1.00 98.19 362 PRO A CA 1
ATOM 2756 C C . PRO A 1 362 ? -23.889 6.894 24.372 1.00 98.19 362 PRO A C 1
ATOM 2758 O O . PRO A 1 362 ? -24.791 6.381 25.030 1.00 98.19 362 PRO A O 1
ATOM 2761 N N . HIS A 1 363 ? -22.883 6.181 23.860 1.00 97.88 363 HIS A N 1
ATOM 2762 C CA . HIS A 1 363 ? -22.72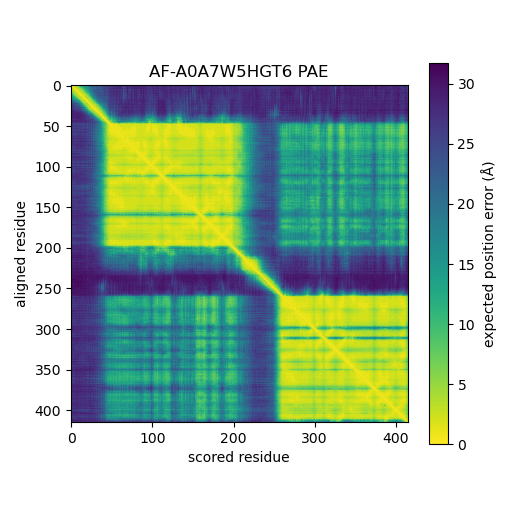1 4.735 23.998 1.00 97.88 363 HIS A CA 1
ATOM 2763 C C . HIS A 1 363 ? -21.791 4.345 25.159 1.00 97.88 363 HIS A C 1
ATOM 2765 O O . HIS A 1 363 ? -21.325 3.208 25.227 1.00 97.88 363 HIS A O 1
ATOM 2771 N N . GLY A 1 364 ? -21.540 5.270 26.094 1.00 97.56 364 GLY A N 1
ATOM 2772 C CA . GLY A 1 364 ? -20.828 5.004 27.345 1.00 97.56 364 GLY A CA 1
ATOM 2773 C C . GLY A 1 364 ? -19.309 5.131 27.260 1.00 97.56 364 GLY A C 1
ATOM 2774 O O . GLY A 1 364 ? -18.628 4.767 28.221 1.00 97.56 364 GLY A O 1
ATOM 2775 N N . PHE A 1 365 ? -18.774 5.646 26.150 1.00 98.25 365 PHE A N 1
ATOM 2776 C CA . PHE A 1 365 ? -17.351 5.952 26.056 1.00 98.25 365 PHE A CA 1
ATOM 2777 C C . PHE A 1 365 ? -16.992 7.201 26.871 1.00 98.25 365 PHE A C 1
ATOM 2779 O O . PHE A 1 365 ? -17.735 8.184 26.894 1.00 98.25 365 PHE A O 1
ATOM 2786 N N . LYS A 1 366 ? -15.822 7.178 27.510 1.00 98.12 366 LYS A N 1
ATOM 2787 C CA . LYS A 1 366 ? -15.224 8.322 28.206 1.00 98.12 366 LYS A CA 1
ATOM 2788 C C . LYS A 1 366 ? -14.076 8.878 27.377 1.00 98.12 366 LYS A C 1
ATOM 2790 O O . LYS A 1 366 ? -13.160 8.136 27.038 1.00 98.12 366 LYS A O 1
ATOM 2795 N N . GLU A 1 367 ? -14.125 10.168 27.070 1.00 98.06 367 GLU A N 1
ATOM 2796 C CA . GLU A 1 367 ? -13.034 10.855 26.378 1.00 98.06 367 GLU A CA 1
ATOM 2797 C C . GLU A 1 367 ? -11.925 11.252 27.361 1.00 98.06 367 GLU A C 1
ATOM 2799 O O . GLU A 1 367 ? -12.199 11.770 28.447 1.00 98.06 367 GLU A O 1
ATOM 2804 N N . TRP A 1 368 ? -10.673 11.050 26.959 1.00 97.56 368 TRP A N 1
ATOM 2805 C CA . TRP A 1 368 ? -9.494 11.619 27.604 1.00 97.56 368 TRP A CA 1
ATOM 2806 C C . TRP A 1 368 ? -8.370 11.846 26.587 1.00 97.56 368 TRP A C 1
ATOM 2808 O O . TRP A 1 368 ? -8.356 11.268 25.501 1.00 97.56 368 TRP A O 1
ATOM 2818 N N . THR A 1 369 ? -7.415 12.706 26.932 1.00 96.81 369 THR A N 1
ATOM 2819 C CA . THR A 1 369 ? -6.277 13.049 26.067 1.00 96.81 369 THR A CA 1
ATOM 2820 C C . THR A 1 369 ? -4.966 12.632 26.709 1.00 96.81 369 THR A C 1
ATOM 2822 O O . THR A 1 369 ? -4.775 12.839 27.909 1.00 96.81 369 THR A O 1
ATOM 2825 N N . GLU A 1 370 ? -4.045 12.107 25.913 1.00 92.06 370 GLU A N 1
ATOM 2826 C CA . GLU A 1 370 ? -2.677 11.835 26.346 1.00 92.06 370 GLU A CA 1
ATOM 2827 C C . GLU A 1 370 ? -1.784 13.034 25.985 1.00 92.06 370 GLU A C 1
ATOM 2829 O O . GLU A 1 370 ? -1.851 13.502 24.849 1.00 92.06 370 GLU A O 1
ATOM 2834 N N . PRO A 1 371 ? -0.989 13.592 26.915 1.00 92.19 371 PRO A N 1
ATOM 2835 C CA . PRO A 1 371 ? -0.111 14.716 26.607 1.00 92.19 371 PRO A CA 1
ATOM 2836 C C . PRO A 1 371 ? 1.183 14.270 25.908 1.00 92.19 371 PRO A C 1
ATOM 2838 O O . PRO A 1 371 ? 1.732 13.208 26.204 1.00 92.19 371 PRO A O 1
ATOM 2841 N N . GLU A 1 372 ? 1.726 15.115 25.029 1.00 83.88 372 GLU A N 1
ATOM 2842 C CA . GLU A 1 372 ? 3.086 14.944 24.495 1.00 83.88 372 GLU A CA 1
ATOM 2843 C C . GLU A 1 372 ? 4.156 15.384 25.506 1.00 83.88 372 GLU A C 1
ATOM 2845 O O . GLU A 1 372 ? 3.942 16.279 26.327 1.00 83.88 372 GLU A O 1
ATOM 2850 N N . HIS A 1 373 ? 5.357 14.797 25.411 1.00 78.25 373 HIS A N 1
ATOM 2851 C CA . HIS A 1 373 ? 6.484 15.104 26.305 1.00 78.25 373 HIS A CA 1
ATOM 2852 C C . HIS A 1 373 ? 6.886 16.591 26.294 1.00 78.25 373 HIS A C 1
ATOM 2854 O O . HIS A 1 373 ? 7.368 17.113 27.299 1.00 78.25 373 HIS A O 1
ATOM 2860 N N . HIS A 1 374 ? 6.668 17.283 25.174 1.00 80.88 374 HIS A N 1
ATOM 2861 C CA . HIS A 1 374 ? 7.021 18.692 24.986 1.00 80.88 374 HIS A CA 1
ATOM 2862 C C . HIS A 1 374 ? 5.829 19.654 25.128 1.00 80.88 374 HIS A C 1
ATOM 2864 O O . HIS A 1 374 ? 5.948 20.831 24.791 1.00 80.88 374 HIS A O 1
ATOM 2870 N N . GLY A 1 375 ? 4.705 19.177 25.672 1.00 82.75 375 GLY A N 1
ATOM 2871 C CA . GLY A 1 375 ? 3.434 19.898 25.662 1.00 82.75 375 GLY A CA 1
ATOM 2872 C C . GLY A 1 375 ? 2.675 19.673 24.352 1.00 82.75 375 GLY A C 1
ATOM 2873 O O . GLY A 1 375 ? 3.275 19.440 23.311 1.00 82.75 375 GLY A O 1
ATOM 2874 N N . GLY A 1 376 ? 1.345 19.708 24.421 1.00 90.94 376 GLY A N 1
ATOM 2875 C CA . GLY A 1 376 ? 0.460 19.286 23.329 1.00 90.94 376 GLY A CA 1
ATOM 2876 C C . GLY A 1 376 ? -0.283 17.992 23.660 1.00 90.94 376 GLY A C 1
ATOM 2877 O O . GLY A 1 376 ? -0.101 17.425 24.739 1.00 90.94 376 GLY A O 1
ATOM 2878 N N . ILE A 1 377 ? -1.144 17.557 22.744 1.00 91.62 377 ILE A N 1
ATOM 2879 C CA . ILE A 1 377 ? -1.914 16.312 22.844 1.00 91.62 377 ILE A CA 1
ATOM 2880 C C . ILE A 1 377 ? -1.286 15.312 21.875 1.00 91.62 377 ILE A C 1
ATOM 2882 O O . ILE A 1 377 ? -1.187 15.616 20.694 1.00 91.62 377 ILE A O 1
ATOM 2886 N N . SER A 1 378 ? -0.872 14.145 22.367 1.00 90.75 378 SER A N 1
ATOM 2887 C CA . SER A 1 378 ? -0.336 13.050 21.549 1.00 90.75 378 SER A CA 1
ATOM 2888 C C . SER A 1 378 ? -1.456 12.190 20.982 1.00 90.75 378 SER A C 1
ATOM 2890 O O . SER A 1 378 ? -1.350 11.667 19.873 1.00 90.75 378 SER A O 1
ATOM 2892 N N . SER A 1 379 ? -2.543 12.037 21.743 1.00 93.62 379 SER A N 1
ATOM 2893 C CA . SER A 1 379 ? -3.710 11.287 21.306 1.00 93.62 379 SER A CA 1
ATOM 2894 C C . SER A 1 379 ? -5.002 11.696 22.005 1.00 93.62 379 SER A C 1
ATOM 2896 O O . SER A 1 379 ? -5.012 12.093 23.174 1.00 93.62 379 SER A O 1
ATOM 2898 N N . TRP A 1 380 ? -6.106 11.528 21.281 1.00 97.25 380 TRP A N 1
ATOM 2899 C CA . TRP A 1 380 ? -7.465 11.523 21.804 1.00 97.25 380 TRP A CA 1
ATOM 2900 C C . TRP A 1 380 ? -7.914 10.076 21.945 1.00 97.25 380 TRP A C 1
ATOM 2902 O O . TRP A 1 380 ? -7.784 9.278 21.014 1.00 97.25 380 TRP A O 1
ATOM 2912 N N . ASN A 1 381 ? -8.428 9.738 23.120 1.00 97.44 381 ASN A N 1
ATOM 2913 C CA . ASN A 1 381 ? -8.816 8.386 23.480 1.00 97.44 381 ASN A CA 1
ATOM 2914 C C . ASN A 1 381 ? -10.284 8.391 23.912 1.00 97.44 381 ASN A C 1
ATOM 2916 O O . ASN A 1 381 ? -10.686 9.197 24.749 1.00 97.44 381 ASN A O 1
ATOM 2920 N N . PHE A 1 382 ? -11.073 7.468 23.369 1.00 98.06 382 PHE A N 1
ATOM 2921 C CA . PHE A 1 382 ? -12.434 7.184 23.808 1.00 98.06 382 PHE A CA 1
ATOM 2922 C C . PHE A 1 382 ? -12.457 5.778 24.391 1.00 98.06 382 PHE A C 1
ATOM 2924 O O . PHE A 1 382 ? -12.238 4.797 23.682 1.00 98.06 382 PHE A O 1
ATOM 2931 N N . GLU A 1 383 ? -12.734 5.670 25.682 1.00 97.44 383 GLU A N 1
ATOM 2932 C CA . GLU A 1 383 ? -12.622 4.425 26.436 1.00 97.44 383 GLU A CA 1
ATOM 2933 C C . GLU A 1 383 ? -13.987 3.862 26.835 1.00 97.44 383 GLU A C 1
ATOM 2935 O O . GLU A 1 383 ? -14.791 4.562 27.451 1.00 97.44 383 GLU A O 1
ATOM 2940 N N . LYS A 1 384 ? -14.216 2.572 26.567 1.00 96.44 384 LYS A N 1
ATOM 2941 C CA . LYS A 1 384 ? -15.367 1.814 27.070 1.00 96.44 384 LYS A CA 1
ATOM 2942 C C . LYS A 1 384 ? -14.934 0.413 27.491 1.00 96.44 384 LYS A C 1
ATOM 2944 O O . LYS A 1 384 ? -14.607 -0.426 26.656 1.00 96.44 384 LYS A O 1
ATOM 2949 N N . GLY A 1 385 ? -14.964 0.146 28.795 1.00 94.62 385 GLY A N 1
ATOM 2950 C CA . GLY A 1 385 ? -14.544 -1.145 29.337 1.00 94.62 385 GLY A CA 1
ATOM 2951 C C . GLY A 1 385 ? -13.059 -1.386 29.081 1.00 94.62 385 GLY A C 1
ATOM 2952 O O . GLY A 1 385 ? -12.220 -0.676 29.619 1.00 94.62 385 GLY A O 1
ATOM 2953 N N . ASP A 1 386 ? -12.739 -2.393 28.275 1.00 94.69 386 ASP A N 1
ATOM 2954 C CA . ASP A 1 386 ? -11.361 -2.731 27.924 1.00 94.69 386 ASP A CA 1
ATOM 2955 C C . ASP A 1 386 ? -10.950 -2.315 26.501 1.00 94.69 386 ASP A C 1
ATOM 2957 O O . ASP A 1 386 ? -9.861 -2.681 26.051 1.00 94.69 386 ASP A O 1
ATOM 2961 N N . LEU A 1 387 ? -11.822 -1.558 25.828 1.00 95.88 387 LEU A N 1
ATOM 2962 C CA . LEU A 1 387 ? -11.655 -1.018 24.487 1.00 95.88 387 LEU A CA 1
ATOM 2963 C C . LEU A 1 387 ? -11.309 0.472 24.546 1.00 95.88 387 LEU A C 1
ATOM 2965 O O . LEU A 1 387 ? -12.034 1.257 25.162 1.00 95.88 387 LEU A O 1
ATOM 2969 N N . VAL A 1 388 ? -10.259 0.871 23.828 1.00 97.12 388 VAL A N 1
ATOM 2970 C CA . VAL A 1 388 ? -9.934 2.279 23.578 1.00 97.12 388 VAL A CA 1
ATOM 2971 C C . VAL A 1 388 ? -9.940 2.548 22.088 1.00 97.12 388 VAL A C 1
ATOM 2973 O O . VAL A 1 388 ? -9.207 1.901 21.348 1.00 97.12 388 VAL A O 1
ATOM 2976 N N . VAL A 1 389 ? -10.717 3.535 21.656 1.00 97.25 389 VAL A N 1
ATOM 2977 C CA . VAL A 1 389 ? -10.612 4.142 20.326 1.00 97.25 389 VAL A CA 1
ATOM 2978 C C . VAL A 1 389 ? -9.603 5.269 20.425 1.00 97.25 389 VAL A C 1
ATOM 2980 O O . VAL A 1 389 ? -9.801 6.207 21.191 1.00 97.25 389 VAL A O 1
ATOM 2983 N N . MET A 1 390 ? -8.519 5.164 19.678 1.00 96.25 390 MET A N 1
ATOM 2984 C CA . MET A 1 390 ? -7.390 6.077 19.719 1.00 96.25 390 MET A CA 1
ATOM 2985 C C . MET A 1 390 ? -7.243 6.792 18.379 1.00 96.25 390 MET A C 1
ATOM 2987 O O . MET A 1 390 ? -7.279 6.165 17.316 1.00 96.25 390 MET A O 1
ATOM 2991 N N . ILE A 1 391 ? -7.001 8.095 18.462 1.00 95.81 391 ILE A N 1
ATOM 2992 C CA . ILE A 1 391 ? -6.648 8.966 17.344 1.00 95.81 391 ILE A CA 1
ATOM 2993 C C . ILE A 1 391 ? -5.362 9.694 17.740 1.00 95.81 391 ILE A C 1
ATOM 2995 O O . ILE A 1 391 ? -5.360 10.389 18.757 1.00 95.81 391 ILE A O 1
ATOM 2999 N N . LEU A 1 392 ? -4.266 9.521 16.996 1.00 90.31 392 LEU A N 1
ATOM 3000 C CA . LEU A 1 392 ? -3.019 10.242 17.277 1.00 90.31 392 LEU A CA 1
ATOM 3001 C C . LEU A 1 392 ? -3.060 11.656 16.690 1.00 90.31 392 LEU A C 1
ATOM 3003 O O . LEU A 1 392 ? -3.714 11.889 15.679 1.00 90.31 392 LEU A O 1
ATOM 3007 N N . SER A 1 393 ? -2.291 12.585 17.258 1.00 88.00 393 SER A N 1
ATOM 3008 C CA . SER A 1 393 ? -2.080 13.923 16.676 1.00 88.00 393 SER A CA 1
ATOM 3009 C C . SER A 1 393 ? -1.527 13.875 15.252 1.00 88.00 393 SER A C 1
ATOM 3011 O O . SER A 1 393 ? -1.895 14.689 14.411 1.00 88.00 393 SER A O 1
ATOM 3013 N N . THR A 1 394 ? -0.712 12.868 14.941 1.00 84.44 394 THR A N 1
ATOM 3014 C CA . THR A 1 394 ? -0.179 12.627 13.592 1.00 84.44 394 THR A CA 1
ATOM 3015 C C . THR A 1 394 ? -1.204 12.082 12.603 1.00 84.44 394 THR A C 1
ATOM 3017 O O . THR A 1 394 ? -0.911 12.021 11.412 1.00 84.44 394 THR A O 1
ATOM 3020 N N . ASP A 1 395 ? -2.364 11.634 13.084 1.00 88.31 395 ASP A N 1
ATOM 3021 C CA . ASP A 1 395 ? -3.417 11.069 12.238 1.00 88.31 395 ASP A CA 1
ATOM 3022 C C . ASP A 1 395 ? -4.352 12.153 11.686 1.00 88.31 395 ASP A C 1
ATOM 3024 O O . ASP A 1 395 ? -5.247 11.844 10.897 1.00 88.31 395 ASP A O 1
ATOM 3028 N N . PHE A 1 396 ? -4.154 13.412 12.083 1.00 90.00 396 PHE A N 1
ATOM 3029 C CA . PHE A 1 396 ? -4.887 14.544 11.542 1.00 90.00 396 PHE A CA 1
ATOM 3030 C C . PHE A 1 396 ? -4.236 15.074 10.264 1.00 90.00 396 PHE A C 1
ATOM 3032 O O . PHE A 1 396 ? -3.015 15.109 10.106 1.00 90.00 396 PHE A O 1
ATOM 3039 N N . SER A 1 397 ? -5.079 15.527 9.347 1.00 90.06 397 SER A N 1
ATOM 3040 C CA . SER A 1 397 ? -4.694 16.291 8.170 1.00 90.06 397 SER A CA 1
ATOM 3041 C C . SER A 1 397 ? -5.554 17.541 8.076 1.00 90.06 397 SER A C 1
ATOM 3043 O O . SER A 1 397 ? -6.611 17.632 8.700 1.00 90.06 397 SER A O 1
ATOM 3045 N N . THR A 1 398 ? -5.092 18.518 7.308 1.00 91.94 398 THR A N 1
ATOM 3046 C CA . THR A 1 398 ? -5.827 19.755 7.063 1.00 91.94 398 THR A CA 1
ATOM 3047 C C . THR A 1 398 ? -6.204 19.810 5.594 1.00 91.94 398 THR A C 1
ATOM 3049 O O . THR A 1 398 ? -5.331 19.720 4.730 1.00 91.94 398 THR A O 1
ATOM 3052 N N . ASP A 1 399 ? -7.497 19.938 5.314 1.00 90.69 399 ASP A N 1
ATOM 3053 C CA . ASP A 1 399 ? -7.980 20.085 3.945 1.00 90.69 399 ASP A CA 1
ATOM 3054 C C . ASP A 1 399 ? -7.663 21.469 3.357 1.00 90.69 399 ASP A C 1
ATOM 3056 O O . ASP A 1 399 ? -7.196 22.382 4.047 1.00 90.69 399 ASP A O 1
ATOM 3060 N N . SER A 1 400 ? -7.926 21.649 2.063 1.00 89.62 400 SER A N 1
ATOM 3061 C CA . SER A 1 400 ? -7.700 22.936 1.386 1.00 89.62 400 SER A CA 1
ATOM 3062 C C . SER A 1 400 ? -8.529 24.101 1.951 1.00 89.62 400 SER A C 1
ATOM 3064 O O . SER A 1 400 ? -8.222 25.265 1.680 1.00 89.62 400 SER A O 1
ATOM 3066 N N . HIS A 1 401 ? -9.545 23.813 2.769 1.00 92.12 401 HIS A N 1
ATOM 3067 C CA . HIS A 1 401 ? -10.384 24.790 3.456 1.00 92.12 401 HIS A CA 1
ATOM 3068 C C . HIS A 1 401 ? -9.938 25.067 4.900 1.00 92.12 401 HIS A C 1
ATOM 3070 O O . HIS A 1 401 ? -10.583 25.857 5.593 1.00 92.12 401 HIS A O 1
ATOM 3076 N N . GLY A 1 402 ? -8.842 24.459 5.363 1.00 92.88 402 GLY A N 1
ATOM 3077 C CA . GLY A 1 402 ? -8.343 24.630 6.725 1.00 92.88 402 GLY A CA 1
ATOM 3078 C C . GLY A 1 402 ? -9.081 23.791 7.770 1.00 92.88 402 GLY A C 1
ATOM 3079 O O . GLY A 1 402 ? -8.914 24.041 8.963 1.00 92.88 402 GLY A O 1
ATOM 3080 N N . ARG A 1 403 ? -9.914 22.826 7.358 1.00 92.12 403 ARG A N 1
ATOM 3081 C CA . ARG A 1 403 ? -10.600 21.915 8.279 1.00 92.12 403 ARG A CA 1
ATOM 3082 C C . ARG A 1 403 ? -9.664 20.783 8.659 1.00 92.12 403 ARG A C 1
ATOM 3084 O O . ARG A 1 403 ? -9.060 20.151 7.797 1.00 92.12 403 ARG A O 1
ATOM 3091 N N . GLU A 1 404 ? -9.566 20.534 9.954 1.00 92.25 404 GLU A N 1
ATOM 3092 C CA . GLU A 1 404 ? -8.820 19.406 10.489 1.00 92.25 404 GLU A CA 1
ATOM 3093 C C . GLU A 1 404 ? -9.690 18.144 10.444 1.00 92.25 404 GLU A C 1
ATOM 3095 O O . GLU A 1 404 ? -10.840 18.159 10.889 1.00 92.25 404 GLU A O 1
ATOM 3100 N N . CYS A 1 405 ? -9.152 17.052 9.914 1.00 92.19 405 CYS A N 1
ATOM 3101 C CA . CYS A 1 405 ? -9.836 15.767 9.867 1.00 92.19 405 CYS A CA 1
ATOM 3102 C C . CYS A 1 405 ? -8.901 14.609 10.149 1.00 92.19 405 CYS A C 1
ATOM 3104 O O . CYS A 1 405 ? -7.707 14.644 9.871 1.00 92.19 405 CYS A O 1
ATOM 3106 N N . VAL A 1 406 ? -9.492 13.560 10.696 1.00 94.50 406 VAL A N 1
ATOM 3107 C CA . VAL A 1 406 ? -8.828 12.320 11.052 1.00 94.50 406 VAL A CA 1
ATOM 3108 C C . VAL A 1 406 ? -8.717 11.460 9.798 1.00 94.50 406 VAL A C 1
ATOM 3110 O O . VAL A 1 406 ? -9.721 11.144 9.165 1.00 94.50 406 VAL A O 1
ATOM 3113 N N . LEU A 1 407 ? -7.503 11.057 9.438 1.00 93.19 407 LEU A N 1
ATOM 3114 C CA . LEU A 1 407 ? -7.254 10.106 8.353 1.00 93.19 407 LEU A CA 1
ATOM 3115 C C . LEU A 1 407 ? -7.117 8.675 8.855 1.00 93.19 407 LEU A C 1
ATOM 3117 O O . LEU A 1 407 ? -7.203 7.748 8.057 1.00 93.19 407 LEU A O 1
ATOM 3121 N N . LEU A 1 408 ? -6.910 8.483 10.156 1.00 92.69 408 LEU A N 1
ATOM 3122 C CA . LEU A 1 408 ? -6.735 7.172 10.753 1.00 92.69 408 LEU A CA 1
ATOM 3123 C C . LEU A 1 408 ? -7.306 7.119 12.166 1.00 92.69 408 LEU A C 1
ATOM 3125 O O . LEU A 1 408 ? -7.042 7.975 13.003 1.00 92.69 408 LEU A O 1
ATOM 3129 N N . VAL A 1 409 ? -8.025 6.041 12.446 1.00 95.31 409 VAL A N 1
ATOM 3130 C CA . VAL A 1 409 ? -8.473 5.681 13.785 1.00 95.31 409 VAL A CA 1
ATOM 3131 C C . VAL A 1 409 ? -8.193 4.207 14.038 1.00 95.31 409 VAL A C 1
ATOM 3133 O O . VAL A 1 409 ? -8.336 3.361 13.154 1.00 95.31 409 VAL A O 1
ATOM 3136 N N . ARG A 1 410 ? -7.788 3.888 15.264 1.00 93.50 410 ARG A N 1
ATOM 3137 C CA . ARG A 1 410 ? -7.430 2.528 15.671 1.00 93.50 410 ARG A CA 1
ATOM 3138 C C . ARG A 1 410 ? -8.035 2.198 17.021 1.00 93.50 410 ARG A C 1
ATOM 3140 O O . ARG A 1 410 ? -8.159 3.073 17.873 1.00 93.50 410 ARG A O 1
ATOM 3147 N N . THR A 1 411 ? -8.372 0.937 17.248 1.00 94.31 411 THR A N 1
ATOM 3148 C CA . THR A 1 411 ? -8.689 0.462 18.594 1.00 94.31 411 THR A CA 1
ATOM 3149 C C . THR A 1 411 ? -7.473 -0.208 19.218 1.00 94.31 411 THR A C 1
ATOM 3151 O O . THR A 1 411 ? -6.807 -1.001 18.553 1.00 94.31 411 THR A O 1
ATOM 3154 N N . ARG A 1 412 ? -7.217 0.050 20.498 1.00 86.12 412 ARG A N 1
ATOM 3155 C CA . ARG A 1 412 ? -6.175 -0.618 21.286 1.00 86.12 412 ARG A CA 1
ATOM 3156 C C . ARG A 1 412 ? -6.715 -1.083 22.634 1.00 86.12 412 ARG A C 1
ATOM 3158 O O . ARG A 1 412 ? -7.816 -0.698 23.035 1.00 86.12 412 ARG A O 1
ATOM 3165 N N . ASP A 1 413 ? -5.914 -1.869 23.344 1.00 79.38 413 ASP A N 1
ATOM 3166 C CA . ASP A 1 413 ? -6.109 -2.096 24.769 1.00 79.38 413 ASP A CA 1
ATOM 3167 C C . ASP A 1 413 ? -5.434 -1.015 25.627 1.00 79.38 413 ASP A C 1
ATOM 3169 O O . ASP A 1 413 ? -4.544 -0.287 25.193 1.00 79.38 413 ASP A O 1
ATOM 3173 N N . LEU A 1 414 ? -5.902 -0.912 26.870 1.00 56.16 414 LEU A N 1
ATOM 3174 C CA . LEU A 1 414 ? -5.471 0.051 27.893 1.00 56.16 414 LEU A CA 1
ATOM 3175 C C . LEU A 1 414 ? -4.086 -0.218 28.513 1.00 56.16 414 LEU A C 1
ATOM 3177 O O . LEU A 1 414 ? -3.779 0.380 29.542 1.00 56.16 414 LEU A O 1
ATOM 3181 N N . LYS A 1 415 ? -3.291 -1.153 27.982 1.00 50.22 415 LYS A N 1
ATOM 3182 C CA . LYS A 1 415 ? -2.107 -1.663 28.690 1.00 50.22 415 LYS A CA 1
ATOM 3183 C C . LYS A 1 415 ? -0.848 -0.827 28.526 1.00 50.22 415 LYS A C 1
ATOM 3185 O O . LYS A 1 415 ? -0.534 -0.431 27.383 1.00 50.22 415 LYS A O 1
#

Sequence (415 aa):
MDNKTITPVAMAAMAVAGLSQASTKIPAPPVLDSRATSNTPPYPPASDVAEQAATRFLDFVAGLSSTADITQAGMERAFDSPLNEVRPGTYLAKRAVSEGWTYTVAYRAPKMDTKPGFALRFYNKDLTADPTPVCVMDLDRIRSALIPRGFREWMEPMMIGGLSSWNFEKGGLVAMILSKDLSTDSHDRECVLLVKTRDSPSLQLNRHGEDSEMAIATMAAWAREEREGWAAAGLATASDQTTQEVSAKPVMLQAPARAETAEQIVAQFLSFVAGVNGTADITQDTVEETFRVKLIRNNQDSYYALHPLTDPGSWRYSLGYQPPSATTKPGVTLGFFNDVPSADPAPVCVMDLERFRSALIPHGFKEWTEPEHHGGISSWNFEKGDLVVMILSTDFSTDSHGRECVLLVRTRDLK

Secondary structure (DSSP, 8-state):
-------------------------PPPPP------------PPPPPHHHHHHHHHHHHHHHH-SSGG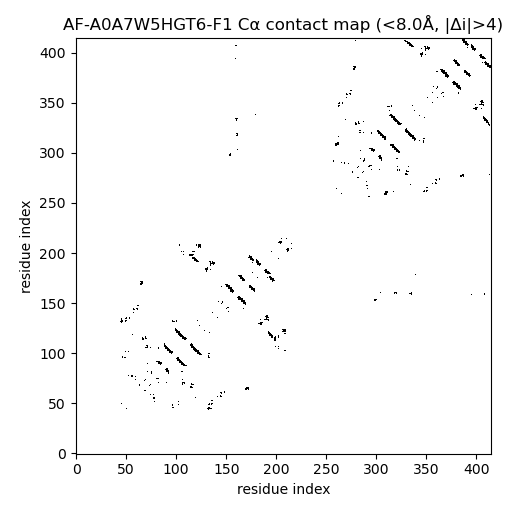G--HHHHHHHHTSPPEEEETTEEEEEEE-STT-EEEEEEE--BTTB--EEEEEEE-SSTTS--GGG----HHHHHHHHGGGTPEEEEEE-TTSSEEEEEEEETTEEEEEEGGGEEE-TTS-EEESEEEETT-TT--B-TTSSBHHHHHHHHHHHHHHHHHHTTS----------------PPP--S----PBPHHHHHHHHHHHHHH-SSGGG--HHHHHHHHT-PPEE-TTS-EEEEEEBSSSSS-EEEEEEEPP-SS---EEEEEEE-SSTT--SGGGTT--HHHHHHHHGGGT-EEEEEEPTTSSEEEEEEEETTEEEEEEGGGEEE-TTS-EEESEEEEE---

Foldseek 3Di:
DDDDDDDDDDDDDDDDDDDDDDDDDDDDDDPPPPPPPPPDPPDDDAFPLLLLLVVLVLLLVLPDQELVSQDQVSVCVSNVHHWPDPDVQKTKDWDDGDPQKIWMKIWGHDDPQFGIKIKIAIAHQPPPDFCRNNQNADPVNSCVSHVVSPWDWAFDADPQGDTQWIWTDHNHWIWIAGPLQWDAGPVRDIGGRMIMTPRCPQPPCDNNSHRPVVCVVVVVVVVVVVVVVVVDDDDDDDDDDDDDDDDDDDDDDPDDLPAAFLLRVVVLVLVLVLPDQALVSQDQVSQCVSSVHHWPQGPVRKTKDWAFHPFPARKIKMWIWHPDDPPWGIKIKIFIDHSPPPDFCVRNQNADPVVSCVSRVVSPWDWDFDADPVGDTQWIWTDRDQKIKIAGPVQWDAGPVRRIHGRMIMITGPD